Protein 5U2U (pdb70)

Solvent-accessible surface area: 23700 Å² total; per-residue (Å²): 124,49,0,97,67,0,75,83,13,29,91,29,0,71,95,6,0,60,14,2,52,3,32,71,11,55,5,13,0,0,0,0,4,7,12,52,100,30,187,96,72,34,66,12,4,0,38,20,0,0,79,118,19,205,59,84,17,89,67,0,69,78,3,0,24,92,42,0,30,162,33,110,78,63,146,111,62,45,124,103,34,44,82,15,177,40,1,33,98,4,50,102,20,0,23,108,28,8,126,140,66,187,16,58,43,10,0,5,3,0,0,0,23,0,0,5,87,20,86,54,0,81,81,7,1,145,76,2,139,9,74,26,111,28,0,64,91,33,2,92,106,36,25,55,157,67,59,1,94,55,92,39,18,0,55,14,117,141,121,79,103,26,0,84,78,0,28,86,16,25,91,35,0,73,106,22,0,59,90,44,67,3,40,71,12,52,4,12,1,0,0,3,3,7,15,80,129,140,85,15,5,0,38,19,0,0,84,99,0,12,19,58,17,72,53,0,74,117,1,0,68,122,21,6,97,144,63,98,92,82,142,109,83,38,117,130,24,58,89,9,206,41,0,34,111,3,46,111,11,0,21,115,24,16,99,68,9,13,9,52,45,10,0,3,6,0,0,0,14,0,0,8,93,22,80,56,0,77,92,1,0,143,70,4,125,6,39,29,100,3,0,57,66,12,4,48,58,30,16,43,78,62,35,0,84,56,58,44,20,0,56,38,118,158,105,78,24,0,107,76,0,50,82,16,22,88,33,0,85,115,28,0,62,89,62,61,1,44,77,10,53,6,10,0,0,0,6,4,6,20,76,93,42,183,118,44,73,66,17,6,0,42,9,1,0,84,135,20,219,60,86,18,92,71,0,54,106,14,0,59,124,9,7,86,150,41,103,120,79,157,111,64,27,115,134,29,71,80,10,197,38,0,30,84,4,48,98,16,0,24,96,30,6,109,71,6,12,10,52,42,8,0,3,3,0,0,0,22,0,0,14,100,19,87,55,0,79,86,6,1,146,62,4,141,6,81,36,96,32,0,47,83,40,3,24,108,36,15,37,98,62,70,0,81,56,76,40,23,0,21,14,42,99,126,156,250

B-factor: mean 48.19, std 15.32, range [22.34, 108.72]

Sequence (476 aa):
QFTERALTILTLAQKLASDHQHPQLQPIHILAAFIETPEDGSVPYLQNLIEKGRYDYDLFKKVVNRNLVRIPQQQPAPAEITPSYALGKVLQDAAKIQKQQKDSFIAQDHILFALFNDSSIQQIFKEAQVDIEAIKQQALELRGNTRIDSRGADTNTDQTQFTERALTILTLAQKLASDHQHPQLQPIHILAAFIETSVPYLQNLIEKGRYDYDLFKKVVNRNLVRIPQQQPAPAEITPSYALGKVLQDAAKIQKQQKDSFIAQDHILFALFNDSSIQQIFKEAQVDIEAIKQQALELRGNTRIDSRGADTNTQTQFTERALTILTLAQKLASDHQHPQLQPIHILAAFIETPEDGSVPYLQNLIEKGRYDYDLFKKVVNRNLVRIPQQQPAPAEITPSYALGKVLQDAAKIQKQQKDSFIAQDHILFALFNDSSIQQIFKEAQVDIEAIKQQALELRGNTRIDSRGADTNTPLEY

Radius of gyration: 26.65 Å; Cα contacts (8 Å, |Δi|>4): 685; chains: 3; bounding box: 75×45×71 Å

Organism: Saccharomyces cerevisiae (strain ATCC 204508 / S288c) (NCBI:txid559292)

Secondary structure (DSSP, 8-state):
-B-HHHHHHHHHHHHHHHHTT-SEE-HHHHHHHHTSPPTTSS--HHHHHHHHTT--HHHHHHHHHHHHTTSPP-SS--SS-EEPHHHHHHHHHHHHHHHHTT-SSB-HHHHHHHHTTSHHHHHHHHHTT--HHHHHHHHHHHHTT----STT-----/--TTB-HHHHHHHHHHHHHHHHTT-SEE-HHHHHHHHT-----HHHHHHHHTT--HHHHHHHHHHHHTTS---SSPPSS-EEPHHHHHHHHHHHHHHHHTT-SSB-HHHHHHHHTTSHHHHHHHHHTT--HHHHHHHHHHHHTT----STT-----/-TTB-HHHHHHHHHHHHHHHTTT-SEE-HHHHHHHHTSPPSS-SS-HHHHHHHHTT--HHHHHHHHHHHHHTSPPPSS--SS-EEPHHHHHHHHHHHHHHHHTT-SSB-HHHHHHHHTTSHHHHHHHHHTT--HHHHHHHHHHHHTT----STT---SS----

Structure (mmCIF, N/CA/C/O backbone):
data_5U2U
#
_entry.id   5U2U
#
_cell.length_a   148.587
_cell.length_b   66.255
_cell.length_c   74.577
_cell.angle_alpha   90.00
_cell.angle_beta   107.37
_cell.angle_gamma   90.00
#
_symmetry.space_group_name_H-M   'C 1 2 1'
#
loop_
_entity.id
_entity.type
_entity.pdbx_description
1 polymer 'Heat shock protein 104'
2 water water
#
loop_
_atom_site.group_PDB
_atom_site.id
_atom_site.type_symbol
_atom_site.label_atom_id
_atom_site.label_alt_id
_atom_site.label_comp_id
_atom_site.label_asym_id
_atom_site.label_entity_id
_atom_site.label_seq_id
_atom_site.pdbx_PDB_ins_code
_atom_site.Cartn_x
_atom_site.Cartn_y
_atom_site.Cartn_z
_atom_site.occupancy
_atom_site.B_iso_or_equiv
_atom_site.auth_seq_id
_atom_site.auth_comp_id
_atom_site.auth_asym_id
_atom_site.auth_atom_id
_atom_site.pdbx_PDB_model_num
ATOM 1 N N . GLN A 1 6 ? 55.569 47.989 51.432 1.00 56.91 6 GLN A N 1
ATOM 2 C CA . GLN A 1 6 ? 56.224 47.241 50.362 1.00 60.61 6 GLN A CA 1
ATOM 3 C C . GLN A 1 6 ? 55.255 46.836 49.231 1.00 53.94 6 GLN A C 1
ATOM 4 O O . GLN A 1 6 ? 55.698 46.564 48.116 1.00 53.89 6 GLN A O 1
ATOM 10 N N . PHE A 1 7 ? 53.948 46.839 49.483 1.00 52.17 7 PHE A N 1
ATOM 11 C CA . PHE A 1 7 ? 52.991 46.598 48.390 1.00 51.27 7 PHE A CA 1
ATOM 12 C C . PHE A 1 7 ? 52.486 47.905 47.788 1.00 55.97 7 PHE A C 1
ATOM 13 O O . PHE A 1 7 ? 52.376 48.923 48.480 1.00 54.75 7 PHE A O 1
ATOM 21 N N . THR A 1 8 ? 52.179 47.869 46.491 1.00 54.91 8 THR A N 1
ATOM 22 C CA . THR A 1 8 ? 51.525 48.993 45.829 1.00 51.42 8 THR A CA 1
ATOM 23 C C . THR A 1 8 ? 50.092 49.096 46.311 1.00 49.80 8 THR A C 1
ATOM 24 O O . THR A 1 8 ? 49.563 48.146 46.889 1.00 45.36 8 THR A O 1
ATOM 28 N N . GLU A 1 9 ? 49.460 50.239 46.066 1.00 50.05 9 GLU A N 1
ATOM 29 C CA . GLU A 1 9 ? 48.066 50.411 46.463 1.00 51.22 9 GLU A CA 1
ATOM 30 C C . GLU A 1 9 ? 47.166 49.371 45.812 1.00 46.48 9 GLU A C 1
ATOM 31 O O . GLU A 1 9 ? 46.349 48.737 46.478 1.00 47.95 9 GLU A O 1
ATOM 37 N N . ARG A 1 10 ? 47.315 49.194 44.508 1.00 48.92 10 ARG A N 1
ATOM 38 C CA . ARG A 1 10 ? 46.485 48.236 43.780 1.00 46.98 10 ARG A CA 1
ATOM 39 C C . ARG A 1 10 ? 46.745 46.789 44.219 1.00 46.73 10 ARG A C 1
ATOM 40 O O . ARG A 1 10 ? 45.807 45.994 44.324 1.00 46.81 10 ARG A O 1
ATOM 48 N N . ALA A 1 11 ? 48.008 46.449 44.485 1.00 42.05 11 ALA A N 1
ATOM 49 C CA . ALA A 1 11 ? 48.338 45.118 44.993 1.00 40.60 11 ALA A CA 1
ATOM 50 C C . ALA A 1 11 ? 47.627 44.875 46.299 1.00 42.10 11 ALA A C 1
ATOM 51 O O . ALA A 1 11 ? 47.128 43.778 46.579 1.00 38.46 11 ALA A O 1
ATOM 53 N N . LEU A 1 12 ? 47.569 45.926 47.099 1.00 41.86 12 LEU A N 1
ATOM 54 C CA . LEU A 1 12 ? 46.986 45.816 48.412 1.00 43.75 12 LEU A CA 1
ATOM 55 C C . LEU A 1 12 ? 45.489 45.607 48.277 1.00 41.43 12 LEU A C 1
ATOM 56 O O . LEU A 1 12 ? 44.907 44.743 48.939 1.00 42.68 12 LEU A O 1
ATOM 61 N N . THR A 1 13 ? 44.885 46.347 47.352 1.00 45.09 13 THR A N 1
ATOM 62 C CA . THR A 1 13 ? 43.449 46.258 47.106 1.00 41.44 13 THR A CA 1
ATOM 63 C C . THR A 1 13 ? 43.094 44.813 46.769 1.00 43.65 13 THR A C 1
ATOM 64 O O . THR A 1 13 ? 42.143 44.241 47.322 1.00 43.30 13 THR A O 1
ATOM 68 N N . ILE A 1 14 ? 43.917 44.202 45.918 1.00 39.04 14 ILE A N 1
ATOM 69 C CA . ILE A 1 14 ? 43.671 42.843 45.475 1.00 39.25 14 ILE A CA 1
ATOM 70 C C . ILE A 1 14 ? 43.752 41.850 46.636 1.00 40.07 14 ILE A C 1
ATOM 71 O O . ILE A 1 14 ? 42.871 41.004 46.787 1.00 40.85 14 ILE A O 1
ATOM 76 N N . LEU A 1 15 ? 44.766 41.987 47.492 1.00 40.09 15 LEU A N 1
ATOM 77 C CA . LEU A 1 15 ? 44.891 41.100 48.649 1.00 41.74 15 LEU A CA 1
ATOM 78 C C . LEU A 1 15 ? 43.729 41.298 49.617 1.00 42.46 15 LEU A C 1
ATOM 79 O O . LEU A 1 15 ? 43.230 40.328 50.209 1.00 40.90 15 LEU A O 1
ATOM 84 N N . THR A 1 16 ? 43.277 42.541 49.768 1.00 40.84 16 THR A N 1
ATOM 85 C CA . THR A 1 16 ? 42.150 42.793 50.668 1.00 46.65 16 THR A CA 1
ATOM 86 C C . THR A 1 16 ? 40.887 42.183 50.108 1.00 42.66 16 THR A C 1
ATOM 87 O O . THR A 1 16 ? 40.106 41.507 50.806 1.00 43.78 16 THR A O 1
ATOM 91 N N . LEU A 1 17 ? 40.725 42.400 48.814 1.00 46.01 17 LEU A N 1
ATOM 92 C CA . LEU A 1 17 ? 39.605 41.854 48.057 1.00 43.51 17 LEU A CA 1
ATOM 93 C C . LEU A 1 17 ? 39.603 40.333 48.115 1.00 38.93 17 LEU A C 1
ATOM 94 O O . LEU A 1 17 ? 38.549 39.704 48.237 1.00 42.64 17 LEU A O 1
ATOM 99 N N . ALA A 1 18 ? 40.802 39.753 48.057 1.00 40.20 18 ALA A N 1
ATOM 100 C CA . ALA A 1 18 ? 40.985 38.309 48.172 1.00 42.31 18 ALA A CA 1
ATOM 101 C C . ALA A 1 18 ? 40.462 37.807 49.513 1.00 43.77 18 ALA A C 1
ATOM 102 O O . ALA A 1 18 ? 39.758 36.800 49.573 1.00 42.66 18 ALA A O 1
ATOM 104 N N . GLN A 1 19 ? 40.802 38.522 50.587 1.00 47.50 19 GLN A N 1
ATOM 105 C CA . GLN A 1 19 ? 40.313 38.190 51.934 1.00 48.79 19 GLN A CA 1
ATOM 106 C C . GLN A 1 19 ? 38.803 38.324 52.045 1.00 43.32 19 GLN A C 1
ATOM 107 O O . GLN A 1 19 ? 38.131 37.450 52.584 1.00 42.80 19 GLN A O 1
ATOM 113 N N . LYS A 1 20 ? 38.254 39.395 51.491 1.00 43.31 20 LYS A N 1
ATOM 114 C CA . LYS A 1 20 ? 36.809 39.560 51.543 1.00 43.33 20 LYS A CA 1
ATOM 115 C C . LYS A 1 20 ? 36.114 38.407 50.837 1.00 48.88 20 LYS A C 1
ATOM 116 O O . LYS A 1 20 ? 35.135 37.856 51.354 1.00 49.09 20 LYS A O 1
ATOM 122 N N . LEU A 1 21 ? 36.648 38.021 49.676 1.00 48.95 21 LEU A N 1
ATOM 123 C CA . LEU A 1 21 ? 36.080 36.921 48.896 1.00 47.86 21 LEU A CA 1
ATOM 124 C C . LEU A 1 21 ? 36.049 35.618 49.675 1.00 43.30 21 LEU A C 1
ATOM 125 O O . LEU A 1 21 ? 35.069 34.879 49.610 1.00 46.59 21 LEU A O 1
ATOM 130 N N . ALA A 1 22 ? 37.126 35.317 50.394 1.00 43.99 22 ALA A N 1
ATOM 131 C CA . ALA A 1 22 ? 37.167 34.084 51.177 1.00 43.23 22 ALA A CA 1
ATOM 132 C C . ALA A 1 22 ? 36.105 34.142 52.267 1.00 46.08 22 ALA A C 1
ATOM 133 O O . ALA A 1 22 ? 35.366 33.178 52.501 1.00 47.69 22 ALA A O 1
ATOM 135 N N . SER A 1 23 ? 36.044 35.294 52.927 1.00 51.08 23 SER A N 1
ATOM 136 C CA . SER A 1 23 ? 35.114 35.530 54.019 1.00 49.45 23 SER A CA 1
ATOM 137 C C . SER A 1 23 ? 33.672 35.449 53.546 1.00 51.58 23 SER A C 1
ATOM 138 O O . SER A 1 23 ? 32.877 34.680 54.095 1.00 50.24 23 SER A O 1
ATOM 141 N N . ASP A 1 24 ? 33.352 36.199 52.492 1.00 47.10 24 ASP A N 1
ATOM 142 C CA . ASP A 1 24 ? 31.998 36.208 51.955 1.00 45.02 24 ASP A CA 1
ATOM 143 C C . ASP A 1 24 ? 31.499 34.810 51.547 1.00 46.83 24 ASP A C 1
ATOM 144 O O . ASP A 1 24 ? 30.310 34.620 51.318 1.00 48.80 24 ASP A O 1
ATOM 149 N N . HIS A 1 25 ? 32.392 33.833 51.440 1.00 43.34 25 HIS A N 1
ATOM 150 C CA . HIS A 1 25 ? 31.967 32.500 51.022 1.00 48.18 25 HIS A CA 1
ATOM 151 C C . HIS A 1 25 ? 32.197 31.445 52.080 1.00 50.03 25 HIS A C 1
ATOM 152 O O . HIS A 1 25 ? 32.040 30.253 51.800 1.00 46.45 25 HIS A O 1
ATOM 159 N N . GLN A 1 26 ? 32.604 31.901 53.271 1.00 51.45 26 GLN A N 1
ATOM 160 C CA . GLN A 1 26 ? 32.941 31.043 54.416 1.00 52.72 26 GLN A CA 1
ATOM 161 C C . GLN A 1 26 ? 33.999 30.015 54.078 1.00 52.06 26 GLN A C 1
ATOM 162 O O . GLN A 1 26 ? 33.863 28.832 54.379 1.00 55.44 26 GLN A O 1
ATOM 168 N N . HIS A 1 27 ? 35.037 30.466 53.396 1.00 54.45 27 HIS A N 1
ATOM 169 C CA . HIS A 1 27 ? 36.178 29.605 53.145 1.00 56.75 27 HIS A CA 1
ATOM 170 C C . HIS A 1 27 ? 37.131 29.689 54.318 1.00 54.86 27 HIS A C 1
ATOM 171 O O . HIS A 1 27 ? 37.441 30.782 54.792 1.00 51.35 27 HIS A O 1
ATOM 178 N N . PRO A 1 28 ? 37.625 28.532 54.767 1.00 57.47 28 PRO A N 1
ATOM 179 C CA . PRO A 1 28 ? 38.508 28.458 55.933 1.00 61.40 28 PRO A CA 1
ATOM 180 C C . PRO A 1 28 ? 39.863 29.115 55.708 1.00 66.73 28 PRO A C 1
ATOM 181 O O . PRO A 1 28 ? 40.336 29.897 56.549 1.00 64.56 28 PRO A O 1
ATOM 185 N N . GLN A 1 29 ? 40.473 28.816 54.569 1.00 64.82 29 GLN A N 1
ATOM 186 C CA . GLN A 1 29 ? 41.789 29.354 54.280 1.00 63.48 29 GLN A CA 1
ATOM 187 C C . GLN A 1 29 ? 41.841 30.232 53.050 1.00 57.45 29 GLN A C 1
ATOM 188 O O . GLN A 1 29 ? 41.142 29.995 52.073 1.00 56.88 29 GLN A O 1
ATOM 194 N N . LEU A 1 30 ? 42.713 31.228 53.100 1.00 58.14 30 LEU A N 1
ATOM 195 C CA . LEU A 1 30 ? 42.995 32.058 51.944 1.00 58.90 30 LEU A CA 1
ATOM 196 C C . LEU A 1 30 ? 43.968 31.319 50.993 1.00 54.70 30 LEU A C 1
ATOM 197 O O . LEU A 1 30 ? 44.992 30.777 51.417 1.00 55.81 30 LEU A O 1
ATOM 202 N N . GLN A 1 31 ? 43.632 31.276 49.710 1.00 45.46 31 GLN A N 1
ATOM 203 C CA . GLN A 1 31 ? 44.365 30.441 48.769 1.00 45.75 31 GLN A CA 1
ATOM 204 C C . GLN A 1 31 ? 44.609 31.208 47.473 1.00 39.23 31 GLN A C 1
ATOM 205 O O . GLN A 1 31 ? 44.026 32.268 47.287 1.00 39.38 31 GLN A O 1
ATOM 211 N N . PRO A 1 32 ? 45.496 30.705 46.591 1.00 41.25 32 PRO A N 1
ATOM 212 C CA . PRO A 1 32 ? 45.805 31.442 45.346 1.00 41.14 32 PRO A CA 1
ATOM 213 C C . PRO A 1 32 ? 44.571 31.787 44.492 1.00 35.99 32 PRO A C 1
ATOM 214 O O . PRO A 1 32 ? 44.519 32.859 43.876 1.00 36.71 32 PRO A O 1
ATOM 218 N N . ILE A 1 33 ? 43.586 30.899 44.480 1.00 30.33 33 ILE A N 1
ATOM 219 C CA . ILE A 1 33 ? 42.375 31.116 43.708 1.00 33.54 33 ILE A CA 1
ATOM 220 C C . ILE A 1 33 ? 41.705 32.420 44.153 1.00 38.54 33 ILE A C 1
ATOM 221 O O . ILE A 1 33 ? 41.192 33.178 43.318 1.00 36.44 33 ILE A O 1
ATOM 226 N N . HIS A 1 34 ? 41.775 32.724 45.449 1.00 38.24 34 HIS A N 1
ATOM 227 C CA . HIS A 1 34 ? 41.185 33.962 45.959 1.00 36.27 34 HIS A CA 1
ATOM 228 C C . HIS A 1 34 ? 41.861 35.192 45.359 1.00 34.31 34 HIS A C 1
ATOM 229 O O . HIS A 1 34 ? 41.197 36.176 45.018 1.00 30.73 34 HIS A O 1
ATOM 236 N N . ILE A 1 35 ? 43.178 35.141 45.197 1.00 34.02 35 ILE A N 1
ATOM 237 C CA . ILE A 1 35 ? 43.873 36.274 44.578 1.00 34.86 35 ILE A CA 1
ATOM 238 C C . ILE A 1 35 ? 43.478 36.352 43.104 1.00 36.48 35 ILE A C 1
ATOM 239 O O . ILE A 1 35 ? 43.182 37.435 42.588 1.00 35.16 35 ILE A O 1
ATOM 244 N N . LEU A 1 36 ? 43.498 35.207 42.418 1.00 34.70 36 LEU A N 1
ATOM 245 C CA . LEU A 1 36 ? 43.102 35.192 41.020 1.00 31.69 36 LEU A CA 1
ATOM 246 C C . LEU A 1 36 ? 41.710 35.732 40.892 1.00 34.95 36 LEU A C 1
ATOM 247 O O . LEU A 1 36 ? 41.439 36.592 40.046 1.00 33.91 36 LEU A O 1
ATOM 252 N N . ALA A 1 37 ? 40.836 35.265 41.774 1.00 31.92 37 ALA A N 1
ATOM 253 C CA . ALA A 1 37 ? 39.447 35.682 41.725 1.00 30.70 37 ALA A CA 1
ATOM 254 C C . ALA A 1 37 ? 39.282 37.193 41.969 1.00 34.44 37 ALA A C 1
ATOM 255 O O . ALA A 1 37 ? 38.384 37.811 41.404 1.00 38.14 37 ALA A O 1
ATOM 257 N N . ALA A 1 38 ? 40.136 37.780 42.806 1.00 31.37 38 ALA A N 1
ATOM 258 C CA . ALA A 1 38 ? 40.132 39.236 43.056 1.00 35.28 38 ALA A CA 1
ATOM 259 C C . ALA A 1 38 ? 40.554 40.057 41.824 1.00 37.35 38 ALA A C 1
ATOM 260 O O . ALA A 1 38 ? 40.122 41.201 41.627 1.00 33.27 38 ALA A O 1
ATOM 262 N N . PHE A 1 39 ? 41.429 39.480 41.009 1.00 35.87 39 PHE A N 1
ATOM 263 C CA . PHE A 1 39 ? 41.887 40.154 39.807 1.00 30.82 39 PHE A CA 1
ATOM 264 C C . PHE A 1 39 ? 40.727 40.423 38.857 1.00 35.55 39 PHE A C 1
ATOM 265 O O . PHE A 1 39 ? 40.779 41.347 38.049 1.00 38.51 39 PHE A O 1
ATOM 273 N N . ILE A 1 40 ? 39.683 39.604 38.917 1.00 37.19 40 ILE A N 1
ATOM 274 C CA . ILE A 1 40 ? 38.580 39.822 37.989 1.00 38.98 40 ILE A CA 1
ATOM 275 C C . ILE A 1 40 ? 37.403 40.525 38.613 1.00 41.32 40 ILE A C 1
ATOM 276 O O . ILE A 1 40 ? 36.308 40.472 38.056 1.00 44.66 40 ILE A O 1
ATOM 281 N N . GLU A 1 41 ? 37.578 41.121 39.791 1.00 41.91 41 GLU A N 1
ATOM 282 C CA . GLU A 1 41 ? 36.531 42.013 40.267 1.00 43.76 41 GLU A CA 1
ATOM 283 C C . GLU A 1 41 ? 36.574 43.300 39.471 1.00 49.44 41 GLU A C 1
ATOM 284 O O . GLU A 1 41 ? 37.629 43.708 38.967 1.00 49.53 41 GLU A O 1
ATOM 290 N N . THR A 1 42 ? 35.424 43.948 39.361 1.00 58.58 42 THR A N 1
ATOM 291 C CA . THR A 1 42 ? 35.381 45.283 38.778 1.00 67.35 42 THR A CA 1
ATOM 292 C C . THR A 1 42 ? 36.078 46.253 39.723 1.00 68.08 42 THR A C 1
ATOM 293 O O . THR A 1 42 ? 35.853 46.204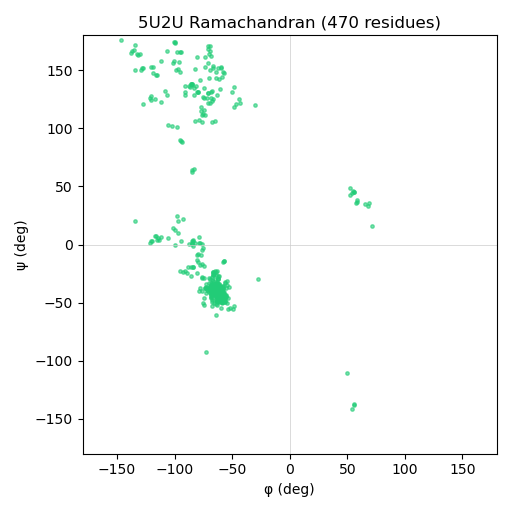 40.935 1.00 67.43 42 THR A O 1
ATOM 297 N N . PRO A 1 43 ? 36.995 47.074 39.197 1.00 67.80 43 PRO A N 1
ATOM 298 C CA . PRO A 1 43 ? 37.592 48.087 40.076 1.00 70.16 43 PRO A CA 1
ATOM 299 C C . PRO A 1 43 ? 36.546 49.159 40.437 1.00 75.26 43 PRO A C 1
ATOM 300 O O . PRO A 1 43 ? 35.667 49.418 39.605 1.00 73.46 43 PRO A O 1
ATOM 304 N N . GLU A 1 44 ? 36.641 49.778 41.617 1.00 81.83 44 GLU A N 1
ATOM 305 C CA . GLU A 1 44 ? 35.801 50.940 41.955 1.00 83.57 44 GLU A CA 1
ATOM 306 C C . GLU A 1 44 ? 36.243 52.119 41.094 1.00 79.27 44 GLU A C 1
ATOM 307 O O . GLU A 1 44 ? 35.461 53.009 40.723 1.00 75.12 44 GLU A O 1
ATOM 313 N N . ASP A 1 45 ? 37.527 52.070 40.769 1.00 80.67 45 ASP A N 1
ATOM 314 C CA . ASP A 1 45 ? 38.162 52.787 39.670 1.00 79.14 45 ASP A CA 1
ATOM 315 C C . ASP A 1 45 ? 37.235 53.106 38.492 1.00 80.69 45 ASP A C 1
ATOM 316 O O . ASP A 1 45 ? 37.433 54.102 37.800 1.00 79.42 45 ASP A O 1
ATOM 321 N N . GLY A 1 46 ? 36.228 52.259 38.274 1.00 78.98 46 GLY A N 1
ATOM 322 C CA . GLY A 1 46 ? 35.303 52.382 37.156 1.00 75.22 46 GLY A CA 1
ATOM 323 C C . GLY A 1 46 ? 36.056 52.007 35.892 1.00 78.67 46 GLY A C 1
ATOM 324 O O . GLY A 1 46 ? 35.615 52.241 34.761 1.00 80.17 46 GLY A O 1
ATOM 325 N N . SER A 1 47 ? 37.190 51.358 36.115 1.00 67.32 47 SER A N 1
ATOM 326 C CA . SER A 1 47 ? 38.169 51.089 35.087 1.00 63.91 47 SER A CA 1
ATOM 327 C C . SER A 1 47 ? 38.196 49.625 34.649 1.00 59.77 47 SER A C 1
ATOM 328 O O . SER A 1 47 ? 37.605 48.776 35.298 1.00 61.73 47 SER A O 1
ATOM 331 N N . VAL A 1 48 ? 38.856 49.344 33.529 1.00 50.66 48 VAL A N 1
ATOM 332 C CA . VAL A 1 48 ? 39.044 47.973 33.061 1.00 51.98 48 VAL A CA 1
ATOM 333 C C . VAL A 1 48 ? 40.086 47.253 33.907 1.00 50.50 48 VAL A C 1
ATOM 334 O O . VAL A 1 48 ? 41.206 47.745 34.041 1.00 54.88 48 VAL A O 1
ATOM 338 N N . PRO A 1 49 ? 39.734 46.084 34.468 1.00 45.78 49 PRO A N 1
ATOM 339 C CA . PRO A 1 49 ? 40.715 45.372 35.293 1.00 40.90 49 PRO A CA 1
ATOM 340 C C . PRO A 1 49 ? 41.987 45.021 34.522 1.00 38.42 49 PRO A C 1
ATOM 341 O O . PRO A 1 49 ? 41.953 44.698 33.334 1.00 36.65 49 PRO A O 1
ATOM 345 N N . TYR A 1 50 ? 43.103 45.093 35.234 1.00 39.49 50 TYR A N 1
ATOM 346 C CA . TYR A 1 50 ? 44.428 44.768 34.732 1.00 37.72 50 TYR A CA 1
ATOM 347 C C . TYR A 1 50 ? 44.451 43.428 33.999 1.00 36.01 50 TYR A C 1
ATOM 348 O O . TYR A 1 50 ? 44.904 43.347 32.846 1.00 38.01 50 TYR A O 1
ATOM 357 N N . LEU A 1 51 ? 43.964 42.378 34.657 1.00 31.31 51 LEU A N 1
ATOM 358 C CA . LEU A 1 51 ? 44.020 41.050 34.062 1.00 33.02 51 LEU A CA 1
ATOM 359 C C . LEU A 1 51 ? 43.089 40.972 32.826 1.00 38.82 51 LEU A C 1
ATOM 360 O O . LEU A 1 51 ? 43.432 40.312 31.829 1.00 33.94 51 LEU A O 1
ATOM 365 N N . GLN A 1 52 ? 41.948 41.666 32.859 1.00 32.35 52 GLN A N 1
ATOM 366 C CA . GLN A 1 52 ? 41.074 41.710 31.673 1.00 36.63 52 GLN A CA 1
ATOM 367 C C . GLN A 1 52 ? 41.803 42.275 30.440 1.00 37.52 52 GLN A C 1
ATOM 368 O O . GLN A 1 52 ? 41.645 41.762 29.321 1.00 37.98 52 GLN A O 1
ATOM 374 N N . ASN A 1 53 ? 42.570 43.342 30.633 1.00 34.13 53 ASN A N 1
ATOM 375 C CA . ASN A 1 53 ? 43.376 43.892 29.553 1.00 34.12 53 ASN A CA 1
ATOM 376 C C . ASN A 1 53 ? 44.324 42.865 28.980 1.00 34.54 53 ASN A C 1
ATOM 377 O O . ASN A 1 53 ? 44.474 42.753 27.768 1.00 35.27 53 ASN A O 1
ATOM 382 N N . LEU A 1 54 ? 44.973 42.118 29.862 1.00 34.08 54 LEU A N 1
ATOM 383 C CA . LEU A 1 54 ? 45.922 41.103 29.430 1.00 31.76 54 LEU A CA 1
ATOM 384 C C . LEU A 1 54 ? 45.218 40.027 28.623 1.00 29.13 54 LEU A C 1
ATOM 385 O O . LEU A 1 54 ? 45.677 39.654 27.542 1.00 31.50 54 LEU A O 1
ATOM 390 N N . ILE A 1 55 ? 44.108 39.523 29.153 1.00 28.51 55 ILE A N 1
ATOM 391 C CA . ILE A 1 55 ? 43.360 38.462 28.492 1.00 30.23 55 ILE A CA 1
ATOM 392 C C . ILE A 1 55 ? 42.854 38.913 27.106 1.00 34.24 55 ILE A C 1
ATOM 393 O O . ILE A 1 55 ? 42.938 38.176 26.129 1.00 32.21 55 ILE A O 1
ATOM 398 N N . GLU A 1 56 ? 42.354 40.137 27.007 1.00 32.18 56 GLU A N 1
ATOM 399 C CA . GLU A 1 56 ? 41.769 40.570 25.743 1.00 35.07 56 GLU A CA 1
ATOM 400 C C . GLU A 1 56 ? 42.827 40.951 24.700 1.00 35.02 56 GLU A C 1
ATOM 401 O O . GLU A 1 56 ? 42.679 40.691 23.491 1.00 32.58 56 GLU A O 1
ATOM 407 N N . LYS A 1 57 ? 43.897 41.577 25.158 1.00 32.49 57 LYS A N 1
ATOM 408 C CA . LYS A 1 57 ? 44.989 41.891 24.255 1.00 33.40 57 LYS A CA 1
ATOM 409 C C . LYS A 1 57 ? 45.650 40.589 23.817 1.00 32.83 57 LYS A C 1
ATOM 410 O O . LYS A 1 57 ? 46.183 40.494 22.738 1.00 30.45 57 LYS A O 1
ATOM 416 N N . GLY A 1 58 ? 45.574 39.560 24.663 1.00 39.01 58 GLY A N 1
ATOM 417 C CA . GLY A 1 58 ? 46.082 38.251 24.298 1.00 28.53 58 GLY A CA 1
ATOM 418 C C . GLY A 1 58 ? 45.068 37.567 23.411 1.00 29.96 58 GLY A C 1
ATOM 419 O O . GLY A 1 58 ? 45.318 36.489 22.867 1.00 29.36 58 GLY A O 1
ATOM 420 N N . ARG A 1 59 ? 43.901 38.201 23.309 1.00 33.52 59 ARG A N 1
ATOM 421 C CA . ARG A 1 59 ? 42.790 37.774 22.463 1.00 30.39 59 ARG A CA 1
ATOM 422 C C . ARG A 1 59 ? 42.147 36.466 22.850 1.00 33.03 59 ARG A C 1
ATOM 423 O O . ARG A 1 59 ? 41.678 35.720 21.985 1.00 39.86 59 ARG A O 1
ATOM 431 N N . TYR A 1 60 ? 42.087 36.207 24.148 1.00 33.46 60 TYR A N 1
ATOM 432 C CA . TYR A 1 60 ? 41.298 35.096 24.664 1.00 29.24 60 TYR A CA 1
ATOM 433 C C . TYR A 1 60 ? 39.943 35.616 25.065 1.00 30.18 60 TYR A C 1
ATOM 434 O O . TYR A 1 60 ? 39.736 36.827 25.170 1.00 31.07 60 TYR A O 1
ATOM 443 N N . ASP A 1 61 ? 39.021 34.693 25.280 1.00 34.75 61 ASP A N 1
ATOM 444 C CA . ASP A 1 61 ? 37.667 35.018 25.720 1.00 39.30 61 ASP A CA 1
ATOM 445 C C . ASP A 1 61 ? 37.606 35.309 27.221 1.00 30.76 61 ASP A C 1
ATOM 446 O O . ASP A 1 61 ? 37.708 34.396 28.023 1.00 32.24 61 ASP A O 1
ATOM 451 N N . TYR A 1 62 ? 37.426 36.582 27.583 1.00 35.28 62 TYR A N 1
ATOM 452 C CA . TYR A 1 62 ? 37.405 36.995 28.987 1.00 35.41 62 TYR A CA 1
ATOM 453 C C . TYR A 1 62 ? 36.185 36.473 29.748 1.00 36.06 62 TYR A C 1
ATOM 454 O O . TYR A 1 62 ? 36.315 36.065 30.906 1.00 35.59 62 TYR A O 1
ATOM 463 N N . ASP A 1 63 ? 35.018 36.468 29.099 1.00 38.57 63 ASP A N 1
ATOM 464 C CA . ASP A 1 63 ? 33.788 35.906 29.689 1.00 36.85 63 ASP A CA 1
ATOM 465 C C . ASP A 1 63 ? 33.916 34.450 30.114 1.00 31.94 63 ASP A C 1
ATOM 466 O O . ASP A 1 63 ? 33.505 34.081 31.211 1.00 36.28 63 ASP A O 1
ATOM 471 N N . LEU A 1 64 ? 34.454 33.619 29.235 1.00 34.36 64 LEU A N 1
ATOM 472 C CA . LEU A 1 64 ? 34.679 32.213 29.556 1.00 32.96 64 LEU A CA 1
ATOM 473 C C . LEU A 1 64 ? 35.709 32.110 30.680 1.00 36.73 64 LEU A C 1
ATOM 474 O O . LEU A 1 64 ? 35.613 31.240 31.564 1.00 36.18 64 LEU A O 1
ATOM 479 N N . PHE A 1 65 ? 36.686 33.012 30.653 1.00 29.72 65 PHE A N 1
ATOM 480 C CA . PHE A 1 65 ? 37.722 33.001 31.667 1.00 33.35 65 PHE A CA 1
ATOM 481 C C . PHE A 1 65 ? 37.131 33.248 33.059 1.00 34.61 65 PHE A C 1
ATOM 482 O O . PHE A 1 65 ? 37.450 32.536 34.011 1.00 32.87 65 PHE A O 1
ATOM 490 N N . LYS A 1 66 ? 36.284 34.269 33.166 1.00 33.59 66 LYS A N 1
ATOM 491 C CA . LYS A 1 66 ? 35.638 34.587 34.428 1.00 41.23 66 LYS A CA 1
ATOM 492 C C . LYS A 1 66 ? 34.780 33.439 34.950 1.00 37.15 66 LYS A C 1
ATOM 493 O O . LYS A 1 66 ? 34.863 33.090 36.124 1.00 38.36 66 LYS A O 1
ATOM 499 N N . LYS A 1 67 ? 33.989 32.833 34.077 1.00 34.14 67 LYS A N 1
ATOM 500 C CA . LYS A 1 67 ? 33.178 31.696 34.494 1.00 39.54 67 LYS A CA 1
ATOM 501 C C . LYS A 1 67 ? 34.032 30.621 35.127 1.00 41.77 67 LYS A C 1
ATOM 502 O O . LYS A 1 67 ? 33.698 30.119 36.206 1.00 41.89 67 LYS A O 1
ATOM 508 N N . VAL A 1 68 ? 35.109 30.246 34.443 1.00 39.08 68 VAL A N 1
ATOM 509 C CA . VAL A 1 68 ? 35.977 29.195 34.953 1.00 39.98 68 VAL A CA 1
ATOM 510 C C . VAL A 1 68 ? 36.545 29.565 36.321 1.00 34.84 68 VAL A C 1
ATOM 511 O O . VAL A 1 68 ? 36.558 28.742 37.236 1.00 35.24 68 VAL A O 1
ATOM 515 N N . VAL A 1 69 ? 37.007 30.804 36.467 1.00 38.55 69 VAL A N 1
ATOM 516 C CA . VAL A 1 69 ? 37.598 31.239 37.736 1.00 35.07 69 VAL A CA 1
ATOM 517 C C . VAL A 1 69 ? 36.533 31.242 38.838 1.00 38.06 69 VAL A C 1
ATOM 518 O O . VAL A 1 69 ? 36.731 30.661 39.913 1.00 37.90 69 VAL A O 1
ATOM 522 N N . ASN A 1 70 ? 35.394 31.871 38.555 1.00 37.90 70 ASN A N 1
ATOM 523 C CA . ASN A 1 70 ? 34.341 31.995 39.551 1.00 38.92 70 ASN A CA 1
ATOM 524 C C . ASN A 1 70 ? 33.804 30.633 39.944 1.00 39.44 70 ASN A C 1
ATOM 525 O O . ASN A 1 70 ? 33.425 30.407 41.092 1.00 42.97 70 ASN A O 1
ATOM 530 N N . ARG A 1 71 ? 33.767 29.720 38.992 1.00 37.98 71 ARG A N 1
ATOM 531 C CA . ARG A 1 71 ? 33.241 28.408 39.291 1.00 39.32 71 ARG A CA 1
ATOM 532 C C . ARG A 1 71 ? 34.211 27.662 40.209 1.00 46.11 71 ARG A C 1
ATOM 533 O O . ARG A 1 71 ? 33.773 26.844 41.020 1.00 49.51 71 ARG A O 1
ATOM 541 N N . ASN A 1 72 ? 35.511 27.969 40.128 1.00 45.31 72 ASN A N 1
ATOM 542 C CA . ASN A 1 72 ? 36.487 27.282 40.977 1.00 39.89 72 ASN A CA 1
ATOM 543 C C . ASN A 1 72 ? 36.506 27.862 42.361 1.00 43.22 72 ASN A C 1
ATOM 544 O O . ASN A 1 72 ? 36.819 27.168 43.336 1.00 46.57 72 ASN A O 1
ATOM 549 N N . LEU A 1 73 ? 36.093 29.117 42.456 1.00 41.41 73 LEU A N 1
ATOM 550 C CA . LEU A 1 73 ? 35.986 29.781 43.742 1.00 43.55 73 LEU A CA 1
ATOM 551 C C . LEU A 1 73 ? 34.771 29.342 44.561 1.00 45.74 73 LEU A C 1
ATOM 552 O O . LEU A 1 73 ? 34.897 28.997 45.728 1.00 48.03 73 LEU A O 1
ATOM 557 N N . VAL A 1 74 ? 33.591 29.354 43.958 1.00 44.53 74 VAL A N 1
ATOM 558 C CA . VAL A 1 74 ? 32.392 29.093 44.732 1.00 43.45 74 VAL A CA 1
ATOM 559 C C . VAL A 1 74 ? 32.126 27.599 44.896 1.00 47.83 74 VAL A C 1
ATOM 560 O O . VAL A 1 74 ? 31.094 27.205 45.433 1.00 51.94 74 VAL A O 1
ATOM 564 N N . ARG A 1 75 ? 33.030 26.765 44.391 1.00 47.37 75 ARG A N 1
ATOM 565 C CA . ARG A 1 75 ? 32.934 25.328 44.630 1.00 48.35 75 ARG A CA 1
ATOM 566 C C . ARG A 1 75 ? 33.972 24.869 45.647 1.00 49.59 75 ARG A C 1
ATOM 567 O O . ARG A 1 75 ? 34.063 23.685 45.947 1.00 47.55 75 ARG A O 1
ATOM 575 N N . ILE A 1 76 ? 34.702 25.819 46.223 1.00 46.53 76 ILE A N 1
ATOM 576 C CA . ILE A 1 76 ? 35.516 25.521 47.385 1.00 49.03 76 ILE A CA 1
ATOM 577 C C . ILE A 1 76 ? 34.549 25.305 48.523 1.00 57.37 76 ILE A C 1
ATOM 578 O O . ILE A 1 76 ? 33.626 26.108 48.711 1.00 53.66 76 ILE A O 1
ATOM 583 N N . PRO A 1 77 ? 34.719 24.193 49.262 1.00 64.12 77 PRO A N 1
ATOM 584 C CA . PRO A 1 77 ? 33.672 23.916 50.255 1.00 66.07 77 PRO A CA 1
ATOM 585 C C . PRO A 1 77 ? 33.782 24.817 51.478 1.00 66.67 77 PRO A C 1
ATOM 586 O O . PRO A 1 77 ? 34.835 24.925 52.115 1.00 65.24 77 PRO A O 1
ATOM 590 N N . GLN A 1 78 ? 32.653 25.459 51.767 1.00 64.07 78 GLN A N 1
ATOM 591 C CA . GLN A 1 78 ? 32.398 26.249 52.961 1.00 66.30 78 GLN A CA 1
ATOM 592 C C . GLN A 1 78 ? 32.761 25.518 54.247 1.00 73.92 78 GLN A C 1
ATOM 593 O O . GLN A 1 78 ? 32.404 24.347 54.409 1.00 71.91 78 GLN A O 1
ATOM 599 N N . GLN A 1 79 ? 33.499 26.166 55.147 1.00 72.01 79 GLN A N 1
ATOM 600 C CA . GLN A 1 79 ? 33.527 25.647 56.506 1.00 80.04 79 GLN A CA 1
ATOM 601 C C . GLN A 1 79 ? 32.728 26.478 57.529 1.00 87.96 79 GLN A C 1
ATOM 602 O O . GLN A 1 79 ? 32.887 27.700 57.635 1.00 85.04 79 GLN A O 1
ATOM 608 N N . GLN A 1 80 ? 31.859 25.783 58.262 1.00 89.93 80 GLN A N 1
ATOM 609 C CA . GLN A 1 80 ? 31.290 26.232 59.534 1.00 94.73 80 GLN A CA 1
ATOM 610 C C . GLN A 1 80 ? 31.583 25.057 60.470 1.00 100.01 80 GLN A C 1
ATOM 611 O O . GLN A 1 80 ? 31.125 23.946 60.209 1.00 96.19 80 GLN A O 1
ATOM 617 N N . PRO A 1 81 ? 32.324 25.277 61.568 1.00 101.73 81 PRO A N 1
ATOM 618 C CA . PRO A 1 81 ? 32.737 26.505 62.245 1.00 99.64 81 PRO A CA 1
ATOM 619 C C . PRO A 1 81 ? 33.716 27.396 61.492 1.00 98.17 81 PRO A C 1
ATOM 620 O O . PRO A 1 81 ? 34.906 27.078 61.374 1.00 97.80 81 PRO A O 1
ATOM 624 N N . ALA A 1 82 ? 33.181 28.504 60.976 1.00 95.43 82 ALA A N 1
ATOM 625 C CA . ALA A 1 82 ? 33.996 29.561 60.406 1.00 97.41 82 ALA A CA 1
ATOM 626 C C . ALA A 1 82 ? 35.092 29.870 61.398 1.00 101.89 82 ALA A C 1
ATOM 627 O O . ALA A 1 82 ? 34.810 30.244 62.538 1.00 102.06 82 ALA A O 1
ATOM 629 N N . PRO A 1 83 ? 36.347 29.672 60.983 1.00 102.93 83 PRO A N 1
ATOM 630 C CA . PRO A 1 83 ? 37.452 29.902 61.914 1.00 99.76 83 PRO A CA 1
ATOM 631 C C . PRO A 1 83 ? 37.510 31.382 62.243 1.00 100.22 83 PRO A C 1
ATOM 632 O O . PRO A 1 83 ? 37.049 32.194 61.434 1.00 98.91 83 PRO A O 1
ATOM 636 N N . ALA A 1 84 ? 38.033 31.722 63.414 1.00 97.33 84 ALA A N 1
ATOM 637 C CA . ALA A 1 84 ? 38.106 33.112 63.839 1.00 101.23 84 ALA A CA 1
ATOM 638 C C . ALA A 1 84 ? 38.881 33.890 62.775 1.00 101.76 84 ALA A C 1
ATOM 639 O O . ALA A 1 84 ? 38.534 35.019 62.414 1.00 97.76 84 ALA A O 1
ATOM 641 N N . GLU A 1 85 ? 39.936 33.265 62.271 1.00 102.40 85 GLU A N 1
ATOM 642 C CA . GLU A 1 85 ? 40.717 33.844 61.193 1.00 96.62 85 GLU A CA 1
ATOM 643 C C . GLU A 1 85 ? 40.557 33.028 59.902 1.00 93.23 85 GLU A C 1
ATOM 644 O O . GLU A 1 85 ? 40.163 31.851 59.912 1.00 90.27 85 GLU A O 1
ATOM 650 N N . ILE A 1 86 ? 40.829 33.688 58.787 1.00 84.85 86 ILE A N 1
ATOM 651 C CA . ILE A 1 86 ? 40.969 33.008 57.520 1.00 77.87 86 ILE A CA 1
ATOM 652 C C . ILE A 1 86 ? 42.465 32.918 57.277 1.00 77.38 86 ILE A C 1
ATOM 653 O O . ILE A 1 86 ? 43.108 33.913 56.938 1.00 79.75 86 ILE A O 1
ATOM 658 N N . THR A 1 87 ? 43.015 31.729 57.522 1.00 77.85 87 THR A N 1
ATOM 659 C CA . THR A 1 87 ? 44.451 31.461 57.410 1.00 75.42 87 THR A CA 1
ATOM 660 C C . THR A 1 87 ? 44.973 31.441 55.973 1.00 66.53 87 THR A C 1
ATOM 661 O O . THR A 1 87 ? 44.416 30.757 55.121 1.00 61.18 87 THR A O 1
ATOM 665 N N . PRO A 1 88 ? 46.061 32.169 55.698 1.00 65.87 88 PRO A N 1
ATOM 666 C CA . PRO A 1 88 ? 46.693 31.955 54.394 1.00 59.78 88 PRO A CA 1
ATOM 667 C C . PRO A 1 88 ? 47.294 30.559 54.309 1.00 59.81 88 PRO A C 1
ATOM 668 O O . PRO A 1 88 ? 48.118 30.231 55.157 1.00 66.49 88 PRO A O 1
ATOM 672 N N . SER A 1 89 ? 46.925 29.772 53.298 1.00 60.52 89 SER A N 1
ATOM 673 C CA . SER A 1 89 ? 47.430 28.401 53.160 1.00 58.58 89 SER A CA 1
ATOM 674 C C . SER A 1 89 ? 48.891 28.439 52.777 1.00 56.86 89 SER A C 1
ATOM 675 O O . SER A 1 89 ? 49.422 29.510 52.477 1.00 58.90 89 SER A O 1
ATOM 678 N N . TYR A 1 90 ? 49.546 27.282 52.790 1.00 58.84 90 TYR A N 1
ATOM 679 C CA . TYR A 1 90 ? 50.956 27.220 52.413 1.00 60.88 90 TYR A CA 1
ATOM 680 C C . TYR A 1 90 ? 51.200 27.679 50.969 1.00 60.76 90 TYR A C 1
ATOM 681 O O . TYR A 1 90 ? 52.177 28.396 50.715 1.00 62.02 90 TYR A O 1
ATOM 690 N N . ALA A 1 91 ? 50.343 27.252 50.034 1.00 52.37 91 ALA A N 1
ATOM 691 C CA . ALA A 1 91 ? 50.492 27.607 48.611 1.00 48.89 91 ALA A CA 1
ATOM 692 C C . ALA A 1 91 ? 50.486 29.123 48.407 1.00 50.47 91 ALA A C 1
ATOM 693 O O . ALA A 1 91 ? 51.280 29.671 47.632 1.00 47.31 91 ALA A O 1
ATOM 695 N N . LEU A 1 92 ? 49.597 29.800 49.124 1.00 50.81 92 LEU A N 1
ATOM 696 C CA . LEU A 1 92 ? 49.535 31.248 49.073 1.00 46.26 92 LEU A CA 1
ATOM 697 C C . LEU A 1 92 ? 50.769 31.913 49.651 1.00 50.04 92 LEU A C 1
ATOM 698 O O . LEU A 1 92 ? 51.221 32.944 49.137 1.00 50.03 92 LEU A O 1
ATOM 703 N N . GLY A 1 93 ? 51.317 31.334 50.718 1.00 51.72 93 GLY A N 1
ATOM 704 C CA . GLY A 1 93 ? 52.543 31.847 51.309 1.00 46.30 93 GLY A CA 1
ATOM 705 C C . GLY A 1 93 ? 53.682 31.851 50.307 1.00 43.77 93 GLY A C 1
ATOM 706 O O . GLY A 1 93 ? 54.461 32.802 50.223 1.00 41.61 93 GLY A O 1
ATOM 707 N N . LYS A 1 94 ? 53.787 30.774 49.539 1.00 44.13 94 LYS A N 1
ATOM 708 C CA . LYS A 1 94 ? 54.854 30.682 48.559 1.00 47.79 94 LYS A CA 1
ATOM 709 C C . LYS A 1 94 ? 54.622 31.688 47.432 1.00 47.93 94 LYS A C 1
ATOM 710 O O . LYS A 1 94 ? 55.564 32.336 46.950 1.00 41.46 94 LYS A O 1
ATOM 716 N N . VAL A 1 95 ? 53.356 31.836 47.044 1.00 42.45 95 VAL A N 1
ATOM 717 C CA . VAL A 1 95 ? 52.980 32.796 46.020 1.00 42.96 95 VAL A CA 1
ATOM 718 C C . VAL A 1 95 ? 53.405 34.197 46.413 1.00 41.64 95 VAL A C 1
ATOM 719 O O . VAL A 1 95 ? 54.009 34.906 45.617 1.00 43.13 95 VAL A O 1
ATOM 723 N N . LEU A 1 96 ? 53.105 34.602 47.637 1.00 44.82 96 LEU A N 1
ATOM 724 C CA . LEU A 1 96 ? 53.510 35.929 48.090 1.00 44.00 96 LEU A CA 1
ATOM 725 C C . LEU A 1 96 ? 55.022 36.037 48.190 1.00 42.58 96 LEU A C 1
ATOM 726 O O . LEU A 1 96 ? 55.619 37.047 47.838 1.00 46.97 96 LEU A O 1
ATOM 731 N N . GLN A 1 97 ? 55.644 34.975 48.659 1.00 45.17 97 GLN A N 1
ATOM 732 C CA . GLN A 1 97 ? 57.087 34.938 48.772 1.00 45.34 97 GLN A CA 1
ATOM 733 C C . GLN A 1 97 ? 57.738 35.071 47.382 1.00 45.33 97 GLN A C 1
ATOM 734 O O . GLN A 1 97 ? 58.743 35.786 47.209 1.00 45.13 97 GLN A O 1
ATOM 740 N N . ASP A 1 98 ? 57.168 34.385 46.392 1.00 42.40 98 ASP A N 1
ATOM 741 C CA . ASP A 1 98 ? 57.615 34.521 45.001 1.00 43.44 98 ASP A CA 1
ATOM 742 C C . ASP A 1 98 ? 57.461 35.925 44.409 1.00 38.77 98 ASP A C 1
ATOM 743 O O . ASP A 1 98 ? 58.327 36.391 43.665 1.00 38.57 98 ASP A O 1
ATOM 748 N N . ALA A 1 99 ? 56.360 36.587 44.742 1.00 38.65 99 ALA A N 1
ATOM 749 C CA . ALA A 1 99 ? 56.074 37.918 44.216 1.00 40.13 99 ALA A CA 1
ATOM 750 C C . ALA A 1 99 ? 57.173 38.889 44.594 1.00 40.10 99 ALA A C 1
ATOM 751 O O . ALA A 1 99 ? 57.566 39.728 43.782 1.00 42.18 99 ALA A O 1
ATOM 753 N N . ALA A 1 100 ? 57.673 38.782 45.819 1.00 38.74 100 ALA A N 1
ATOM 754 C CA . ALA A 1 100 ? 58.750 39.676 46.248 1.00 46.62 100 ALA A CA 1
ATOM 755 C C . ALA A 1 100 ? 60.057 39.386 45.491 1.00 42.88 100 ALA A C 1
ATOM 756 O O . ALA A 1 100 ? 60.820 40.306 45.177 1.00 43.35 100 ALA A O 1
ATOM 758 N N . LYS A 1 101 ? 60.310 38.117 45.178 1.00 43.52 101 LYS A N 1
ATOM 759 C CA . LYS A 1 101 ? 61.504 37.766 44.403 1.00 44.73 101 LYS A CA 1
ATOM 760 C C . LYS A 1 101 ? 61.405 38.303 42.975 1.00 42.42 101 LYS A C 1
ATOM 761 O O . LYS A 1 101 ? 62.382 38.822 42.416 1.00 42.18 101 LYS A O 1
ATOM 767 N N . ILE A 1 102 ? 60.212 38.177 42.403 1.00 41.45 102 ILE A N 1
ATOM 768 C CA . ILE A 1 102 ? 59.925 38.638 41.047 1.00 39.12 102 ILE A CA 1
ATOM 769 C C . ILE A 1 102 ? 59.988 40.155 41.006 1.00 41.45 102 ILE A C 1
ATOM 770 O O . ILE A 1 102 ? 60.469 40.740 40.029 1.00 44.97 102 ILE A O 1
ATOM 775 N N . GLN A 1 103 ? 59.529 40.796 42.078 1.00 41.06 103 GLN A N 1
ATOM 776 C CA . GLN A 1 103 ? 59.655 42.251 42.197 1.00 43.16 103 GLN A CA 1
ATOM 777 C C . GLN A 1 103 ? 61.119 42.70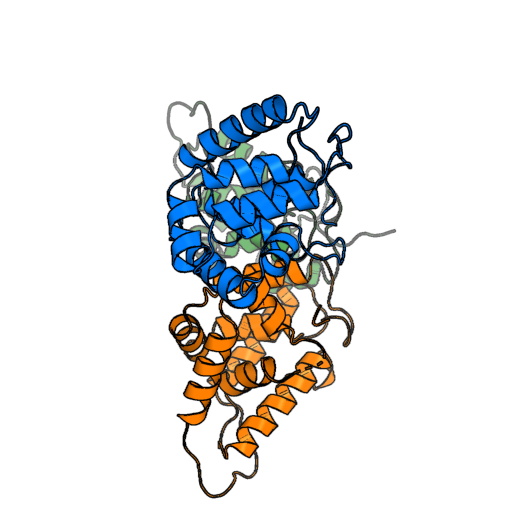4 42.054 1.00 44.97 103 GLN A C 1
ATOM 778 O O . GLN A 1 103 ? 61.432 43.689 41.363 1.00 44.52 103 GLN A O 1
ATOM 784 N N . LYS A 1 104 ? 62.009 41.978 42.722 1.00 42.05 104 LYS A N 1
ATOM 785 C CA . LYS A 1 104 ? 63.434 42.321 42.742 1.00 47.02 104 LYS A CA 1
ATOM 786 C C . LYS A 1 104 ? 64.121 42.023 41.411 1.00 43.45 104 LYS A C 1
ATOM 787 O O . LYS A 1 104 ? 64.991 42.769 40.977 1.00 51.02 104 LYS A O 1
ATOM 793 N N . GLN A 1 105 ? 63.742 40.930 40.772 1.00 42.27 105 GLN A N 1
ATOM 794 C CA . GLN A 1 105 ? 64.262 40.610 39.445 1.00 44.49 105 GLN A CA 1
ATOM 795 C C . GLN A 1 105 ? 63.869 41.636 38.392 1.00 45.41 105 GLN A C 1
ATOM 796 O O . GLN A 1 105 ? 64.607 41.874 37.430 1.00 46.01 105 GLN A O 1
ATOM 802 N N . GLN A 1 106 ? 62.694 42.229 38.564 1.00 46.21 106 GLN A N 1
ATOM 803 C CA . GLN A 1 106 ? 62.227 43.263 37.653 1.00 44.14 106 GLN A CA 1
ATOM 804 C C . GLN A 1 106 ? 62.792 44.624 38.058 1.00 45.27 106 GLN A C 1
ATOM 805 O O . GLN A 1 106 ? 62.518 45.638 37.423 1.00 47.29 106 GLN A O 1
ATOM 811 N N . LYS A 1 107 ? 63.603 44.618 39.110 1.00 45.84 107 LYS A N 1
ATOM 812 C CA . LYS A 1 107 ? 64.230 45.817 39.650 1.00 47.55 107 LYS A CA 1
ATOM 813 C C . LYS A 1 107 ? 63.188 46.855 40.051 1.00 49.60 107 LYS A C 1
ATOM 814 O O . LYS A 1 107 ? 63.452 48.056 39.978 1.00 42.69 107 LYS A O 1
ATOM 820 N N . ASP A 1 108 ? 62.041 46.402 40.556 1.00 47.57 108 ASP A N 1
ATOM 821 C CA . ASP A 1 108 ? 61.016 47.346 40.996 1.00 52.37 108 ASP A CA 1
ATOM 822 C C . ASP A 1 108 ? 61.111 47.593 42.525 1.00 53.18 108 ASP A C 1
ATOM 823 O O . ASP A 1 108 ? 61.648 46.770 43.271 1.00 44.53 108 ASP A O 1
ATOM 828 N N . SER A 1 109 ? 60.586 48.726 42.981 1.00 48.93 109 SER A N 1
ATOM 829 C CA . SER A 1 109 ? 60.747 49.125 44.373 1.00 55.21 109 SER A CA 1
ATOM 830 C C . SER A 1 109 ? 59.604 48.602 45.232 1.00 58.32 109 SER A C 1
ATOM 831 O O . SER A 1 109 ? 59.766 48.430 46.447 1.00 55.55 109 SER A O 1
ATOM 834 N N . PHE A 1 110 ? 58.465 48.322 44.596 1.00 55.20 110 PHE A N 1
ATOM 835 C CA . PHE A 1 110 ? 57.297 47.800 45.306 1.00 51.90 110 PHE A CA 1
ATOM 836 C C . PHE A 1 110 ? 56.745 46.535 44.650 1.00 45.84 110 PHE A C 1
ATOM 837 O O . PHE A 1 110 ? 56.877 46.346 43.437 1.00 46.76 110 PHE A O 1
ATOM 845 N N . ILE A 1 111 ? 56.124 45.680 45.457 1.00 40.19 111 ILE A N 1
ATOM 846 C CA . ILE A 1 111 ? 55.441 44.503 44.943 1.00 44.44 111 ILE A CA 1
ATOM 847 C C . ILE A 1 111 ? 54.138 44.920 44.304 1.00 47.90 111 ILE A C 1
ATOM 848 O O . ILE A 1 111 ? 53.213 45.385 44.981 1.00 47.81 111 ILE A O 1
ATOM 853 N N . ALA A 1 112 ? 54.074 44.767 42.988 1.00 44.00 112 ALA A N 1
ATOM 854 C CA . ALA A 1 112 ? 52.940 45.261 42.244 1.00 40.29 112 ALA A CA 1
ATOM 855 C C . ALA A 1 112 ? 51.978 44.126 41.950 1.00 43.95 112 ALA A C 1
ATOM 856 O O . ALA A 1 112 ? 52.268 42.962 42.250 1.00 41.64 112 ALA A O 1
ATOM 858 N N . GLN A 1 113 ? 50.822 44.465 41.385 1.00 41.64 113 GLN A N 1
ATOM 859 C CA . GLN A 1 113 ? 49.887 43.442 40.951 1.00 42.63 113 GLN A CA 1
ATOM 860 C C . GLN A 1 113 ? 50.528 42.603 39.829 1.00 37.61 113 GLN A C 1
ATOM 861 O O . GLN A 1 113 ? 50.158 41.456 39.653 1.00 40.63 113 GLN A O 1
ATOM 867 N N . ASP A 1 114 ? 51.476 43.165 39.079 1.00 36.93 114 ASP A N 1
ATOM 868 C CA . ASP A 1 114 ? 52.174 42.400 38.043 1.00 38.83 114 ASP A CA 1
ATOM 869 C C . ASP A 1 114 ? 52.917 41.227 38.671 1.00 41.85 114 ASP A C 1
ATOM 870 O O . ASP A 1 114 ? 52.888 40.087 38.162 1.00 38.24 114 ASP A O 1
ATOM 875 N N . HIS A 1 115 ? 53.622 41.537 39.759 1.00 38.91 115 HIS A N 1
ATOM 876 C CA . HIS A 1 115 ? 54.475 40.563 40.436 1.00 37.48 115 HIS A CA 1
ATOM 877 C C . HIS A 1 115 ? 53.655 39.443 41.028 1.00 35.16 115 HIS A C 1
ATOM 878 O O . HIS A 1 115 ? 54.010 38.270 40.918 1.00 37.77 115 HIS A O 1
ATOM 885 N N . ILE A 1 116 ? 52.535 39.807 41.632 1.00 34.44 116 ILE A N 1
ATOM 886 C CA . ILE A 1 116 ? 51.645 38.823 42.202 1.00 32.90 116 ILE A CA 1
ATOM 887 C C . ILE A 1 116 ? 51.100 37.909 41.102 1.00 38.35 116 ILE A C 1
ATOM 888 O O . ILE A 1 116 ? 51.114 36.674 41.237 1.00 34.85 116 ILE A O 1
ATOM 893 N N . LEU A 1 117 ? 50.694 38.518 39.985 1.00 37.94 117 LEU A N 1
ATOM 894 C CA . LEU A 1 117 ? 50.162 37.775 38.849 1.00 33.87 117 LEU A CA 1
ATOM 895 C C . LEU A 1 117 ? 51.206 36.801 38.298 1.00 36.63 117 LEU A C 1
ATOM 896 O O . LEU A 1 117 ? 50.884 35.638 38.034 1.00 36.56 117 LEU A O 1
ATOM 901 N N . PHE A 1 118 ? 52.441 37.281 38.126 1.00 35.66 118 PHE A N 1
ATOM 902 C CA . PHE A 1 118 ? 53.565 36.438 37.704 1.00 36.75 118 PHE A CA 1
ATOM 903 C C . PHE A 1 118 ? 53.782 35.286 38.686 1.00 37.56 118 PHE A C 1
ATOM 904 O O . PHE A 1 118 ? 54.098 34.163 38.287 1.00 40.41 118 PHE A O 1
ATOM 912 N N . ALA A 1 119 ? 53.612 35.572 39.975 1.00 38.53 119 ALA A N 1
ATOM 913 C CA . ALA A 1 119 ? 53.878 34.581 41.011 1.00 35.94 119 ALA A CA 1
ATOM 914 C C . ALA A 1 119 ? 52.778 33.541 41.013 1.00 38.41 119 ALA A C 1
ATOM 915 O O . ALA A 1 119 ? 53.046 32.357 41.211 1.00 37.78 119 ALA A O 1
ATOM 917 N N . LEU A 1 120 ? 51.542 33.986 40.773 1.00 39.90 120 LEU A N 1
ATOM 918 C CA . LEU A 1 120 ? 50.407 33.070 40.654 1.00 35.49 120 LEU A CA 1
ATOM 919 C C . LEU A 1 120 ? 50.627 32.011 39.587 1.00 37.11 120 LEU A C 1
ATOM 920 O O . LEU A 1 120 ? 50.153 30.891 39.708 1.00 40.96 120 LEU A O 1
ATOM 925 N N . PHE A 1 121 ? 51.348 32.369 38.540 1.00 36.38 121 PHE A N 1
ATOM 926 C CA . PHE A 1 121 ? 51.571 31.456 37.426 1.00 40.02 121 PHE A CA 1
ATOM 927 C C . PHE A 1 121 ? 52.422 30.247 37.798 1.00 42.40 121 PHE A C 1
ATOM 928 O O . PHE A 1 121 ? 52.319 29.206 37.154 1.00 40.71 121 PHE A O 1
ATOM 936 N N . ASN A 1 122 ? 53.231 30.379 38.852 1.00 40.80 122 ASN A N 1
ATOM 937 C CA . ASN A 1 122 ? 54.104 29.291 39.315 1.00 40.87 122 ASN A CA 1
ATOM 938 C C . ASN A 1 122 ? 53.354 28.220 40.112 1.00 43.89 122 ASN A C 1
ATOM 939 O O . ASN A 1 122 ? 53.831 27.101 40.240 1.00 44.04 122 ASN A O 1
ATOM 944 N N . ASP A 1 123 ? 52.151 28.562 40.582 1.00 43.28 123 ASP A N 1
ATOM 945 C CA . ASP A 1 123 ? 51.318 27.700 41.424 1.00 39.59 123 ASP A CA 1
ATOM 946 C C . ASP A 1 123 ? 50.470 26.748 40.600 1.00 41.86 123 ASP A C 1
ATOM 947 O O . ASP A 1 123 ? 49.875 27.148 39.604 1.00 44.38 123 ASP A O 1
ATOM 952 N N . SER A 1 124 ? 50.381 25.499 41.048 1.00 40.72 124 SER A N 1
ATOM 953 C CA . SER A 1 124 ? 49.756 24.431 40.272 1.00 39.11 124 SER A CA 1
ATOM 954 C C . SER A 1 124 ? 48.254 24.571 40.092 1.00 40.44 124 SER A C 1
ATOM 955 O O . SER A 1 124 ? 47.727 24.232 39.036 1.00 41.64 124 SER A O 1
ATOM 958 N N . SER A 1 125 ? 47.559 25.026 41.128 1.00 37.22 125 SER A N 1
ATOM 959 C CA . SER A 1 125 ? 46.117 25.172 41.025 1.00 40.18 125 SER A CA 1
ATOM 960 C C . SER A 1 125 ? 45.804 26.258 40.002 1.00 37.72 125 SER A C 1
ATOM 961 O O . SER A 1 125 ? 44.908 26.101 39.185 1.00 45.72 125 SER A O 1
ATOM 964 N N . ILE A 1 126 ? 46.578 27.332 40.019 1.00 34.80 126 ILE A N 1
ATOM 965 C CA . ILE A 1 126 ? 46.396 28.419 39.067 1.00 39.22 126 ILE A CA 1
ATOM 966 C C . ILE A 1 126 ? 46.616 27.917 37.647 1.00 39.17 126 ILE A C 1
ATOM 967 O O . ILE A 1 126 ? 45.843 28.234 36.740 1.00 37.49 126 ILE A O 1
ATOM 972 N N . GLN A 1 127 ? 47.665 27.128 37.463 1.00 35.98 127 GLN A N 1
ATOM 973 C CA . GLN A 1 127 ? 47.961 26.567 36.153 1.00 38.69 127 GLN A CA 1
ATOM 974 C C . GLN A 1 127 ? 46.834 25.651 35.699 1.00 36.64 127 GLN A C 1
ATOM 975 O O . GLN A 1 127 ? 46.447 25.655 34.528 1.00 38.09 127 GLN A O 1
ATOM 981 N N . GLN A 1 128 ? 46.300 24.859 36.618 1.00 38.16 128 GLN A N 1
ATOM 982 C CA . GLN A 1 128 ? 45.199 23.976 36.252 1.00 39.01 128 GLN A CA 1
ATOM 983 C C . GLN A 1 128 ? 43.997 24.822 35.804 1.00 42.26 128 GLN A C 1
ATOM 984 O O . GLN A 1 128 ? 43.324 24.482 34.827 1.00 38.58 128 GLN A O 1
ATOM 990 N N . ILE A 1 129 ? 43.739 25.931 36.509 1.00 34.22 129 ILE A N 1
ATOM 991 C CA . ILE A 1 129 ? 42.643 26.832 36.145 1.00 36.58 129 ILE A CA 1
ATOM 992 C C . ILE A 1 129 ? 42.794 27.488 34.748 1.00 36.80 129 ILE A C 1
ATOM 993 O O . ILE A 1 129 ? 41.845 27.525 33.939 1.00 30.19 129 ILE A O 1
ATOM 998 N N . PHE A 1 130 ? 43.983 28.009 34.466 1.00 33.41 130 PHE A N 1
ATOM 999 C CA . PHE A 1 130 ? 44.226 28.586 33.163 1.00 36.13 130 PHE A CA 1
ATOM 1000 C C . PHE A 1 130 ? 44.049 27.537 32.058 1.00 34.82 130 PHE A C 1
ATOM 1001 O O . PHE A 1 130 ? 43.523 27.834 30.983 1.00 37.25 130 PHE A O 1
ATOM 1009 N N . LYS A 1 131 ? 44.425 26.302 32.334 1.00 34.78 131 LYS A N 1
ATOM 1010 C CA . LYS A 1 131 ? 44.266 25.274 31.326 1.00 37.60 131 LYS A CA 1
ATOM 1011 C C . LYS A 1 131 ? 42.776 24.955 31.119 1.00 40.00 131 LYS A C 1
ATOM 1012 O O . LYS A 1 131 ? 42.342 24.782 29.982 1.00 46.35 131 LYS A O 1
ATOM 1018 N N . GLU A 1 132 ? 41.973 24.958 32.185 1.00 37.48 132 GLU A N 1
ATOM 1019 C CA . GLU A 1 132 ? 40.516 24.770 32.036 1.00 36.96 132 GLU A CA 1
ATOM 1020 C C . GLU A 1 132 ? 39.865 25.899 31.259 1.00 36.63 132 GLU A C 1
ATOM 1021 O O . GLU A 1 132 ? 38.880 25.690 30.571 1.00 41.69 132 GLU A O 1
ATOM 1027 N N . ALA A 1 133 ? 40.394 27.109 31.405 1.00 37.72 133 ALA A N 1
ATOM 1028 C CA . ALA A 1 133 ? 39.821 28.279 30.744 1.00 38.16 133 ALA A CA 1
ATOM 1029 C C . ALA A 1 133 ? 40.338 28.441 29.317 1.00 37.31 133 ALA A C 1
ATOM 1030 O O . ALA A 1 133 ? 39.996 29.411 28.644 1.00 35.38 133 ALA A O 1
ATOM 1032 N N . GLN A 1 134 ? 41.157 27.489 28.871 1.00 39.06 134 GLN A N 1
ATOM 1033 C CA . GLN A 1 134 ? 41.784 27.552 27.547 1.00 40.79 134 GLN A CA 1
ATOM 1034 C C . GLN A 1 134 ? 42.575 28.852 27.364 1.00 37.71 134 GLN A C 1
ATOM 1035 O O . GLN A 1 134 ? 42.473 29.532 26.350 1.00 42.22 134 GLN A O 1
ATOM 1041 N N . VAL A 1 135 ? 43.350 29.217 28.365 1.00 38.19 135 VAL A N 1
ATOM 1042 C CA . VAL A 1 135 ? 44.208 30.373 28.216 1.00 35.97 135 VAL A CA 1
ATOM 1043 C C . VAL A 1 135 ? 45.664 29.990 28.408 1.00 36.22 135 VAL A C 1
ATOM 1044 O O . VAL A 1 135 ? 46.009 29.301 29.359 1.00 32.79 135 VAL A O 1
ATOM 1048 N N . ASP A 1 136 ? 46.495 30.361 27.443 1.00 35.39 136 ASP A N 1
ATOM 1049 C CA . ASP A 1 136 ? 47.913 30.066 27.508 1.00 33.71 136 ASP A CA 1
ATOM 1050 C C . ASP A 1 136 ? 48.653 31.009 28.462 1.00 34.37 136 ASP A C 1
ATOM 1051 O O . ASP A 1 136 ? 48.743 32.227 28.226 1.00 35.24 136 ASP A O 1
ATOM 1056 N N . ILE A 1 137 ? 49.191 30.452 29.545 1.00 36.48 137 ILE A N 1
ATOM 1057 C CA . ILE A 1 137 ? 49.870 31.286 30.542 1.00 35.90 137 ILE A CA 1
ATOM 1058 C C . ILE A 1 137 ? 51.061 32.057 29.975 1.00 35.74 137 ILE A C 1
ATOM 1059 O O . ILE A 1 137 ? 51.245 33.230 30.302 1.00 38.82 137 ILE A O 1
ATOM 1064 N N . GLU A 1 138 ? 51.834 31.432 29.092 1.00 36.17 138 GLU A N 1
ATOM 1065 C CA . GLU A 1 138 ? 53.026 32.081 28.571 1.00 37.09 138 GLU A CA 1
ATOM 1066 C C . GLU A 1 138 ? 52.617 33.285 27.729 1.00 33.39 138 GLU A C 1
ATOM 1067 O O . GLU A 1 138 ? 53.323 34.285 27.677 1.00 35.97 138 GLU A O 1
ATOM 1073 N N . ALA A 1 139 ? 51.478 33.189 27.062 1.00 33.03 139 ALA A N 1
ATOM 1074 C CA . ALA A 1 139 ? 50.962 34.323 26.300 1.00 33.86 139 ALA A CA 1
ATOM 1075 C C . ALA A 1 139 ? 50.547 35.493 27.211 1.00 34.22 139 ALA A C 1
ATOM 1076 O O . ALA A 1 139 ? 50.753 36.668 26.872 1.00 34.88 139 ALA A O 1
ATOM 1078 N N . ILE A 1 140 ? 49.943 35.176 28.355 1.00 31.13 140 ILE A N 1
ATOM 1079 C CA . ILE A 1 140 ? 49.525 36.205 29.293 1.00 29.41 140 ILE A CA 1
ATOM 1080 C C . ILE A 1 140 ? 50.758 36.884 29.883 1.00 37.24 140 ILE A C 1
ATOM 1081 O O . ILE A 1 140 ? 50.802 38.128 30.021 1.00 32.64 140 ILE A O 1
ATOM 1086 N N . LYS A 1 141 ? 51.781 36.074 30.173 1.00 34.39 141 LYS A N 1
ATOM 1087 C CA . LYS A 1 141 ? 53.069 36.597 30.621 1.00 37.10 141 LYS A CA 1
ATOM 1088 C C . LYS A 1 141 ? 53.635 37.609 29.620 1.00 37.88 141 LYS A C 1
ATOM 1089 O O . LYS A 1 141 ? 54.109 38.690 30.016 1.00 40.30 141 LYS A O 1
ATOM 1095 N N . GLN A 1 142 ? 53.555 37.294 28.328 1.00 34.71 142 GLN A N 1
ATOM 1096 C CA . GLN A 1 142 ? 54.075 38.216 27.315 1.00 33.12 142 GLN A CA 1
ATOM 1097 C C . GLN A 1 142 ? 53.248 39.495 27.240 1.00 35.17 142 GLN A C 1
ATOM 1098 O O . GLN A 1 142 ? 53.804 40.594 27.142 1.00 39.99 142 GLN A O 1
ATOM 1104 N N . GLN A 1 143 ? 51.930 39.366 27.343 1.00 32.17 143 GLN A N 1
ATOM 1105 C CA . GLN A 1 143 ? 51.058 40.539 27.401 1.00 33.65 143 GLN A CA 1
ATOM 1106 C C . GLN A 1 143 ? 51.398 41.420 28.617 1.00 34.56 143 GLN A C 1
ATOM 1107 O O . GLN A 1 143 ? 51.420 42.646 28.513 1.00 36.36 143 GLN A O 1
ATOM 1113 N N . ALA A 1 144 ? 51.651 40.796 29.767 1.00 34.10 144 ALA A N 1
ATOM 1114 C CA . ALA A 1 144 ? 52.010 41.531 30.979 1.00 34.11 144 ALA A CA 1
ATOM 1115 C C . ALA A 1 144 ? 53.271 42.398 30.801 1.00 37.56 144 ALA A C 1
ATOM 1116 O O . ALA A 1 144 ? 53.326 43.541 31.252 1.00 37.61 144 ALA A O 1
ATOM 1118 N N . LEU A 1 145 ? 54.290 41.855 30.151 1.00 39.37 145 LEU A N 1
ATOM 1119 C CA . LEU A 1 145 ? 55.485 42.636 29.869 1.00 35.43 145 LEU A CA 1
ATOM 1120 C C . LEU A 1 145 ? 55.157 43.757 28.923 1.00 41.38 145 LEU A C 1
ATOM 1121 O O . LEU A 1 145 ? 55.658 44.875 29.077 1.00 45.80 145 LEU A O 1
ATOM 1126 N N . GLU A 1 146 ? 54.349 43.459 27.909 1.00 41.69 146 GLU A N 1
ATOM 1127 C CA . GLU A 1 146 ? 54.024 44.486 26.925 1.00 40.74 146 GLU A CA 1
ATOM 1128 C C . GLU A 1 146 ? 53.190 45.591 27.547 1.00 36.60 146 GLU A C 1
ATOM 1129 O O . GLU A 1 146 ? 53.340 46.764 27.204 1.00 35.54 146 GLU A O 1
ATOM 1135 N N . LEU A 1 147 ? 52.325 45.212 28.476 1.00 35.88 147 LEU A N 1
ATOM 1136 C CA . LEU A 1 147 ? 51.485 46.176 29.172 1.00 36.03 147 LEU A CA 1
ATOM 1137 C C . LEU A 1 147 ? 52.343 47.198 29.906 1.00 41.30 147 LEU A C 1
ATOM 1138 O O . LEU A 1 147 ? 52.020 48.391 29.959 1.00 41.73 147 LEU A O 1
ATOM 1143 N N . ARG A 1 148 ? 53.407 46.699 30.531 1.00 39.79 148 ARG A N 1
ATOM 1144 C CA . ARG A 1 148 ? 54.217 47.514 31.436 1.00 41.09 148 ARG A CA 1
ATOM 1145 C C . ARG A 1 148 ? 55.302 48.321 30.749 1.00 42.10 148 ARG A C 1
ATOM 1146 O O . ARG A 1 148 ? 55.649 49.412 31.202 1.00 44.99 148 ARG A O 1
ATOM 1154 N N . GLY A 1 149 ? 55.765 47.817 29.614 1.00 39.03 149 GLY A N 1
ATOM 1155 C CA . GLY A 1 149 ? 56.850 48.429 28.893 1.00 41.55 149 GLY A CA 1
ATOM 1156 C C . GLY A 1 149 ? 58.016 48.598 29.835 1.00 48.11 149 GLY A C 1
ATOM 1157 O O . GLY A 1 149 ? 58.235 47.788 30.744 1.00 45.09 149 GLY A O 1
ATOM 1158 N N . ASN A 1 150 ? 58.688 49.728 29.679 1.00 48.45 150 ASN A N 1
ATOM 1159 C CA . ASN A 1 150 ? 59.856 50.041 30.471 1.00 50.27 150 ASN A CA 1
ATOM 1160 C C . ASN A 1 150 ? 59.494 50.849 31.723 1.00 50.02 150 ASN A C 1
ATOM 1161 O O . ASN A 1 150 ? 60.329 51.560 32.277 1.00 46.55 150 ASN A O 1
ATOM 1166 N N . THR A 1 151 ? 58.235 50.751 32.147 1.00 46.16 151 THR A N 1
ATOM 1167 C CA . THR A 1 151 ? 57.780 51.461 33.324 1.00 44.91 151 THR A CA 1
ATOM 1168 C C . THR A 1 151 ? 58.351 50.871 34.591 1.00 49.78 151 THR A C 1
ATOM 1169 O O . THR A 1 151 ? 58.109 49.707 34.908 1.00 50.16 151 THR A O 1
ATOM 1173 N N . ARG A 1 152 ? 59.052 51.704 35.346 1.00 52.88 152 ARG A N 1
ATOM 1174 C CA . ARG A 1 152 ? 59.576 51.291 36.624 1.00 49.96 152 ARG A CA 1
ATOM 1175 C C . ARG A 1 152 ? 58.466 51.407 37.649 1.00 53.13 152 ARG A C 1
ATOM 1176 O O . ARG A 1 152 ? 57.734 52.396 37.686 1.00 59.54 152 ARG A O 1
ATOM 1178 N N . ILE A 1 153 ? 58.345 50.402 38.498 1.00 50.70 153 ILE A N 1
ATOM 1179 C CA . ILE A 1 153 ? 57.376 50.473 39.571 1.00 52.66 153 ILE A CA 1
ATOM 1180 C C . ILE A 1 153 ? 58.081 51.011 40.817 1.00 57.33 153 ILE A C 1
ATOM 1181 O O . ILE A 1 153 ? 58.592 50.254 41.641 1.00 54.62 153 ILE A O 1
ATOM 1186 N N . ASP A 1 154 ? 58.089 52.340 40.930 1.00 60.47 154 ASP A N 1
ATOM 1187 C CA . ASP A 1 154 ? 58.829 53.054 41.967 1.00 56.77 154 ASP A CA 1
ATOM 1188 C C . ASP A 1 154 ? 57.945 53.898 42.877 1.00 61.92 154 ASP A C 1
ATOM 1189 O O . ASP A 1 154 ? 58.450 54.610 43.742 1.00 69.59 154 ASP A O 1
ATOM 1194 N N . SER A 1 155 ? 56.636 53.849 42.671 1.00 59.91 155 SER A N 1
ATOM 1195 C CA . SER A 1 155 ? 55.698 54.435 43.625 1.00 54.44 155 SER A CA 1
ATOM 1196 C C . SER A 1 155 ? 54.598 53.431 43.908 1.00 58.99 155 SER A C 1
ATOM 1197 O O . SER A 1 155 ? 54.465 52.453 43.185 1.00 61.51 155 SER A O 1
ATOM 1200 N N . ARG A 1 156 ? 53.827 53.625 44.971 1.00 60.34 156 ARG A N 1
ATOM 1201 C CA . ARG A 1 156 ? 52.779 52.653 45.259 1.00 59.17 156 ARG A CA 1
ATOM 1202 C C . ARG A 1 156 ? 51.576 52.889 44.350 1.00 54.67 156 ARG A C 1
ATOM 1203 O O . ARG A 1 156 ? 50.585 52.157 44.399 1.00 55.70 156 ARG A O 1
ATOM 1211 N N . GLY A 1 157 ? 51.698 53.879 43.478 1.00 53.20 157 GLY A N 1
ATOM 1212 C CA . GLY A 1 157 ? 50.646 54.167 42.529 1.00 58.25 157 GLY A CA 1
ATOM 1213 C C . GLY A 1 157 ? 51.084 53.856 41.121 1.00 57.96 157 GLY A C 1
ATOM 1214 O O . GLY A 1 157 ? 50.388 54.150 40.168 1.00 54.64 157 GLY A O 1
ATOM 1215 N N . ALA A 1 158 ? 52.256 53.257 40.982 1.00 56.76 158 ALA A N 1
ATOM 1216 C CA . ALA A 1 158 ? 52.850 53.130 39.659 1.00 56.88 158 ALA A CA 1
ATOM 1217 C C . ALA A 1 158 ? 52.206 52.037 38.790 1.00 58.12 158 ALA A C 1
ATOM 1218 O O . ALA A 1 158 ? 52.227 52.155 37.549 1.00 53.73 158 ALA A O 1
ATOM 1220 N N . ASP A 1 159 ? 51.660 50.977 39.403 1.00 53.41 159 ASP A N 1
ATOM 1221 C CA . ASP A 1 159 ? 51.206 49.812 38.617 1.00 47.75 159 ASP A CA 1
ATOM 1222 C C . ASP A 1 159 ? 49.777 49.913 38.036 1.00 51.52 159 ASP A C 1
ATOM 1223 O O . ASP A 1 159 ? 48.892 49.114 38.369 1.00 47.97 159 ASP A O 1
ATOM 1228 N N . THR A 1 160 ? 49.560 50.893 37.162 1.00 45.56 160 THR A N 1
ATOM 1229 C CA . THR A 1 160 ? 48.234 51.152 36.589 1.00 50.65 160 THR A CA 1
ATOM 1230 C C . THR A 1 160 ? 47.622 49.957 35.864 1.00 52.17 160 THR A C 1
ATOM 1231 O O . THR A 1 160 ? 48.346 49.153 35.241 1.00 46.99 160 THR A O 1
ATOM 1235 N N . ASN A 1 161 ? 46.292 49.854 35.916 1.00 50.44 161 ASN A N 1
ATOM 1236 C CA . ASN A 1 161 ? 45.579 48.820 35.165 1.00 48.66 161 ASN A CA 1
ATOM 1237 C C . ASN A 1 161 ? 45.714 49.061 33.672 1.00 50.25 161 ASN A C 1
ATOM 1238 O O . ASN A 1 161 ? 45.625 48.123 32.879 1.00 52.21 161 ASN A O 1
ATOM 1243 N N . THR A 1 162 ? 45.926 50.322 33.295 1.00 53.04 162 THR A N 1
ATOM 1244 C CA . THR A 1 162 ? 46.058 50.695 31.887 1.00 57.01 162 THR A CA 1
ATOM 1245 C C . THR A 1 162 ? 47.307 51.531 31.589 1.00 59.95 162 THR A C 1
ATOM 1246 O O . THR A 1 162 ? 48.363 50.993 31.240 1.00 58.80 162 THR A O 1
ATOM 1250 N N . ASP B 1 3 ? -1.822 48.519 52.393 1.00 66.03 3 ASP B N 1
ATOM 1251 C CA . ASP B 1 3 ? -1.799 49.545 51.345 1.00 65.59 3 ASP B CA 1
ATOM 1252 C C . ASP B 1 3 ? -0.641 49.335 50.369 1.00 58.60 3 ASP B C 1
ATOM 1253 O O . ASP B 1 3 ? 0.283 48.556 50.610 1.00 58.35 3 ASP B O 1
ATOM 1258 N N . GLN B 1 4 ? -0.699 50.053 49.261 1.00 55.23 4 GLN B N 1
ATOM 1259 C CA . GLN B 1 4 ? 0.263 49.900 48.196 1.00 50.28 4 GLN B CA 1
ATOM 1260 C C . GLN B 1 4 ? 1.458 50.837 48.417 1.00 55.42 4 GLN B C 1
ATOM 1261 O O . GLN B 1 4 ? 2.585 50.562 47.998 1.00 54.24 4 GLN B O 1
ATOM 1267 N N . THR B 1 5 ? 1.225 51.912 49.153 1.00 54.01 5 THR B N 1
ATOM 1268 C CA . THR B 1 5 ? 2.298 52.829 49.522 1.00 51.88 5 THR B CA 1
ATOM 1269 C C . THR B 1 5 ? 3.201 52.287 50.635 1.00 49.89 5 THR B C 1
ATOM 1270 O O . THR B 1 5 ? 4.178 52.933 51.022 1.00 43.26 5 THR B O 1
ATOM 1274 N N . GLN B 1 6 ? 2.873 51.108 51.152 1.00 49.52 6 GLN B N 1
ATOM 1275 C CA . GLN B 1 6 ? 3.726 50.459 52.138 1.00 46.59 6 GLN B CA 1
ATOM 1276 C C . GLN B 1 6 ? 4.970 49.868 51.467 1.00 42.70 6 GLN B C 1
ATOM 1277 O O . GLN B 1 6 ? 5.974 49.598 52.120 1.00 37.25 6 GLN B O 1
ATOM 1283 N N . PHE B 1 7 ? 4.894 49.694 50.150 1.00 41.28 7 PHE B N 1
ATOM 1284 C CA . PHE B 1 7 ? 6.017 49.184 49.366 1.00 43.60 7 PHE B CA 1
ATOM 1285 C C . PHE B 1 7 ? 6.842 50.275 48.704 1.00 40.14 7 PHE B C 1
ATOM 1286 O O . PHE B 1 7 ? 6.321 51.343 48.379 1.00 42.89 7 PHE B O 1
ATOM 1294 N N . THR B 1 8 ? 8.131 50.012 48.504 1.00 37.99 8 THR B N 1
ATOM 1295 C CA . THR B 1 8 ? 8.927 50.902 47.663 1.00 40.12 8 THR B CA 1
ATOM 1296 C C . THR B 1 8 ? 8.439 50.759 46.225 1.00 42.44 8 THR B C 1
ATOM 1297 O O . THR B 1 8 ? 7.779 49.773 45.885 1.00 41.64 8 THR B O 1
ATOM 1301 N N . GLU B 1 9 ? 8.774 51.731 45.382 1.00 44.93 9 GLU B N 1
ATOM 1302 C CA . GLU B 1 9 ? 8.365 51.693 43.982 1.00 43.36 9 GLU B CA 1
ATOM 1303 C C . GLU B 1 9 ? 8.879 50.462 43.259 1.00 41.49 9 GLU B C 1
ATOM 1304 O O . GLU B 1 9 ? 8.109 49.755 42.611 1.00 41.76 9 GLU B O 1
ATOM 1310 N N . ARG B 1 10 ? 10.170 50.186 43.401 1.00 42.36 10 ARG B N 1
ATOM 1311 C CA . ARG B 1 10 ? 10.771 49.053 42.716 1.00 40.03 10 ARG B CA 1
ATOM 1312 C C . ARG B 1 10 ? 10.136 47.746 43.193 1.00 43.59 10 ARG B C 1
ATOM 1313 O O . ARG B 1 10 ? 9.826 46.871 42.375 1.00 45.21 10 ARG B O 1
ATOM 1321 N N . ALA B 1 11 ? 9.907 47.640 44.501 1.00 38.52 11 ALA B N 1
ATOM 1322 C CA . ALA B 1 11 ? 9.227 46.486 45.079 1.00 38.57 11 ALA B CA 1
ATOM 1323 C C . ALA B 1 11 ? 7.833 46.401 44.475 1.00 39.96 11 ALA B C 1
ATOM 1324 O O . ALA B 1 11 ? 7.321 45.323 44.203 1.00 39.10 11 ALA B O 1
ATOM 1326 N N . LEU B 1 12 ? 7.217 47.550 44.262 1.00 40.63 12 LEU B N 1
ATOM 1327 C CA . LEU B 1 12 ? 5.875 47.566 43.700 1.00 43.80 12 LEU B CA 1
ATOM 1328 C C . LEU B 1 12 ? 5.882 47.095 42.257 1.00 43.31 12 LEU B C 1
ATOM 1329 O O . LEU B 1 12 ? 5.003 46.338 41.836 1.00 44.70 12 LEU B O 1
ATOM 1334 N N . THR B 1 13 ? 6.873 47.571 41.508 1.00 37.58 13 THR B N 1
ATOM 1335 C CA . THR B 1 13 ? 7.037 47.219 40.103 1.00 43.01 13 THR B CA 1
ATOM 1336 C C . THR B 1 13 ? 7.231 45.714 39.978 1.00 45.44 13 THR B C 1
ATOM 1337 O O . THR B 1 13 ? 6.668 45.065 39.095 1.00 48.71 13 THR B O 1
ATOM 1341 N N . ILE B 1 14 ? 8.035 45.166 40.880 1.00 43.80 14 ILE B N 1
ATOM 1342 C CA . ILE B 1 14 ? 8.308 43.737 40.891 1.00 45.46 14 ILE B CA 1
ATOM 1343 C C . ILE B 1 14 ? 7.072 42.901 41.181 1.00 44.28 14 ILE B C 1
ATOM 1344 O O . ILE B 1 14 ? 6.859 41.901 40.515 1.00 47.87 14 ILE B O 1
ATOM 1349 N N . LEU B 1 15 ? 6.243 43.315 42.137 1.00 43.87 15 LEU B N 1
ATOM 1350 C CA . LEU B 1 15 ? 5.026 42.569 42.424 1.00 45.24 15 LEU B CA 1
ATOM 1351 C C . LEU B 1 15 ? 4.077 42.626 41.234 1.00 49.29 15 LEU B C 1
ATOM 1352 O O . LEU B 1 15 ? 3.392 41.655 40.924 1.00 48.61 15 LEU B O 1
ATOM 1357 N N . THR B 1 16 ? 4.043 43.768 40.564 1.00 51.11 16 THR B N 1
ATOM 1358 C CA . THR B 1 16 ? 3.197 43.921 39.391 1.00 50.61 16 THR B CA 1
ATOM 1359 C C . THR B 1 16 ? 3.705 43.075 38.244 1.00 53.58 16 THR B C 1
ATOM 1360 O O . THR B 1 16 ? 2.938 42.363 37.588 1.00 54.66 16 THR B O 1
ATOM 1364 N N . LEU B 1 17 ? 5.014 43.132 38.042 1.00 50.45 17 LEU B N 1
ATOM 1365 C CA . LEU B 1 17 ? 5.661 42.345 37.011 1.00 55.19 17 LEU B CA 1
ATOM 1366 C C . LEU B 1 17 ? 5.424 40.865 37.264 1.00 56.67 17 LEU B C 1
ATOM 1367 O O . LEU B 1 17 ? 5.188 40.096 36.335 1.00 61.16 17 LEU B O 1
ATOM 1372 N N . ALA B 1 18 ? 5.452 40.484 38.536 1.00 50.86 18 ALA B N 1
ATOM 1373 C CA . ALA B 1 18 ? 5.221 39.106 38.926 1.00 53.48 18 ALA B CA 1
ATOM 1374 C C . ALA B 1 18 ? 3.850 38.642 38.464 1.00 54.24 18 ALA B C 1
ATOM 1375 O O . ALA B 1 18 ? 3.704 37.541 37.948 1.00 51.60 18 ALA B O 1
ATOM 1377 N N . GLN B 1 19 ? 2.850 39.488 38.691 1.00 58.73 19 GLN B N 1
ATOM 1378 C CA . GLN B 1 19 ? 1.469 39.192 38.323 1.00 60.14 19 GLN B CA 1
ATOM 1379 C C . GLN B 1 19 ? 1.295 39.130 36.805 1.00 58.07 19 GLN B C 1
ATOM 1380 O O . GLN B 1 19 ? 0.532 38.316 36.287 1.00 56.73 19 GLN B O 1
ATOM 1386 N N . LYS B 1 20 ? 1.981 40.016 36.096 1.00 59.60 20 LYS B N 1
ATOM 1387 C CA . LYS B 1 20 ? 1.944 39.991 34.644 1.00 54.84 20 LYS B CA 1
ATOM 1388 C C . LYS B 1 20 ? 2.542 38.694 34.115 1.00 63.12 20 LYS B C 1
ATOM 1389 O O . LYS B 1 20 ? 1.985 38.074 33.211 1.00 66.42 20 LYS B O 1
ATOM 1395 N N . LEU B 1 21 ? 3.681 38.292 34.675 1.00 58.19 21 LEU B N 1
ATOM 1396 C CA . LEU B 1 21 ? 4.337 37.064 34.254 1.00 58.10 21 LEU B CA 1
ATOM 1397 C C . LEU B 1 21 ? 3.431 35.884 34.499 1.00 55.57 21 LEU B C 1
ATOM 1398 O O . LEU B 1 21 ? 3.352 34.972 33.673 1.00 59.69 21 LEU B O 1
ATOM 1403 N N . ALA B 1 22 ? 2.753 35.897 35.636 1.00 46.67 22 ALA B N 1
ATOM 1404 C CA . ALA B 1 22 ? 1.849 34.805 35.968 1.00 59.56 22 ALA B CA 1
ATOM 1405 C C . ALA B 1 22 ? 0.723 34.745 34.925 1.00 62.12 22 ALA B C 1
ATOM 1406 O O . ALA B 1 22 ? 0.363 33.682 34.436 1.00 63.13 22 ALA B O 1
ATOM 1408 N N . SER B 1 23 ? 0.186 35.911 34.596 1.00 58.37 23 SER B N 1
ATOM 1409 C CA . SER B 1 23 ? -0.899 36.039 33.642 1.00 67.27 23 SER B CA 1
ATOM 1410 C C . SER B 1 23 ? -0.449 35.541 32.268 1.00 66.30 23 SER B C 1
ATOM 1411 O O . SER B 1 23 ? -1.135 34.728 31.641 1.00 63.85 23 SER B O 1
ATOM 1414 N N . ASP B 1 24 ? 0.714 36.028 31.828 1.00 64.46 24 ASP B N 1
ATOM 1415 C CA . ASP B 1 24 ? 1.318 35.648 30.553 1.00 62.06 24 ASP B CA 1
ATOM 1416 C C . ASP B 1 24 ? 1.568 34.148 30.433 1.00 66.53 24 ASP B C 1
ATOM 1417 O O . ASP B 1 24 ? 1.827 33.641 29.344 1.00 67.52 24 ASP B O 1
ATOM 1422 N N . HIS B 1 25 ? 1.512 33.450 31.558 1.00 66.49 25 HIS B N 1
ATOM 1423 C CA . HIS B 1 25 ? 1.695 32.006 31.592 1.00 69.71 25 HIS B CA 1
ATOM 1424 C C . HIS B 1 25 ? 0.384 31.354 32.009 1.00 77.50 25 HIS B C 1
ATOM 1425 O O . HIS B 1 25 ? 0.316 30.128 32.187 1.00 79.44 25 HIS B O 1
ATOM 1432 N N . GLN B 1 26 ? -0.656 32.173 32.167 1.00 73.32 26 GLN B N 1
ATOM 1433 C CA . GLN B 1 26 ? -1.965 31.650 32.543 1.00 72.84 26 GLN B CA 1
ATOM 1434 C C . GLN B 1 26 ? -1.975 30.787 33.818 1.00 71.37 26 GLN B C 1
ATOM 1435 O O . GLN B 1 26 ? -2.573 29.708 33.883 1.00 71.57 26 GLN B O 1
ATOM 1441 N N . HIS B 1 27 ? -1.272 31.283 34.829 1.00 69.62 27 HIS B N 1
ATOM 1442 C CA . HIS B 1 27 ? -1.325 30.710 36.169 1.00 73.96 27 HIS B CA 1
ATOM 1443 C C . HIS B 1 27 ? -2.487 31.262 36.972 1.00 75.62 27 HIS B C 1
ATOM 1444 O O . HIS B 1 27 ? -2.794 32.452 36.904 1.00 75.79 27 HIS B O 1
ATOM 1451 N N . PRO B 1 28 ? -3.163 30.381 37.711 1.00 78.07 28 PRO B N 1
ATOM 1452 C CA . PRO B 1 28 ? -4.274 30.780 38.573 1.00 79.55 28 PRO B CA 1
ATOM 1453 C C . PRO B 1 28 ? -3.773 31.615 39.748 1.00 78.66 28 PRO B C 1
ATOM 1454 O O . PRO B 1 28 ? -4.385 32.625 40.094 1.00 79.29 28 PRO B O 1
ATOM 1458 N N . GLN B 1 29 ? -2.660 31.195 40.346 1.00 77.41 29 GLN B N 1
ATOM 1459 C CA . GLN B 1 29 ? -2.151 31.861 41.539 1.00 76.71 29 GLN B CA 1
ATOM 1460 C C . GLN B 1 29 ? -0.812 32.549 41.383 1.00 71.05 29 GLN B C 1
ATOM 1461 O O . GLN B 1 29 ? 0.069 32.095 40.655 1.00 70.93 29 GLN B O 1
ATOM 1467 N N . LEU B 1 30 ? -0.677 33.661 42.094 1.00 71.40 30 LEU B N 1
ATOM 1468 C CA . LEU B 1 30 ? 0.599 34.337 42.223 1.00 66.61 30 LEU B CA 1
ATOM 1469 C C . LEU B 1 30 ? 1.410 33.609 43.278 1.00 59.63 30 LEU B C 1
ATOM 1470 O O . LEU B 1 30 ? 0.902 33.305 44.353 1.00 62.71 30 LEU B O 1
ATOM 1475 N N . GLN B 1 31 ? 2.657 33.293 42.958 1.00 54.94 31 GLN B N 1
ATOM 1476 C CA . GLN B 1 31 ? 3.473 32.445 43.818 1.00 53.90 31 GLN B CA 1
ATOM 1477 C C . GLN B 1 31 ? 4.898 32.964 43.947 1.00 46.71 31 GLN B C 1
ATOM 1478 O O . GLN B 1 31 ? 5.322 33.782 43.133 1.00 49.00 31 GLN B O 1
ATOM 1484 N N . PRO B 1 32 ? 5.656 32.467 44.947 1.00 49.84 32 PRO B N 1
ATOM 1485 C CA . PRO B 1 32 ? 7.024 32.960 45.160 1.00 43.30 32 PRO B CA 1
ATOM 1486 C C . PRO B 1 32 ? 7.891 32.912 43.909 1.00 48.76 32 PRO B C 1
ATOM 1487 O O . PRO B 1 32 ? 8.707 33.819 43.705 1.00 52.95 32 PRO B O 1
ATOM 1491 N N . ILE B 1 33 ? 7.724 31.885 43.082 1.00 49.53 33 ILE B N 1
ATOM 1492 C CA . ILE B 1 33 ? 8.485 31.784 41.837 1.00 43.54 33 ILE B CA 1
ATOM 1493 C C . ILE B 1 33 ? 8.202 32.958 40.880 1.00 44.86 33 ILE B C 1
ATOM 1494 O O . ILE B 1 33 ? 9.079 33.384 40.132 1.00 44.37 33 ILE B O 1
ATOM 1499 N N . HIS B 1 34 ? 6.973 33.466 40.868 1.00 44.27 34 HIS B N 1
ATOM 1500 C CA . HIS B 1 34 ? 6.668 34.583 39.985 1.00 43.67 34 HIS B CA 1
ATOM 1501 C C . HIS B 1 34 ? 7.480 35.819 40.359 1.00 44.77 34 HIS B C 1
ATOM 1502 O O . HIS B 1 34 ? 7.941 36.567 39.486 1.00 42.86 34 HIS B O 1
ATOM 1509 N N . ILE B 1 35 ? 7.665 36.023 41.661 1.00 41.59 35 ILE B N 1
ATOM 1510 C CA . ILE B 1 35 ? 8.468 37.142 42.138 1.00 46.55 35 ILE B CA 1
ATOM 1511 C C . ILE B 1 35 ? 9.943 36.964 41.777 1.00 45.56 35 ILE B C 1
ATOM 1512 O O . ILE B 1 35 ? 10.597 37.890 41.274 1.00 40.64 35 ILE B O 1
ATOM 1517 N N . LEU B 1 36 ? 10.469 35.775 42.041 1.00 36.93 36 LEU B N 1
ATOM 1518 C CA . LEU B 1 36 ? 11.848 35.510 41.684 1.00 36.95 36 LEU B CA 1
ATOM 1519 C C . LEU B 1 36 ? 12.003 35.784 40.192 1.00 42.21 36 LEU B C 1
ATOM 1520 O O . LEU B 1 36 ? 12.937 36.467 39.778 1.00 47.96 36 LEU B O 1
ATOM 1525 N N . ALA B 1 37 ? 11.039 35.314 39.400 1.00 42.87 37 ALA B N 1
ATOM 1526 C CA . ALA B 1 37 ? 11.049 35.504 37.942 1.00 44.64 37 ALA B CA 1
ATOM 1527 C C . ALA B 1 37 ? 10.952 36.973 37.555 1.00 42.84 37 ALA B C 1
ATOM 1528 O O . ALA B 1 37 ? 11.550 37.392 36.571 1.00 48.81 37 ALA B O 1
ATOM 1530 N N . ALA B 1 38 ? 10.203 37.758 38.328 1.00 42.77 38 ALA B N 1
ATOM 1531 C CA . ALA B 1 38 ? 10.141 39.203 38.099 1.00 43.97 38 ALA B CA 1
ATOM 1532 C C . ALA B 1 38 ? 11.486 39.910 38.348 1.00 44.04 38 ALA B C 1
ATOM 1533 O O . ALA B 1 38 ? 11.838 40.839 37.614 1.00 39.39 38 ALA B O 1
ATOM 1535 N N . PHE B 1 39 ? 12.243 39.437 39.349 1.00 41.08 39 PHE B N 1
ATOM 1536 C CA . PHE B 1 39 ? 13.541 40.018 39.718 1.00 38.75 39 PHE B CA 1
ATOM 1537 C C . PHE B 1 39 ? 14.562 39.929 38.588 1.00 42.91 39 PHE B C 1
ATOM 1538 O O . PHE B 1 39 ? 15.506 40.726 38.528 1.00 41.07 39 PHE B O 1
ATOM 1546 N N . ILE B 1 40 ? 14.409 38.927 37.721 1.00 47.16 40 ILE B N 1
ATOM 1547 C CA . ILE B 1 40 ? 15.386 38.705 36.646 1.00 53.32 40 ILE B CA 1
ATOM 1548 C C . ILE B 1 40 ? 14.966 39.244 35.287 1.00 50.28 40 ILE B C 1
ATOM 1549 O O . ILE B 1 40 ? 15.601 38.937 34.289 1.00 53.75 40 ILE B O 1
ATOM 1554 N N . GLU B 1 41 ? 13.926 40.062 35.243 1.00 54.69 41 GLU B N 1
ATOM 1555 C CA . GLU B 1 41 ? 13.513 40.640 33.977 1.00 55.76 41 GLU B CA 1
ATOM 1556 C C . GLU B 1 41 ? 14.528 41.706 33.564 1.00 63.63 41 GLU B C 1
ATOM 1557 O O . GLU B 1 41 ? 15.523 41.381 32.920 1.00 74.26 41 GLU B O 1
ATOM 1563 N N . THR B 1 42 ? 14.301 42.971 33.919 1.00 68.99 42 THR B N 1
ATOM 1564 C CA . THR B 1 42 ? 15.288 44.034 33.647 1.00 70.84 42 THR B CA 1
ATOM 1565 C C . THR B 1 42 ? 15.325 45.124 34.711 1.00 68.10 42 THR B C 1
ATOM 1566 O O . THR B 1 42 ? 15.253 46.313 34.377 1.00 67.24 42 THR B O 1
ATOM 1570 N N . SER B 1 47 ? 19.487 50.335 35.007 1.00 63.11 47 SER B N 1
ATOM 1571 C CA . SER B 1 47 ? 18.822 49.337 34.183 1.00 62.98 47 SER B CA 1
ATOM 1572 C C . SER B 1 47 ? 19.225 47.893 34.526 1.00 67.05 47 SER B C 1
ATOM 1573 O O . SER B 1 47 ? 18.462 46.964 34.226 1.00 72.73 47 SER B O 1
ATOM 1576 N N . VAL B 1 48 ? 20.398 47.699 35.144 1.00 58.04 48 VAL B N 1
ATOM 1577 C CA . VAL B 1 48 ? 20.849 46.350 35.563 1.00 59.07 48 VAL B CA 1
ATOM 1578 C C . VAL B 1 48 ? 20.046 45.826 36.760 1.00 49.94 48 VAL B C 1
ATOM 1579 O O . VAL B 1 48 ? 19.944 46.507 37.784 1.00 49.71 48 VAL B O 1
ATOM 1583 N N . PRO B 1 49 ? 19.464 44.623 36.639 1.00 46.18 49 PRO B N 1
ATOM 1584 C CA . PRO B 1 49 ? 18.629 44.129 37.748 1.00 46.75 49 PRO B CA 1
ATOM 1585 C C . PRO B 1 49 ? 19.384 43.957 39.078 1.00 44.96 49 PRO B C 1
ATOM 1586 O O . PRO B 1 49 ? 20.548 43.534 39.130 1.00 39.58 49 PRO B O 1
ATOM 1590 N N . TYR B 1 50 ? 18.674 44.289 40.150 1.00 44.33 50 TYR B N 1
ATOM 1591 C CA . TYR B 1 50 ? 19.160 44.187 41.510 1.00 38.42 50 TYR B CA 1
ATOM 1592 C C . TYR B 1 50 ? 19.766 42.821 41.784 1.00 39.74 50 TYR B C 1
ATOM 1593 O O . TYR B 1 50 ? 20.936 42.695 42.180 1.00 35.61 50 TYR B O 1
ATOM 1602 N N . LEU B 1 51 ? 18.962 41.798 41.529 1.00 38.32 51 LEU B N 1
ATOM 1603 C CA . LEU B 1 51 ? 19.343 40.429 41.808 1.00 36.06 51 LEU B CA 1
ATOM 1604 C C . LEU B 1 51 ? 20.467 40.003 40.879 1.00 39.82 51 LEU B C 1
ATOM 1605 O O . LEU B 1 51 ? 21.300 39.196 41.251 1.00 36.97 51 LEU B O 1
ATOM 1610 N N . GLN B 1 52 ? 20.479 40.508 39.649 1.00 40.95 52 GLN B N 1
ATOM 1611 C CA . GLN B 1 52 ? 21.582 40.142 38.780 1.00 43.74 52 GLN B CA 1
ATOM 1612 C C . GLN B 1 52 ? 22.899 40.578 39.403 1.00 40.23 52 GLN B C 1
ATOM 1613 O O . GLN B 1 52 ? 23.866 39.814 39.465 1.00 40.02 52 GLN B O 1
ATOM 1619 N N . ASN B 1 53 ? 22.923 41.813 39.878 1.00 36.15 53 ASN B N 1
ATOM 1620 C CA . ASN B 1 53 ? 24.119 42.344 40.494 1.00 36.92 53 ASN B CA 1
ATOM 1621 C C . ASN B 1 53 ? 24.544 41.484 41.691 1.00 40.96 53 ASN B C 1
ATOM 1622 O O . ASN B 1 53 ? 25.725 41.215 41.873 1.00 40.48 53 ASN B O 1
ATOM 1627 N N . LEU B 1 54 ? 23.578 41.043 42.494 1.00 35.81 54 LEU B N 1
ATOM 1628 C CA . LEU B 1 54 ? 23.891 40.197 43.636 1.00 34.16 54 LEU B CA 1
ATOM 1629 C C . LEU B 1 54 ? 24.490 38.865 43.232 1.00 36.50 54 LEU B C 1
ATOM 1630 O O . LEU B 1 54 ? 25.514 38.462 43.791 1.00 33.67 54 LEU B O 1
ATOM 1635 N N . ILE B 1 55 ? 23.853 38.185 42.275 1.00 37.67 55 ILE B N 1
ATOM 1636 C CA . ILE B 1 55 ? 24.328 36.896 41.770 1.00 34.98 55 ILE B CA 1
ATOM 1637 C C . ILE B 1 55 ? 25.760 36.990 41.212 1.00 38.56 55 ILE B C 1
ATOM 1638 O O . ILE B 1 55 ? 26.586 36.107 41.417 1.00 41.96 55 ILE B O 1
ATOM 1643 N N . GLU B 1 56 ? 26.061 38.060 40.501 1.00 37.04 56 GLU B N 1
ATOM 1644 C CA . GLU B 1 56 ? 27.376 38.181 39.887 1.00 39.81 56 GLU B CA 1
ATOM 1645 C C . GLU B 1 56 ? 28.464 38.612 40.880 1.00 41.74 56 GLU B C 1
ATOM 1646 O O . GLU B 1 56 ? 29.594 38.096 40.850 1.00 36.19 56 GLU B O 1
ATOM 1652 N N . LYS B 1 57 ? 28.128 39.546 41.771 1.00 38.09 57 LYS B N 1
ATOM 1653 C CA . LYS B 1 57 ? 29.082 39.936 42.795 1.00 35.78 57 LYS B CA 1
ATOM 1654 C C . LYS B 1 57 ? 29.356 38.781 43.741 1.00 38.14 57 LYS B C 1
ATOM 1655 O O . LYS B 1 57 ? 30.408 38.732 44.351 1.00 41.63 57 LYS B O 1
ATOM 1661 N N . GLY B 1 58 ? 28.403 37.863 43.854 1.00 37.37 58 GLY B N 1
ATOM 1662 C CA . GLY B 1 58 ? 28.590 36.636 44.596 1.00 33.26 58 GLY B CA 1
ATOM 1663 C C . GLY B 1 58 ? 29.343 35.608 43.774 1.00 41.43 58 GLY B C 1
ATOM 1664 O O . GLY B 1 58 ? 29.715 34.542 44.289 1.00 36.94 58 GLY B O 1
ATOM 1665 N N . ARG B 1 59 ? 29.529 35.914 42.486 1.00 41.69 59 ARG B N 1
ATOM 1666 C CA . ARG B 1 59 ? 30.313 35.086 41.544 1.00 39.21 59 ARG B CA 1
ATOM 1667 C C . ARG B 1 59 ? 29.711 33.736 41.197 1.00 37.33 59 ARG B C 1
ATOM 1668 O O . ARG B 1 59 ? 30.423 32.773 40.907 1.00 43.84 59 ARG B O 1
ATOM 1676 N N . TYR B 1 60 ? 28.385 33.695 41.157 1.00 38.86 60 TYR B N 1
ATOM 1677 C CA . TYR B 1 60 ? 27.663 32.550 40.622 1.00 38.51 60 TYR B CA 1
ATOM 1678 C C . TYR B 1 60 ? 27.322 32.837 39.170 1.00 42.30 60 TYR B C 1
ATOM 1679 O O . TYR B 1 60 ? 27.459 33.967 38.712 1.00 43.84 60 TYR B O 1
ATOM 1688 N N . ASP B 1 61 ? 26.925 31.808 38.436 1.00 43.32 61 ASP B N 1
ATOM 1689 C CA . ASP B 1 61 ? 26.616 31.960 37.028 1.00 43.68 61 ASP B CA 1
ATOM 1690 C C . ASP B 1 61 ? 25.194 32.481 36.842 1.00 43.91 61 ASP B C 1
ATOM 1691 O O . ASP B 1 61 ? 24.244 31.736 37.023 1.00 48.02 61 ASP B O 1
ATOM 1696 N N . TYR B 1 62 ? 25.035 33.741 36.463 1.00 43.87 62 TYR B N 1
ATOM 1697 C CA . TYR B 1 62 ? 23.693 34.313 36.306 1.00 44.63 62 TYR B CA 1
ATOM 1698 C C . TYR B 1 62 ? 22.891 33.677 35.151 1.00 51.22 62 TYR B C 1
ATOM 1699 O O . TYR B 1 62 ? 21.664 33.508 35.239 1.00 48.11 62 TYR B O 1
ATOM 1708 N N . ASP B 1 63 ? 23.587 33.369 34.057 1.00 54.99 63 ASP B N 1
ATOM 1709 C CA . ASP B 1 63 ? 22.991 32.689 32.896 1.00 53.49 63 ASP B CA 1
ATOM 1710 C C . ASP B 1 63 ? 22.349 31.369 33.290 1.00 49.18 63 ASP B C 1
ATOM 1711 O O . ASP B 1 63 ? 21.205 31.096 32.948 1.00 56.65 63 ASP B O 1
ATOM 1716 N N . LEU B 1 64 ? 23.085 30.556 34.029 1.00 44.11 64 LEU B N 1
ATOM 1717 C CA . LEU B 1 64 ? 22.523 29.314 34.527 1.00 50.86 64 LEU B CA 1
ATOM 1718 C C . LEU B 1 64 ? 21.352 29.615 35.442 1.00 50.18 64 LEU B C 1
ATOM 1719 O O . LEU B 1 64 ? 20.356 28.890 35.439 1.00 53.96 64 LEU B O 1
ATOM 1724 N N . PHE B 1 65 ? 21.458 30.695 36.215 1.00 43.63 65 PHE B N 1
ATOM 1725 C CA . PHE B 1 65 ? 20.406 31.014 37.166 1.00 42.08 65 PHE B CA 1
ATOM 1726 C C . PHE B 1 65 ? 19.077 31.266 36.451 1.00 45.10 65 PHE B C 1
ATOM 1727 O O . PHE B 1 65 ? 18.047 30.748 36.865 1.00 44.34 65 PHE B O 1
ATOM 1735 N N . LYS B 1 66 ? 19.111 32.075 35.392 1.00 44.83 66 LYS B N 1
ATOM 1736 C CA . LYS B 1 66 ? 17.928 32.358 34.586 1.00 49.18 66 LYS B CA 1
ATOM 1737 C C . LYS B 1 66 ? 17.330 31.090 34.001 1.00 52.18 66 LYS B C 1
ATOM 1738 O O . LYS B 1 66 ? 16.107 30.947 33.985 1.00 55.92 66 LYS B O 1
ATOM 1744 N N . LYS B 1 67 ? 18.174 30.177 33.521 1.00 50.44 67 LYS B N 1
ATOM 1745 C CA . LYS B 1 67 ? 17.680 28.880 33.040 1.00 55.58 67 LYS B CA 1
ATOM 1746 C C . LYS B 1 67 ? 16.820 28.166 34.078 1.00 58.26 67 LYS B C 1
ATOM 1747 O O . LYS B 1 67 ? 15.653 27.876 33.835 1.00 61.17 67 LYS B O 1
ATOM 1753 N N . VAL B 1 68 ? 17.394 27.966 35.260 1.00 50.35 68 VAL B N 1
ATOM 1754 C CA . VAL B 1 68 ? 16.732 27.266 36.346 1.00 49.68 68 VAL B CA 1
ATOM 1755 C C . VAL B 1 68 ? 15.438 27.966 36.715 1.00 52.71 68 VAL B C 1
ATOM 1756 O O . VAL B 1 68 ? 14.429 27.337 37.003 1.00 59.40 68 VAL B O 1
ATOM 1760 N N . VAL B 1 69 ? 15.473 29.283 36.754 1.00 50.72 69 VAL B N 1
ATOM 1761 C CA . VAL B 1 69 ? 14.259 30.012 37.079 1.00 56.76 69 VAL B CA 1
ATOM 1762 C C . VAL B 1 69 ? 13.229 29.850 35.962 1.00 57.05 69 VAL B C 1
ATOM 1763 O O . VAL B 1 69 ? 12.115 29.396 36.214 1.00 56.14 69 VAL B O 1
ATOM 1767 N N . ASN B 1 70 ? 13.626 30.151 34.725 1.00 56.40 70 ASN B N 1
ATOM 1768 C CA . ASN B 1 70 ? 12.718 30.043 33.581 1.00 56.52 70 ASN B CA 1
ATOM 1769 C C . ASN B 1 70 ? 12.242 28.621 33.353 1.00 60.80 70 ASN B C 1
ATOM 1770 O O . ASN B 1 70 ? 11.082 28.404 33.006 1.00 63.18 70 ASN B O 1
ATOM 1775 N N . ARG B 1 71 ? 13.123 27.651 33.580 1.00 58.68 71 ARG B N 1
ATOM 1776 C CA . ARG B 1 71 ? 12.765 26.257 33.346 1.00 65.56 71 ARG B CA 1
ATOM 1777 C C . ARG B 1 71 ? 11.768 25.788 34.384 1.00 62.28 71 ARG B C 1
ATOM 1778 O O . ARG B 1 71 ? 10.867 25.036 34.100 1.00 74.11 71 ARG B O 1
ATOM 1786 N N . ASN B 1 72 ? 11.896 26.318 35.583 1.00 60.94 72 ASN B N 1
ATOM 1787 C CA . ASN B 1 72 ? 11.061 25.916 36.694 1.00 63.79 72 ASN B CA 1
ATOM 1788 C C . ASN B 1 72 ? 9.738 26.693 36.659 1.00 69.27 72 ASN B C 1
ATOM 1789 O O . ASN B 1 72 ? 8.697 26.253 37.167 1.00 67.50 72 ASN B O 1
ATOM 1794 N N . LEU B 1 73 ? 9.767 27.802 35.940 1.00 68.21 73 LEU B N 1
ATOM 1795 C CA . LEU B 1 73 ? 8.588 28.625 35.752 1.00 71.81 73 LEU B CA 1
ATOM 1796 C C . LEU B 1 73 ? 7.647 27.921 34.768 1.00 79.40 73 LEU B C 1
ATOM 1797 O O . LEU B 1 73 ? 6.445 27.801 35.023 1.00 78.81 73 LEU B O 1
ATOM 1802 N N . VAL B 1 74 ? 8.210 27.428 33.665 1.00 80.25 74 VAL B N 1
ATOM 1803 C CA . VAL B 1 74 ? 7.431 26.802 32.600 1.00 77.12 74 VAL B CA 1
ATOM 1804 C C . VAL B 1 74 ? 7.032 25.359 32.933 1.00 73.39 74 VAL B C 1
ATOM 1805 O O . VAL B 1 74 ? 6.490 24.661 32.087 1.00 73.35 74 VAL B O 1
ATOM 1809 N N . ARG B 1 75 ? 7.311 24.914 34.155 1.00 76.62 75 ARG B N 1
ATOM 1810 C CA . ARG B 1 75 ? 6.831 23.610 34.587 1.00 76.82 75 ARG B CA 1
ATOM 1811 C C . ARG B 1 75 ? 5.578 23.730 35.451 1.00 79.07 75 ARG B C 1
ATOM 1812 O O . ARG B 1 75 ? 5.000 22.721 35.869 1.00 76.40 75 ARG B O 1
ATOM 1820 N N . ILE B 1 76 ? 5.110 24.951 35.698 1.00 82.95 76 ILE B N 1
ATOM 1821 C CA . ILE B 1 76 ? 3.752 25.064 36.227 1.00 84.42 76 ILE B CA 1
ATOM 1822 C C . ILE B 1 76 ? 2.860 25.196 34.989 1.00 79.42 76 ILE B C 1
ATOM 1823 O O . ILE B 1 76 ? 3.156 25.979 34.082 1.00 74.99 76 ILE B O 1
ATOM 1828 N N . PRO B 1 77 ? 1.816 24.365 34.913 1.00 76.08 77 PRO B N 1
ATOM 1829 C CA . PRO B 1 77 ? 0.956 24.258 33.736 1.00 76.40 77 PRO B CA 1
ATOM 1830 C C . PRO B 1 77 ? -0.130 25.307 33.631 1.00 84.78 77 PRO B C 1
ATOM 1831 O O . PRO B 1 77 ? -0.643 25.848 34.620 1.00 81.04 77 PRO B O 1
ATOM 1835 N N . GLN B 1 78 ? -0.454 25.562 32.375 1.00 86.05 78 GLN B N 1
ATOM 1836 C CA . GLN B 1 78 ? -1.599 26.328 31.932 1.00 83.55 78 GLN B CA 1
ATOM 1837 C C . GLN B 1 78 ? -2.877 25.959 32.698 1.00 86.92 78 GLN B C 1
ATOM 1838 O O . GLN B 1 78 ? -3.277 24.783 32.706 1.00 90.03 78 GLN B O 1
ATOM 1844 N N . GLN B 1 79 ? -3.553 26.925 33.311 1.00 86.30 79 GLN B N 1
ATOM 1845 C CA . GLN B 1 79 ? -4.935 26.625 33.630 1.00 87.76 79 GLN B CA 1
ATOM 1846 C C . GLN B 1 79 ? -5.816 27.438 32.697 1.00 95.73 79 GLN B C 1
ATOM 1847 O O . GLN B 1 79 ? -5.641 28.656 32.540 1.00 92.16 79 GLN B O 1
ATOM 1853 N N . GLN B 1 80 ? -6.790 26.741 32.114 1.00 101.37 80 GLN B N 1
ATOM 1854 C CA . GLN B 1 80 ? -7.713 27.290 31.125 1.00 96.87 80 GLN B CA 1
ATOM 1855 C C . GLN B 1 80 ? -9.141 27.172 31.630 1.00 98.27 80 GLN B C 1
ATOM 1856 O O . GLN B 1 80 ? -9.582 26.077 31.944 1.00 96.60 80 GLN B O 1
ATOM 1862 N N . PRO B 1 81 ? -9.892 28.284 31.697 1.00 102.27 81 PRO B N 1
ATOM 1863 C CA . PRO B 1 81 ? -9.715 29.689 31.321 1.00 95.96 81 PRO B CA 1
ATOM 1864 C C . PRO B 1 81 ? -8.930 30.580 32.292 1.00 93.90 81 PRO B C 1
ATOM 1865 O O . PRO B 1 81 ? -8.759 30.227 33.459 1.00 94.81 81 PRO B O 1
ATOM 1869 N N . ALA B 1 82 ? -8.452 31.716 31.785 1.00 87.33 82 ALA B N 1
ATOM 1870 C CA . ALA B 1 82 ? -7.859 32.770 32.601 1.00 88.43 82 ALA B CA 1
ATOM 1871 C C . ALA B 1 82 ? -8.708 33.106 33.828 1.00 94.99 82 ALA B C 1
ATOM 1872 O O . ALA B 1 82 ? -9.879 33.458 33.696 1.00 92.15 82 ALA B O 1
ATOM 1874 N N . PRO B 1 83 ? -8.123 32.964 35.031 1.00 97.03 83 PRO B N 1
ATOM 1875 C CA . PRO B 1 83 ? -8.843 33.221 36.284 1.00 95.67 83 PRO B CA 1
ATOM 1876 C C . PRO B 1 83 ? -9.183 34.700 36.387 1.00 92.90 83 PRO B C 1
ATOM 1877 O O . PRO B 1 83 ? -8.462 35.517 35.807 1.00 88.74 83 PRO B O 1
ATOM 1881 N N . ALA B 1 84 ? -10.261 35.034 37.092 1.00 95.01 84 ALA B N 1
ATOM 1882 C CA . ALA B 1 84 ? -10.702 36.422 37.187 1.00 95.33 84 ALA B CA 1
ATOM 1883 C C . ALA B 1 84 ? -9.625 37.278 37.808 1.00 91.90 84 ALA B C 1
ATOM 1884 O O . ALA B 1 84 ? -9.193 38.288 37.250 1.00 91.95 84 ALA B O 1
ATOM 1886 N N . GLU B 1 85 ? -9.203 36.853 38.983 1.00 88.62 85 GLU B N 1
ATOM 1887 C CA . GLU B 1 85 ? -8.096 37.467 39.673 1.00 91.91 85 GLU B CA 1
ATOM 1888 C C . GLU B 1 85 ? -7.030 36.390 39.878 1.00 91.43 85 GLU B C 1
ATOM 1889 O O . GLU B 1 85 ? -7.345 35.196 39.950 1.00 90.87 85 GLU B O 1
ATOM 1895 N N . ILE B 1 86 ? -5.770 36.799 39.971 1.00 88.80 86 ILE B N 1
ATOM 1896 C CA . ILE B 1 86 ? -4.710 35.838 40.230 1.00 85.24 86 ILE B CA 1
ATOM 1897 C C . ILE B 1 86 ? -4.425 35.890 41.725 1.00 83.40 86 ILE B C 1
ATOM 1898 O O . ILE B 1 86 ? -3.728 36.777 42.227 1.00 77.42 86 ILE B O 1
ATOM 1903 N N . THR B 1 87 ? -4.971 34.901 42.420 1.00 81.27 87 THR B N 1
ATOM 1904 C CA . THR B 1 87 ? -4.895 34.833 43.866 1.00 85.67 87 THR B CA 1
ATOM 1905 C C . THR B 1 87 ? -3.478 34.600 44.363 1.00 83.65 87 THR B C 1
ATOM 1906 O O . THR B 1 87 ? -2.769 33.729 43.863 1.00 82.79 87 THR B O 1
ATOM 1910 N N . PRO B 1 88 ? -3.062 35.395 45.355 1.00 79.46 88 PRO B N 1
ATOM 1911 C CA . PRO B 1 88 ? -1.803 35.118 46.039 1.00 75.06 88 PRO B CA 1
ATOM 1912 C C . PRO B 1 88 ? -1.916 33.776 46.742 1.00 75.80 88 PRO B C 1
ATOM 1913 O O . PRO B 1 88 ? -2.902 33.533 47.438 1.00 79.12 88 PRO B O 1
ATOM 1917 N N . SER B 1 89 ? -0.949 32.897 46.518 1.00 71.17 89 SER B N 1
ATOM 1918 C CA . SER B 1 89 ? -0.957 31.605 47.168 1.00 67.32 89 SER B CA 1
ATOM 1919 C C . SER B 1 89 ? -0.641 31.790 48.637 1.00 69.64 89 SER B C 1
ATOM 1920 O O . SER B 1 89 ? -0.218 32.866 49.058 1.00 71.60 89 SER B O 1
ATOM 1923 N N . TYR B 1 90 ? -0.851 30.739 49.416 1.00 70.49 90 TYR B N 1
ATOM 1924 C CA . TYR B 1 90 ? -0.557 30.777 50.839 1.00 66.87 90 TYR B CA 1
ATOM 1925 C C . TYR B 1 90 ? 0.931 31.031 51.045 1.00 69.54 90 TYR B C 1
ATOM 1926 O O . TYR B 1 90 ? 1.335 31.812 51.914 1.00 69.92 90 TYR B O 1
ATOM 1935 N N . ALA B 1 91 ? 1.734 30.351 50.232 1.00 67.60 91 ALA B N 1
ATOM 1936 C CA . ALA B 1 91 ? 3.182 30.447 50.298 1.00 64.34 91 ALA B CA 1
ATOM 1937 C C . ALA B 1 91 ? 3.616 31.888 50.082 1.00 61.20 91 ALA B C 1
ATOM 1938 O O . ALA B 1 91 ? 4.495 32.406 50.778 1.00 55.77 91 ALA B O 1
ATOM 1940 N N . LEU B 1 92 ? 2.966 32.531 49.123 1.00 58.11 92 LEU B N 1
ATOM 1941 C CA . LEU B 1 92 ? 3.242 33.917 48.803 1.00 57.65 92 LEU B CA 1
ATOM 1942 C C . LEU B 1 92 ? 2.844 34.835 49.948 1.00 56.97 92 LEU B C 1
ATOM 1943 O O . LEU B 1 92 ? 3.520 35.824 50.230 1.00 56.88 92 LEU B O 1
ATOM 1948 N N . GLY B 1 93 ? 1.753 34.495 50.620 1.00 55.37 93 GLY B N 1
ATOM 1949 C CA . GLY B 1 93 ? 1.312 35.262 51.766 1.00 54.06 93 GLY B CA 1
ATOM 1950 C C . GLY B 1 93 ? 2.338 35.355 52.878 1.00 51.38 93 GLY B C 1
ATOM 1951 O O . GLY B 1 93 ? 2.557 36.435 53.435 1.00 48.78 93 GLY B O 1
ATOM 1952 N N . LYS B 1 94 ? 2.979 34.231 53.185 1.00 46.93 94 LYS B N 1
ATOM 1953 C CA . LYS B 1 94 ? 3.965 34.175 54.257 1.00 52.15 94 LYS B CA 1
ATOM 1954 C C . LYS B 1 94 ? 5.180 35.013 53.876 1.00 47.36 94 LYS B C 1
ATOM 1955 O O . LYS B 1 94 ? 5.745 35.712 54.716 1.00 43.59 94 LYS B O 1
ATOM 1961 N N . VAL B 1 95 ? 5.537 34.965 52.593 1.00 42.35 95 VAL B N 1
ATOM 1962 C CA . VAL B 1 95 ? 6.643 35.731 52.049 1.00 39.83 95 VAL B CA 1
ATOM 1963 C C . VAL B 1 95 ? 6.443 37.245 52.255 1.00 45.43 95 VAL B C 1
ATOM 1964 O O . VAL B 1 95 ? 7.329 37.947 52.749 1.00 37.81 95 VAL B O 1
ATOM 1968 N N . LEU B 1 96 ? 5.270 37.754 51.901 1.00 47.76 96 LEU B N 1
ATOM 1969 C CA . LEU B 1 96 ? 5.006 39.181 52.067 1.00 45.18 96 LEU B CA 1
ATOM 1970 C C . LEU B 1 96 ? 4.943 39.553 53.556 1.00 44.90 96 LEU B C 1
ATOM 1971 O O . LEU B 1 96 ? 5.487 40.565 53.993 1.00 40.54 96 LEU B O 1
ATOM 1976 N N . GLN B 1 97 ? 4.321 38.702 54.350 1.00 46.27 97 GLN B N 1
ATOM 1977 C CA . GLN B 1 97 ? 4.281 38.957 55.779 1.00 47.69 97 GLN B CA 1
ATOM 1978 C C . GLN B 1 97 ? 5.707 38.961 56.317 1.00 46.65 97 GLN B C 1
ATOM 1979 O O . GLN B 1 97 ? 6.082 39.851 57.098 1.00 46.75 97 GLN B O 1
ATOM 1985 N N . ASP B 1 98 ? 6.513 37.997 55.861 1.00 42.84 98 ASP B N 1
ATOM 1986 C CA . ASP B 1 98 ? 7.924 37.928 56.248 1.00 39.79 98 ASP B CA 1
ATOM 1987 C C . ASP B 1 98 ? 8.689 39.185 55.847 1.00 43.51 98 ASP B C 1
ATOM 1988 O O . ASP B 1 98 ? 9.461 39.731 56.649 1.00 42.04 98 ASP B O 1
ATOM 1993 N N . ALA B 1 99 ? 8.413 39.676 54.635 1.00 39.03 99 ALA B N 1
ATOM 1994 C CA . ALA B 1 99 ? 9.089 40.846 54.098 1.00 35.77 99 ALA B CA 1
ATOM 1995 C C . ALA B 1 99 ? 8.871 42.047 54.998 1.00 35.71 99 ALA B C 1
ATOM 1996 O O . ALA B 1 99 ? 9.795 42.813 55.245 1.00 32.15 99 ALA B O 1
ATOM 1998 N N . ALA B 1 100 ? 7.644 42.185 55.492 1.00 40.32 100 ALA B N 1
ATOM 1999 C CA . ALA B 1 100 ? 7.275 43.278 56.377 1.00 41.20 100 ALA B CA 1
ATOM 2000 C C . ALA B 1 100 ? 7.945 43.158 57.753 1.00 43.27 100 ALA B C 1
ATOM 2001 O O . ALA B 1 100 ? 8.332 44.181 58.341 1.00 40.66 100 ALA B O 1
ATOM 2003 N N . LYS B 1 101 ? 8.089 41.932 58.266 1.00 40.46 101 LYS B N 1
ATOM 2004 C CA . LYS B 1 101 ? 8.812 41.738 59.538 1.00 39.20 101 LYS B CA 1
ATOM 2005 C C . LYS B 1 101 ? 10.300 42.051 59.355 1.00 39.70 101 LYS B C 1
ATOM 2006 O O . LYS B 1 101 ? 10.927 42.674 60.209 1.00 43.64 101 LYS B O 1
ATOM 2012 N N . ILE B 1 102 ? 10.855 41.641 58.221 1.00 38.43 102 ILE B N 1
ATOM 2013 C CA . ILE B 1 102 ? 12.262 41.889 57.932 1.00 42.14 102 ILE B CA 1
ATOM 2014 C C . ILE B 1 102 ? 12.532 43.394 57.792 1.00 36.62 102 ILE B C 1
ATOM 2015 O O . ILE B 1 102 ? 13.520 43.918 58.300 1.00 34.09 102 ILE B O 1
ATOM 2020 N N . GLN B 1 103 ? 11.608 44.084 57.140 1.00 35.97 103 GLN B N 1
ATOM 2021 C CA . GLN B 1 103 ? 11.677 45.528 56.967 1.00 36.86 103 GLN B CA 1
ATOM 2022 C C . GLN B 1 103 ? 11.782 46.227 58.327 1.00 39.94 103 GLN B C 1
ATOM 2023 O O . GLN B 1 103 ? 12.634 47.108 58.527 1.00 33.19 103 GLN B O 1
ATOM 2029 N N . LYS B 1 104 ? 10.953 45.788 59.275 1.00 40.37 104 LYS B N 1
ATOM 2030 C CA . LYS B 1 104 ? 10.936 46.404 60.594 1.00 40.62 104 LYS B CA 1
ATOM 2031 C C . LYS B 1 104 ? 12.154 46.045 61.403 1.00 42.05 104 LYS B C 1
ATOM 2032 O O . LYS B 1 104 ? 12.754 46.932 62.045 1.00 43.15 104 LYS B O 1
ATOM 2038 N N . GLN B 1 105 ? 12.577 44.774 61.350 1.00 35.71 105 GLN B N 1
ATOM 2039 C CA . GLN B 1 105 ? 13.726 44.445 62.196 1.00 39.29 105 GLN B CA 1
ATOM 2040 C C . GLN B 1 105 ? 14.935 45.203 61.647 1.00 40.43 105 GLN B C 1
ATOM 2041 O O . GLN B 1 105 ? 15.888 45.490 62.373 1.00 43.47 105 GLN B O 1
ATOM 2047 N N . GLN B 1 106 ? 14.913 45.505 60.356 1.00 39.35 106 GLN B N 1
ATOM 2048 C CA . GLN B 1 106 ? 16.000 46.261 59.758 1.00 39.75 106 GLN B CA 1
ATOM 2049 C C . GLN B 1 106 ? 15.867 47.775 59.967 1.00 40.82 106 GLN B C 1
ATOM 2050 O O . GLN B 1 106 ? 16.702 48.542 59.490 1.00 39.78 106 GLN B O 1
ATOM 2056 N N . LYS B 1 107 ? 14.818 48.200 60.664 1.00 41.45 107 LYS B N 1
ATOM 2057 C CA . LYS B 1 107 ? 14.545 49.624 60.899 1.00 39.68 107 LYS B CA 1
ATOM 2058 C C . LYS B 1 107 ? 14.384 50.427 59.591 1.00 41.81 107 LYS B C 1
ATOM 2059 O O . LYS B 1 107 ? 14.837 51.570 59.469 1.00 45.66 107 LYS B O 1
ATOM 2065 N N . ASP B 1 108 ? 13.747 49.810 58.604 1.00 42.04 108 ASP B N 1
ATOM 2066 C CA . ASP B 1 108 ? 13.417 50.507 57.368 1.00 39.04 108 ASP B CA 1
ATOM 2067 C C . ASP B 1 108 ? 11.959 50.903 57.379 1.00 34.74 108 ASP B C 1
ATOM 2068 O O . ASP B 1 108 ? 11.170 50.316 58.095 1.00 30.46 108 ASP B O 1
ATOM 2073 N N . SER B 1 109 ? 11.617 51.931 56.610 1.00 39.66 109 SER B N 1
ATOM 2074 C CA . SER B 1 109 ? 10.271 52.506 56.642 1.00 39.46 109 SER B CA 1
ATOM 2075 C C . SER B 1 109 ? 9.345 51.954 55.559 1.00 41.04 109 SER B C 1
ATOM 2076 O O . SER B 1 109 ? 8.131 52.038 55.672 1.00 48.23 109 SER B O 1
ATOM 2079 N N . PHE B 1 110 ? 9.912 51.422 54.487 1.00 39.87 110 PHE B N 1
ATOM 2080 C CA . PHE B 1 110 ? 9.098 50.828 53.441 1.00 41.54 110 PHE B CA 1
ATOM 2081 C C . PHE B 1 110 ? 9.590 49.440 53.110 1.00 40.11 110 PHE B C 1
ATOM 2082 O O . PHE B 1 110 ? 10.788 49.172 53.202 1.00 41.29 110 PHE B O 1
ATOM 2090 N N . ILE B 1 111 ? 8.672 48.578 52.680 1.00 38.53 111 ILE B N 1
ATOM 2091 C CA . ILE B 1 111 ? 9.021 47.240 52.215 1.00 37.79 111 ILE B CA 1
ATOM 2092 C C . ILE B 1 111 ? 9.694 47.308 50.840 1.00 38.96 111 ILE B C 1
ATOM 2093 O O . ILE B 1 111 ? 9.066 47.646 49.839 1.00 34.35 111 ILE B O 1
ATOM 2098 N N . ALA B 1 112 ? 10.982 46.994 50.811 1.00 40.18 112 ALA B N 1
ATOM 2099 C CA . ALA B 1 112 ? 11.802 47.146 49.619 1.00 34.27 112 ALA B CA 1
ATOM 2100 C C . ALA B 1 112 ? 12.020 45.825 48.886 1.00 38.84 112 ALA B C 1
ATOM 2101 O O . ALA B 1 112 ? 11.616 44.747 49.363 1.00 37.28 112 ALA B O 1
ATOM 2103 N N . GLN B 1 113 ? 12.661 45.897 47.727 1.00 33.08 113 GLN B N 1
ATOM 2104 C CA . GLN B 1 113 ? 12.962 44.679 47.012 1.00 36.79 113 GLN B CA 1
ATOM 2105 C C . GLN B 1 113 ? 13.936 43.826 47.823 1.00 35.53 113 GLN B C 1
ATOM 2106 O O . GLN B 1 113 ? 13.878 42.591 47.762 1.00 33.78 113 GLN B O 1
ATOM 2112 N N . ASP B 1 114 ? 14.776 44.478 48.628 1.00 32.69 114 ASP B N 1
ATOM 2113 C CA . ASP B 1 114 ? 15.710 43.755 49.498 1.00 35.91 114 ASP B CA 1
ATOM 2114 C C . ASP B 1 114 ? 14.947 42.858 50.459 1.00 39.01 114 ASP B C 1
ATOM 2115 O O . ASP B 1 114 ? 15.295 41.703 50.671 1.00 38.39 114 ASP B O 1
ATOM 2120 N N . HIS B 1 115 ? 13.925 43.434 51.075 1.00 36.06 115 HIS B N 1
ATOM 2121 C CA . HIS B 1 115 ? 13.152 42.747 52.088 1.00 36.51 115 HIS B CA 1
ATOM 2122 C C . HIS B 1 115 ? 12.405 41.562 51.492 1.00 35.32 115 HIS B C 1
ATOM 2123 O O . HIS B 1 115 ? 12.387 40.461 52.066 1.00 35.10 115 HIS B O 1
ATOM 2130 N N . ILE B 1 116 ? 11.824 41.780 50.318 1.00 33.72 116 ILE B N 1
ATOM 2131 C CA . ILE B 1 116 ? 11.135 40.715 49.610 1.00 34.26 116 ILE B CA 1
ATOM 2132 C C . ILE B 1 116 ? 12.098 39.603 49.229 1.00 34.76 116 ILE B C 1
ATOM 2133 O O . ILE B 1 116 ? 11.769 38.412 49.363 1.00 35.36 116 ILE B O 1
ATOM 2138 N N . LEU B 1 117 ? 13.288 39.981 48.769 1.00 31.97 117 LEU B N 1
ATOM 2139 C CA . LEU B 1 117 ? 14.295 38.983 48.432 1.00 35.72 117 LEU B CA 1
ATOM 2140 C C . LEU B 1 117 ? 14.644 38.139 49.663 1.00 37.06 117 LEU B C 1
ATOM 2141 O O . LEU B 1 117 ? 14.645 36.910 49.591 1.00 33.92 117 LEU B O 1
ATOM 2146 N N . PHE B 1 118 ? 14.888 38.799 50.793 1.00 31.80 118 PHE B N 1
ATOM 2147 C CA . PHE B 1 118 ? 15.187 38.104 52.038 1.00 37.38 118 PHE B CA 1
ATOM 2148 C C . PHE B 1 118 ? 14.056 37.160 52.415 1.00 40.00 118 PHE B C 1
ATOM 2149 O O . PHE B 1 118 ? 14.287 36.064 52.926 1.00 34.57 118 PHE B O 1
ATOM 2157 N N . ALA B 1 119 ? 12.821 37.584 52.161 1.00 41.13 119 ALA B N 1
ATOM 2158 C CA . ALA B 1 119 ? 11.680 36.760 52.549 1.00 38.09 119 ALA B CA 1
ATOM 2159 C C . ALA B 1 119 ? 11.554 35.545 51.630 1.00 38.23 119 ALA B C 1
ATOM 2160 O O . ALA B 1 119 ? 11.224 34.451 52.089 1.00 36.94 119 ALA B O 1
ATOM 2162 N N . LEU B 1 120 ? 11.848 35.732 50.345 1.00 36.83 120 LEU B N 1
ATOM 2163 C CA . LEU B 1 120 ? 11.839 34.615 49.393 1.00 36.56 120 LEU B CA 1
ATOM 2164 C C . LEU B 1 120 ? 12.768 33.496 49.840 1.00 36.37 120 LEU B C 1
ATOM 2165 O O . LEU B 1 120 ? 12.496 32.318 49.612 1.00 37.62 120 LEU B O 1
ATOM 2170 N N . PHE B 1 121 ? 13.860 33.879 50.490 1.00 33.41 121 PHE B N 1
ATOM 2171 C CA . PHE B 1 121 ? 14.872 32.934 50.941 1.00 34.93 121 PHE B CA 1
ATOM 2172 C C . PHE B 1 121 ? 14.353 31.971 52.008 1.00 40.57 121 PHE B C 1
ATOM 2173 O O . PHE B 1 121 ? 14.893 30.883 52.179 1.00 41.13 121 PHE B O 1
ATOM 2181 N N . ASN B 1 122 ? 13.303 32.364 52.718 1.00 39.78 122 ASN B N 1
ATOM 2182 C CA . ASN B 1 122 ? 12.729 31.487 53.729 1.00 42.32 122 ASN B CA 1
ATOM 2183 C C . ASN B 1 122 ? 11.839 30.437 53.109 1.00 45.28 122 ASN B C 1
ATOM 2184 O O . ASN B 1 122 ? 11.489 29.444 53.764 1.00 51.22 122 ASN B O 1
ATOM 2189 N N . ASP B 1 123 ? 11.475 30.660 51.847 1.00 43.93 123 ASP B N 1
ATOM 2190 C CA . ASP B 1 123 ? 10.531 29.792 51.143 1.00 44.52 123 ASP B CA 1
ATOM 2191 C C . ASP B 1 123 ? 11.209 28.596 50.447 1.00 46.92 123 ASP B C 1
ATOM 2192 O O . ASP B 1 123 ? 12.247 28.744 49.796 1.00 46.11 123 ASP B O 1
ATOM 2197 N N . SER B 1 124 ? 10.610 27.417 50.568 1.00 47.76 124 SER B N 1
ATOM 2198 C CA . SER B 1 124 ? 11.253 26.191 50.084 1.00 46.53 124 SER B CA 1
ATOM 2199 C C . SER B 1 124 ? 11.362 26.052 48.589 1.00 46.27 124 SER B C 1
ATOM 2200 O O . SER B 1 124 ? 12.309 25.437 48.102 1.00 48.52 124 SER B O 1
ATOM 2203 N N . SER B 1 125 ? 10.349 26.498 47.860 1.00 47.26 125 SER B N 1
ATOM 2204 C CA . SER B 1 125 ? 10.431 26.371 46.424 1.00 43.97 125 SER B CA 1
ATOM 2205 C C . SER B 1 125 ? 11.602 27.216 45.952 1.00 45.31 125 SER B C 1
ATOM 2206 O O . SER B 1 125 ? 12.393 26.790 45.106 1.00 48.02 125 SER B O 1
ATOM 2209 N N . ILE B 1 126 ? 11.740 28.393 46.552 1.00 44.07 126 ILE B N 1
ATOM 2210 C CA . ILE B 1 126 ? 12.831 29.297 46.225 1.00 44.57 126 ILE B CA 1
ATOM 2211 C C . ILE B 1 126 ? 14.167 28.642 46.576 1.00 43.67 126 ILE B C 1
ATOM 2212 O O . ILE B 1 126 ? 15.118 28.689 45.785 1.00 42.41 126 ILE B O 1
ATOM 2217 N N . GLN B 1 127 ? 14.229 28.005 47.741 1.00 35.93 127 GLN B N 1
ATOM 2218 C CA . GLN B 1 127 ? 15.451 27.317 48.152 1.00 43.14 127 GLN B CA 1
ATOM 2219 C C . GLN B 1 127 ? 15.810 26.206 47.170 1.00 47.59 127 GLN B C 1
ATOM 2220 O O . GLN B 1 127 ? 16.973 26.037 46.798 1.00 50.34 127 GLN B O 1
ATOM 2226 N N . GLN B 1 128 ? 14.793 25.471 46.732 1.00 50.86 128 GLN B N 1
ATOM 2227 C CA . GLN B 1 128 ? 14.966 24.404 45.763 1.00 47.30 128 GLN B CA 1
ATOM 2228 C C . GLN B 1 128 ? 15.521 24.939 44.459 1.00 50.29 128 GLN B C 1
ATOM 2229 O O . GLN B 1 128 ? 16.419 24.337 43.855 1.00 53.34 128 GLN B O 1
ATOM 2235 N N . ILE B 1 129 ? 14.987 26.078 44.031 1.00 47.55 129 ILE B N 1
ATOM 2236 C CA . ILE B 1 129 ? 15.452 26.727 42.816 1.00 44.20 129 ILE B CA 1
ATOM 2237 C C . ILE B 1 129 ? 16.901 27.147 42.956 1.00 42.46 129 ILE B C 1
ATOM 2238 O O . ILE B 1 129 ? 17.715 26.889 42.078 1.00 44.68 129 ILE B O 1
ATOM 2243 N N . PHE B 1 130 ? 17.234 27.790 44.069 1.00 44.57 130 PHE B N 1
ATOM 2244 C CA . PHE B 1 130 ? 18.612 28.217 44.260 1.00 43.43 130 PHE B CA 1
ATOM 2245 C C . PHE B 1 130 ? 19.597 27.066 44.332 1.00 46.72 130 PHE B C 1
ATOM 2246 O O . PHE B 1 130 ? 20.677 27.136 43.751 1.00 49.25 130 PHE B O 1
ATOM 2254 N N . LYS B 1 131 ? 19.218 25.983 44.990 1.00 47.69 131 LYS B N 1
ATOM 2255 C CA . LYS B 1 131 ? 20.144 24.873 45.107 1.00 49.11 131 LYS B CA 1
ATOM 2256 C C . LYS B 1 131 ? 20.267 24.178 43.749 1.00 54.39 131 LYS B C 1
ATOM 2257 O O . LYS B 1 131 ? 21.353 23.736 43.369 1.00 52.71 131 LYS B O 1
ATOM 2263 N N . GLU B 1 132 ? 19.175 24.150 42.987 1.00 50.89 132 GLU B N 1
ATOM 2264 C CA . GLU B 1 132 ? 19.225 23.600 41.642 1.00 45.67 132 GLU B CA 1
ATOM 2265 C C . GLU B 1 132 ? 20.172 24.405 40.787 1.00 46.41 132 GLU B C 1
ATOM 2266 O O . GLU B 1 132 ? 20.854 23.858 39.935 1.00 54.14 132 GLU B O 1
ATOM 2272 N N . ALA B 1 133 ? 20.223 25.710 41.008 1.00 50.30 133 ALA B N 1
ATOM 2273 C CA . ALA B 1 133 ? 21.139 26.547 40.242 1.00 47.24 133 ALA B CA 1
ATOM 2274 C C . ALA B 1 133 ? 22.505 26.588 40.923 1.00 45.46 133 ALA B C 1
ATOM 2275 O O . ALA B 1 133 ? 23.412 27.264 40.461 1.00 45.58 133 ALA B O 1
ATOM 2277 N N . GLN B 1 134 ? 22.628 25.874 42.040 1.00 50.25 134 GLN B N 1
ATOM 2278 C CA . GLN B 1 134 ? 23.864 25.841 42.825 1.00 52.58 134 GLN B CA 1
ATOM 2279 C C . GLN B 1 134 ? 24.342 27.246 43.153 1.00 54.97 134 GLN B C 1
ATOM 2280 O O . GLN B 1 134 ? 25.510 27.594 42.949 1.00 52.57 134 GLN B O 1
ATOM 2286 N N . VAL B 1 135 ? 23.413 28.057 43.644 1.00 51.38 135 VAL B N 1
ATOM 2287 C CA . VAL B 1 135 ? 23.761 29.360 44.160 1.00 45.50 135 VAL B CA 1
ATOM 2288 C C . VAL B 1 135 ? 23.531 29.312 45.649 1.00 45.97 135 VAL B C 1
ATOM 2289 O O . VAL B 1 135 ? 22.433 29.006 46.120 1.00 46.42 135 VAL B O 1
ATOM 2293 N N . ASP B 1 136 ? 24.590 29.603 46.392 1.00 42.45 136 ASP B N 1
ATOM 2294 C CA . ASP B 1 136 ? 24.529 29.534 47.838 1.00 43.69 136 ASP B CA 1
ATOM 2295 C C . ASP B 1 136 ? 23.742 30.753 48.317 1.00 42.34 136 ASP B C 1
ATOM 2296 O O . ASP B 1 136 ? 24.141 31.898 48.085 1.00 43.79 136 ASP B O 1
ATOM 2301 N N . ILE B 1 137 ? 22.595 30.502 48.931 1.00 40.10 137 ILE B N 1
ATOM 2302 C CA . ILE B 1 137 ? 21.708 31.570 49.353 1.00 39.10 137 ILE B CA 1
ATOM 2303 C C . ILE B 1 137 ? 22.400 32.468 50.360 1.00 39.71 137 ILE B C 1
ATOM 2304 O O . ILE B 1 137 ? 22.196 33.686 50.375 1.00 42.33 137 ILE B O 1
ATOM 2309 N N . GLU B 1 138 ? 23.220 31.862 51.205 1.00 43.80 138 GLU B N 1
ATOM 2310 C CA . GLU B 1 138 ? 23.895 32.602 52.263 1.00 47.04 138 GLU B CA 1
ATOM 2311 C C . GLU B 1 138 ? 24.895 33.613 51.691 1.00 39.42 138 GLU B C 1
ATOM 2312 O O . GLU B 1 138 ? 25.069 34.690 52.233 1.00 38.38 138 GLU B O 1
ATOM 2318 N N . ALA B 1 139 ? 25.553 33.261 50.597 1.00 35.52 139 ALA B N 1
ATOM 2319 C CA . ALA B 1 139 ? 26.467 34.184 49.943 1.00 35.10 139 ALA B CA 1
ATOM 2320 C C . ALA B 1 139 ? 25.695 35.372 49.337 1.00 38.05 139 ALA B C 1
ATOM 2321 O O . ALA B 1 139 ? 26.170 36.521 49.342 1.00 38.32 139 ALA B O 1
ATOM 2323 N N . ILE B 1 140 ? 24.505 35.097 48.814 1.00 33.70 140 ILE B N 1
ATOM 2324 C CA . ILE B 1 140 ? 23.684 36.149 48.237 1.00 37.77 140 ILE B CA 1
ATOM 2325 C C . ILE B 1 140 ? 23.156 37.119 49.311 1.00 39.94 140 ILE B C 1
ATOM 2326 O O . ILE B 1 140 ? 23.124 38.339 49.075 1.00 36.81 140 ILE B O 1
ATOM 2331 N N . LYS B 1 141 ? 22.765 36.585 50.476 1.00 37.21 141 LYS B N 1
ATOM 2332 C CA . LYS B 1 141 ? 22.369 37.412 51.629 1.00 39.21 141 LYS B CA 1
ATOM 2333 C C . LYS B 1 141 ? 23.479 38.392 52.006 1.00 34.33 141 LYS B C 1
ATOM 2334 O O . LYS B 1 141 ? 23.224 39.568 52.225 1.00 37.16 141 LYS B O 1
ATOM 2340 N N . GLN B 1 142 ? 24.717 37.915 52.049 1.00 33.30 142 GLN B N 1
ATOM 2341 C CA . GLN B 1 142 ? 25.846 38.778 52.395 1.00 35.35 142 GLN B CA 1
ATOM 2342 C C . GLN B 1 142 ? 26.115 39.832 51.307 1.00 42.31 142 GLN B C 1
ATOM 2343 O O . GLN B 1 142 ? 26.448 40.975 51.629 1.00 42.01 142 GLN B O 1
ATOM 2349 N N . GLN B 1 143 ? 25.968 39.456 50.032 1.00 37.10 143 GLN B N 1
ATOM 2350 C CA . GLN B 1 143 ? 26.044 40.429 48.939 1.00 37.01 143 GLN B CA 1
ATOM 2351 C C . GLN B 1 143 ? 24.954 41.489 49.070 1.00 37.09 143 GLN B C 1
ATOM 2352 O O . GLN B 1 143 ? 25.195 42.672 48.821 1.00 37.92 143 GLN B O 1
ATOM 2358 N N . ALA B 1 144 ? 23.740 41.066 49.410 1.00 36.16 144 ALA B N 1
ATOM 2359 C CA . ALA B 1 144 ? 22.670 42.031 49.628 1.00 36.39 144 ALA B CA 1
ATOM 2360 C C . ALA B 1 144 ? 23.051 42.993 50.781 1.00 39.05 144 ALA B C 1
ATOM 2361 O O . ALA B 1 144 ? 22.880 44.209 50.684 1.00 32.05 144 ALA B O 1
ATOM 2363 N N . LEU B 1 145 ? 23.618 42.461 51.856 1.00 40.17 145 LEU B N 1
ATOM 2364 C CA . LEU B 1 145 ? 24.031 43.345 52.939 1.00 39.60 145 LEU B CA 1
ATOM 2365 C C . LEU B 1 145 ? 25.119 44.301 52.445 1.00 40.02 145 LEU B C 1
ATOM 2366 O O . LEU B 1 145 ? 25.046 45.515 52.709 1.00 36.39 145 LEU B O 1
ATOM 2371 N N . GLU B 1 146 ? 26.089 43.771 51.691 1.00 40.57 146 GLU B N 1
ATOM 2372 C CA . GLU B 1 146 ? 27.190 44.597 51.172 1.00 41.51 146 GLU B CA 1
ATOM 2373 C C . GLU B 1 146 ? 26.706 45.632 50.150 1.00 40.65 146 GLU B C 1
ATOM 2374 O O . GLU B 1 146 ? 27.194 46.765 50.128 1.00 41.88 146 GLU B O 1
ATOM 2380 N N . LEU B 1 147 ? 25.713 45.262 49.348 1.00 36.45 147 LEU B N 1
ATOM 2381 C CA . LEU B 1 147 ? 25.153 46.170 48.361 1.00 36.23 147 LEU B CA 1
ATOM 2382 C C . LEU B 1 147 ? 24.610 47.441 49.002 1.00 40.38 147 LEU B C 1
ATOM 2383 O O . LEU B 1 147 ? 24.883 48.547 48.544 1.00 39.20 147 LEU B O 1
ATOM 2388 N N . ARG B 1 148 ? 23.842 47.296 50.073 1.00 41.45 148 ARG B N 1
ATOM 2389 C CA . ARG B 1 148 ? 23.187 48.467 50.625 1.00 40.29 148 ARG B CA 1
ATOM 2390 C C . ARG B 1 148 ? 23.982 49.242 51.656 1.00 38.36 148 ARG B C 1
ATOM 2391 O O . ARG B 1 148 ? 23.683 50.408 51.902 1.00 36.74 148 ARG B O 1
ATOM 2399 N N . GLY B 1 149 ? 24.993 48.622 52.249 1.00 41.39 149 GLY B N 1
ATOM 2400 C CA . GLY B 1 149 ? 25.738 49.296 53.297 1.00 40.91 149 GLY B CA 1
ATOM 2401 C C . GLY B 1 149 ? 24.785 49.736 54.393 1.00 41.23 149 GLY B C 1
ATOM 2402 O O . GLY B 1 149 ? 23.855 49.002 54.754 1.00 36.93 149 GLY B O 1
ATOM 2403 N N . ASN B 1 150 ? 24.987 50.943 54.903 1.00 42.91 150 ASN B N 1
ATOM 2404 C CA . ASN B 1 150 ? 24.142 51.435 55.977 1.00 47.31 150 ASN B CA 1
ATOM 2405 C C . ASN B 1 150 ? 23.029 52.306 55.435 1.00 44.27 150 ASN B C 1
ATOM 2406 O O . ASN B 1 150 ? 22.452 53.109 56.164 1.00 46.62 150 ASN B O 1
ATOM 2411 N N . THR B 1 151 ? 22.720 52.164 54.160 1.00 40.67 151 THR B N 1
ATOM 2412 C CA . THR B 1 151 ? 21.666 52.991 53.608 1.00 43.99 151 THR B CA 1
ATOM 2413 C C . THR B 1 151 ? 20.311 52.598 54.150 1.00 40.37 151 THR B C 1
ATOM 2414 O O . THR B 1 151 ? 19.888 51.465 54.015 1.00 47.50 151 THR B O 1
ATOM 2418 N N . ARG B 1 152 ? 19.630 53.540 54.774 1.00 44.26 152 ARG B N 1
ATOM 2419 C CA . ARG B 1 152 ? 18.288 53.265 55.233 1.00 45.02 152 ARG B CA 1
ATOM 2420 C C . ARG B 1 152 ? 17.222 53.461 54.177 1.00 50.02 152 ARG B C 1
ATOM 2421 O O . ARG B 1 152 ? 17.235 54.425 53.404 1.00 52.46 152 ARG B O 1
ATOM 2429 N N . ILE B 1 153 ? 16.284 52.529 54.159 1.00 44.19 153 ILE B N 1
ATOM 2430 C CA . ILE B 1 153 ? 15.185 52.623 53.242 1.00 43.27 153 ILE B CA 1
ATOM 2431 C C . ILE B 1 153 ? 14.037 53.291 53.961 1.00 42.59 153 ILE B C 1
ATOM 2432 O O . ILE B 1 153 ? 13.213 52.640 54.614 1.00 42.60 153 ILE B O 1
ATOM 2437 N N . ASP B 1 154 ? 14.022 54.614 53.878 1.00 43.11 154 ASP B N 1
ATOM 2438 C CA . ASP B 1 154 ? 13.002 55.398 54.552 1.00 47.99 154 ASP B CA 1
ATOM 2439 C C . ASP B 1 154 ? 12.207 56.238 53.525 1.00 49.20 154 ASP B C 1
ATOM 2440 O O . ASP B 1 154 ? 11.327 57.027 53.897 1.00 45.72 154 ASP B O 1
ATOM 2445 N N . SER B 1 155 ? 12.521 56.082 52.237 1.00 45.65 155 SER B N 1
ATOM 2446 C CA . SER B 1 155 ? 11.675 56.660 51.184 1.00 43.35 155 SER B CA 1
ATOM 2447 C C . SER B 1 155 ? 11.378 55.578 50.151 1.00 44.09 155 SER B C 1
ATOM 2448 O O . SER B 1 155 ? 12.059 54.557 50.090 1.00 43.65 155 SER B O 1
ATOM 2451 N N . ARG B 1 156 ? 10.374 55.809 49.320 1.00 42.28 156 ARG B N 1
ATOM 2452 C CA . ARG B 1 156 ? 9.956 54.793 48.376 1.00 34.91 156 ARG B CA 1
ATOM 2453 C C . ARG B 1 156 ? 10.859 54.664 47.147 1.00 37.16 156 ARG B C 1
ATOM 2454 O O . ARG B 1 156 ? 10.612 53.822 46.287 1.00 42.40 156 ARG B O 1
ATOM 2462 N N . GLY B 1 157 ? 11.927 55.459 47.098 1.00 38.70 157 GLY B N 1
ATOM 2463 C CA . GLY B 1 157 ? 12.909 55.378 46.033 1.00 29.28 157 GLY B CA 1
ATOM 2464 C C . GLY B 1 157 ? 14.291 54.929 46.498 1.00 40.03 157 GLY B C 1
ATOM 2465 O O . GLY B 1 157 ? 15.229 54.900 45.707 1.00 41.87 157 GLY B O 1
ATOM 2466 N N . ALA B 1 15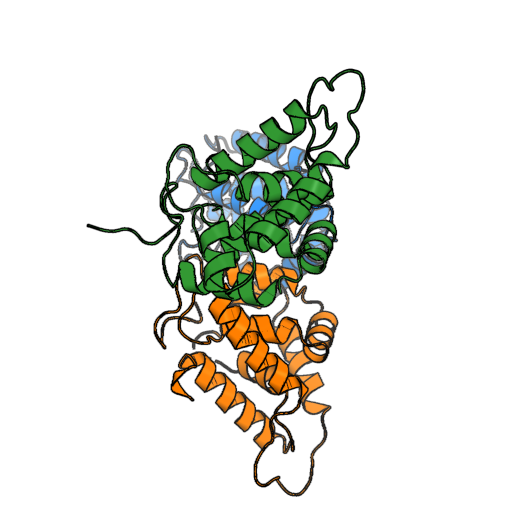8 ? 14.431 54.557 47.771 1.00 38.28 158 ALA B N 1
ATOM 2467 C CA . ALA B 1 158 ? 15.765 54.347 48.352 1.00 37.78 158 ALA B CA 1
ATOM 2468 C C . ALA B 1 158 ? 16.456 53.034 47.956 1.00 41.99 158 ALA B C 1
ATOM 2469 O O . ALA B 1 158 ? 17.688 52.951 47.975 1.00 42.40 158 ALA B O 1
ATOM 2471 N N . ASP B 1 159 ? 15.677 52.001 47.641 1.00 38.85 159 ASP B N 1
ATOM 2472 C CA . ASP B 1 159 ? 16.243 50.662 47.447 1.00 39.97 159 ASP B CA 1
ATOM 2473 C C . ASP B 1 159 ? 16.770 50.463 46.026 1.00 40.52 159 ASP B C 1
ATOM 2474 O O . ASP B 1 159 ? 16.289 49.613 45.271 1.00 41.98 159 ASP B O 1
ATOM 2479 N N . THR B 1 160 ? 17.789 51.246 45.693 1.00 38.45 160 THR B N 1
ATOM 2480 C CA . THR B 1 160 ? 18.387 51.259 44.367 1.00 42.67 160 THR B CA 1
ATOM 2481 C C . THR B 1 160 ? 18.907 49.876 43.968 1.00 41.82 160 THR B C 1
ATOM 2482 O O . THR B 1 160 ? 19.330 49.095 44.820 1.00 37.79 160 THR B O 1
ATOM 2486 N N . ASN B 1 161 ? 18.876 49.571 42.674 1.00 46.27 161 ASN B N 1
ATOM 2487 C CA . ASN B 1 161 ? 19.443 48.314 42.181 1.00 42.09 161 ASN B CA 1
ATOM 2488 C C . ASN B 1 161 ? 20.940 48.300 42.360 1.00 38.62 161 ASN B C 1
ATOM 2489 O O . ASN B 1 161 ? 21.549 47.251 42.429 1.00 42.51 161 ASN B O 1
ATOM 2494 N N . THR B 1 162 ? 21.528 49.483 42.442 1.00 44.85 162 THR B N 1
ATOM 2495 C CA . THR B 1 162 ? 22.964 49.612 42.581 1.00 42.44 162 THR B CA 1
ATOM 2496 C C . THR B 1 162 ? 23.345 50.439 43.800 1.00 41.92 162 THR B C 1
ATOM 2497 O O . THR B 1 162 ? 24.336 50.129 44.467 1.00 50.19 162 THR B O 1
ATOM 2501 N N . GLN C 1 4 ? 36.431 45.185 70.638 1.00 70.30 4 GLN C N 1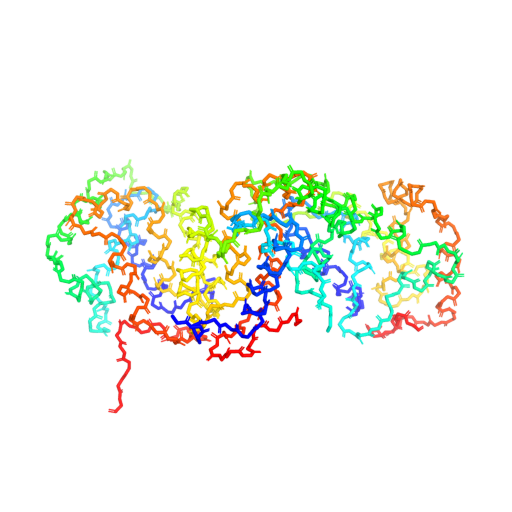
ATOM 2502 C CA . GLN C 1 4 ? 35.753 45.667 71.841 1.00 70.93 4 GLN C CA 1
ATOM 2503 C C . GLN C 1 4 ? 35.360 47.147 71.716 1.00 65.01 4 GLN C C 1
ATOM 2504 O O . GLN C 1 4 ? 34.490 47.630 72.441 1.00 57.13 4 GLN C O 1
ATOM 2510 N N . THR C 1 5 ? 36.021 47.863 70.808 1.00 72.55 5 THR C N 1
ATOM 2511 C CA . THR C 1 5 ? 35.584 49.199 70.399 1.00 68.84 5 THR C CA 1
ATOM 2512 C C . THR C 1 5 ? 34.392 49.049 69.453 1.00 69.62 5 THR C C 1
ATOM 2513 O O . THR C 1 5 ? 33.774 50.029 69.011 1.00 69.41 5 THR C O 1
ATOM 2517 N N . GLN C 1 6 ? 34.103 47.792 69.142 1.00 64.85 6 GLN C N 1
ATOM 2518 C CA . GLN C 1 6 ? 32.997 47.397 68.300 1.00 60.05 6 GLN C CA 1
ATOM 2519 C C . GLN C 1 6 ? 31.662 47.483 69.058 1.00 54.88 6 GLN C C 1
ATOM 2520 O O . GLN C 1 6 ? 30.602 47.488 68.436 1.00 55.00 6 GLN C O 1
ATOM 2526 N N . PHE C 1 7 ? 31.720 47.547 70.391 1.00 46.37 7 PHE C N 1
ATOM 2527 C CA . PHE C 1 7 ? 30.524 47.672 71.235 1.00 42.74 7 PHE C CA 1
ATOM 2528 C C . PHE C 1 7 ? 30.247 49.099 71.692 1.00 43.05 7 PHE C C 1
ATOM 2529 O O . PHE C 1 7 ? 31.173 49.872 71.900 1.00 48.22 7 PHE C O 1
ATOM 2537 N N . THR C 1 8 ? 28.975 49.428 71.909 1.00 41.77 8 THR C N 1
ATOM 2538 C CA . THR C 1 8 ? 28.610 50.678 72.569 1.00 37.82 8 THR C CA 1
ATOM 2539 C C . THR C 1 8 ? 29.016 50.633 74.041 1.00 47.19 8 THR C C 1
ATOM 2540 O O . THR C 1 8 ? 29.343 49.567 74.581 1.00 43.02 8 THR C O 1
ATOM 2544 N N . GLU C 1 9 ? 29.001 51.793 74.693 1.00 48.22 9 GLU C N 1
ATOM 2545 C CA . GLU C 1 9 ? 29.363 51.856 76.099 1.00 47.61 9 GLU C CA 1
ATOM 2546 C C . GLU C 1 9 ? 28.450 50.966 76.931 1.00 43.47 9 GLU C C 1
ATOM 2547 O O . GLU C 1 9 ? 28.921 50.139 77.721 1.00 42.68 9 GLU C O 1
ATOM 2553 N N . ARG C 1 10 ? 27.145 51.132 76.734 1.00 38.34 10 ARG C N 1
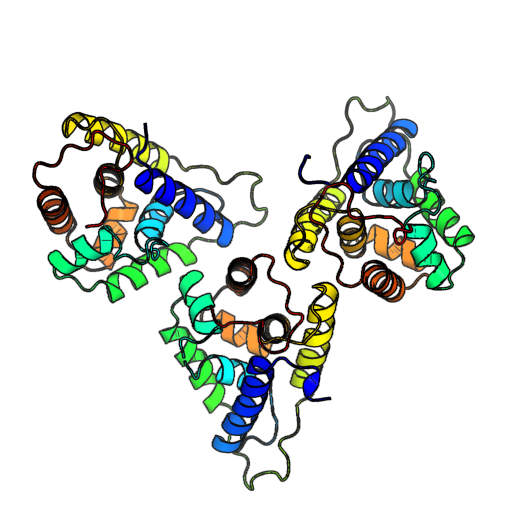ATOM 2554 C CA . ARG C 1 10 ? 26.163 50.411 77.522 1.00 37.00 10 ARG C CA 1
ATOM 2555 C C . ARG C 1 10 ? 26.248 48.918 77.277 1.00 40.75 10 ARG C C 1
ATOM 2556 O O . ARG C 1 10 ? 26.072 48.124 78.206 1.00 40.57 10 ARG C O 1
ATOM 2564 N N . ALA C 1 11 ? 26.512 48.547 76.028 1.00 38.88 11 ALA C N 1
ATOM 2565 C CA . ALA C 1 11 ? 26.729 47.155 75.666 1.00 37.71 11 ALA C CA 1
ATOM 2566 C C . ALA C 1 11 ? 27.920 46.584 76.433 1.00 38.81 11 ALA C C 1
ATOM 2567 O O . ALA C 1 11 ? 27.910 45.434 76.862 1.00 39.35 11 ALA C O 1
ATOM 2569 N N . LEU C 1 12 ? 28.961 47.395 76.575 1.00 41.48 12 LEU C N 1
ATOM 2570 C CA . LEU C 1 12 ? 30.178 46.979 77.266 1.00 42.54 12 LEU C CA 1
ATOM 2571 C C . LEU C 1 12 ? 29.933 46.855 78.773 1.00 35.54 12 LEU C C 1
ATOM 2572 O O . LEU C 1 12 ? 30.433 45.946 79.422 1.00 34.71 12 LEU C O 1
ATOM 2577 N N . THR C 1 13 ? 29.177 47.792 79.323 1.00 36.94 13 THR C N 1
ATOM 2578 C CA . THR C 1 13 ? 28.842 47.751 80.737 1.00 36.25 13 THR C CA 1
ATOM 2579 C C . THR C 1 13 ? 28.129 46.463 81.074 1.00 37.57 13 THR C C 1
ATOM 2580 O O . THR C 1 13 ? 28.421 45.807 82.070 1.00 39.79 13 THR C O 1
ATOM 2584 N N . ILE C 1 14 ? 27.195 46.094 80.216 1.00 37.68 14 ILE C N 1
ATOM 2585 C CA . ILE C 1 14 ? 26.414 44.910 80.446 1.00 32.47 14 ILE C CA 1
ATOM 2586 C C . ILE C 1 14 ? 27.297 43.678 80.410 1.00 31.00 14 ILE C C 1
ATOM 2587 O O . ILE C 1 14 ? 27.124 42.789 81.219 1.00 30.63 14 ILE C O 1
ATOM 2592 N N . LEU C 1 15 ? 28.232 43.626 79.470 1.00 32.60 15 LEU C N 1
ATOM 2593 C CA . LEU C 1 15 ? 29.138 42.483 79.367 1.00 35.60 15 LEU C CA 1
ATOM 2594 C C . LEU C 1 15 ? 30.073 42.419 80.568 1.00 35.70 15 LEU C C 1
ATOM 2595 O O . LEU C 1 15 ? 30.362 41.344 81.091 1.00 34.78 15 LEU C O 1
ATOM 2600 N N . THR C 1 16 ? 30.514 43.582 81.023 1.00 33.90 16 THR C N 1
ATOM 2601 C CA . THR C 1 16 ? 31.427 43.650 82.150 1.00 35.75 16 THR C CA 1
ATOM 2602 C C . THR C 1 16 ? 30.723 43.187 83.409 1.00 34.33 16 THR C C 1
ATOM 2603 O O . THR C 1 16 ? 31.273 42.445 84.215 1.00 31.35 16 THR C O 1
ATOM 2607 N N . LEU C 1 17 ? 29.494 43.654 83.574 1.00 32.54 17 LEU C N 1
ATOM 2608 C CA . LEU C 1 17 ? 28.670 43.251 84.695 1.00 29.45 17 LEU C CA 1
ATOM 2609 C C . LEU C 1 17 ? 28.374 41.764 84.661 1.00 33.56 17 LEU C C 1
ATOM 2610 O O . LEU C 1 17 ? 28.297 41.106 85.699 1.00 32.33 17 LEU C O 1
ATOM 2615 N N . ALA C 1 18 ? 28.183 41.240 83.457 1.00 32.19 18 ALA C N 1
ATOM 2616 C CA . ALA C 1 18 ? 27.922 39.819 83.294 1.00 33.38 18 ALA C CA 1
ATOM 2617 C C . ALA C 1 18 ? 29.099 39.024 83.840 1.00 35.49 18 ALA C C 1
ATOM 2618 O O . ALA C 1 18 ? 28.917 38.091 84.627 1.00 36.53 18 ALA C O 1
ATOM 2620 N N . GLN C 1 19 ? 30.306 39.431 83.468 1.00 35.65 19 GLN C N 1
ATOM 2621 C CA . GLN C 1 19 ? 31.503 38.756 83.949 1.00 37.22 19 GLN C CA 1
ATOM 2622 C C . GLN C 1 19 ? 31.638 38.892 85.450 1.00 35.40 19 GLN C C 1
ATOM 2623 O O . GLN C 1 19 ? 32.045 37.944 86.121 1.00 38.47 19 GLN C O 1
ATOM 2629 N N . LYS C 1 20 ? 31.305 40.066 85.976 1.00 34.29 20 LYS C N 1
ATOM 2630 C CA . LYS C 1 20 ? 31.352 40.290 87.414 1.00 31.54 20 LYS C CA 1
ATOM 2631 C C . LYS C 1 20 ? 30.365 39.370 88.133 1.00 34.11 20 LYS C C 1
ATOM 2632 O O . LYS C 1 20 ? 30.667 38.825 89.187 1.00 34.39 20 LYS C O 1
ATOM 2638 N N . LEU C 1 21 ? 29.167 39.244 87.576 1.00 33.33 21 LEU C N 1
ATOM 2639 C CA . LEU C 1 21 ? 28.155 38.352 88.114 1.00 32.79 21 LEU C CA 1
ATOM 2640 C C . LEU C 1 21 ? 28.650 36.905 88.104 1.00 34.86 21 LEU C C 1
ATOM 2641 O O . LEU C 1 21 ? 28.406 36.147 89.034 1.00 35.95 21 LEU C O 1
ATOM 2646 N N . ALA C 1 22 ? 29.316 36.504 87.035 1.00 30.01 22 ALA C N 1
ATOM 2647 C CA . ALA C 1 22 ? 29.790 35.140 86.982 1.00 36.21 22 ALA C CA 1
ATOM 2648 C C . ALA C 1 22 ? 30.833 34.916 88.087 1.00 38.51 22 ALA C C 1
ATOM 2649 O O . ALA C 1 22 ? 30.762 33.960 88.882 1.00 31.18 22 ALA C O 1
ATOM 2651 N N . SER C 1 23 ? 31.758 35.859 88.158 1.00 36.84 23 SER C N 1
ATOM 2652 C CA . SER C 1 23 ? 32.879 35.787 89.065 1.00 33.13 23 SER C CA 1
ATOM 2653 C C . SER C 1 23 ? 32.380 35.735 90.510 1.00 35.41 23 SER C C 1
ATOM 2654 O O . SER C 1 23 ? 32.806 34.880 91.284 1.00 34.73 23 SER C O 1
ATOM 2657 N N . ASP C 1 24 ? 31.458 36.627 90.864 1.00 33.66 24 ASP C N 1
ATOM 2658 C CA . ASP C 1 24 ? 30.885 36.637 92.206 1.00 35.13 24 ASP C CA 1
ATOM 2659 C C . ASP C 1 24 ? 30.227 35.330 92.631 1.00 38.33 24 ASP C C 1
ATOM 2660 O O . ASP C 1 24 ? 29.938 35.139 93.811 1.00 37.17 24 ASP C O 1
ATOM 2665 N N . HIS C 1 25 ? 29.978 34.436 91.685 1.00 35.65 25 HIS C N 1
ATOM 2666 C CA . HIS C 1 25 ? 29.361 33.177 92.029 1.00 31.80 25 HIS C CA 1
ATOM 2667 C C . HIS C 1 25 ? 30.277 31.997 91.753 1.00 40.50 25 HIS C C 1
ATOM 2668 O O . HIS C 1 25 ? 29.855 30.837 91.843 1.00 41.58 25 HIS C O 1
ATOM 2675 N N . GLN C 1 26 ? 31.522 32.302 91.401 1.00 35.17 26 GLN C N 1
ATOM 2676 C CA . GLN C 1 26 ? 32.496 31.282 91.039 1.00 39.67 26 GLN C CA 1
ATOM 2677 C C . GLN C 1 26 ? 31.935 30.355 89.962 1.00 37.89 26 GLN C C 1
ATOM 2678 O O . GLN C 1 26 ? 32.115 29.137 90.011 1.00 40.45 26 GLN C O 1
ATOM 2684 N N . HIS C 1 27 ? 31.263 30.938 88.980 1.00 36.76 27 HIS C N 1
ATOM 2685 C CA . HIS C 1 27 ? 30.826 30.162 87.824 1.00 39.55 27 HIS C CA 1
ATOM 2686 C C . HIS C 1 27 ? 31.983 30.056 86.837 1.00 38.64 27 HIS C C 1
ATOM 2687 O O . HIS C 1 27 ? 32.654 31.043 86.556 1.00 39.56 27 HIS C O 1
ATOM 2694 N N . PRO C 1 28 ? 32.214 28.848 86.310 1.00 45.50 28 PRO C N 1
ATOM 2695 C CA . PRO C 1 28 ? 33.324 28.566 85.386 1.00 46.11 28 PRO C CA 1
ATOM 2696 C C . PRO C 1 28 ? 33.184 29.242 84.023 1.00 44.18 28 PRO C C 1
ATOM 2697 O O . PRO C 1 28 ? 34.156 29.803 83.523 1.00 52.79 28 PRO C O 1
ATOM 2701 N N . GLN C 1 29 ? 31.992 29.226 83.442 1.00 45.81 29 GLN C N 1
ATOM 2702 C CA . GLN C 1 29 ? 31.825 29.764 82.093 1.00 44.92 29 GLN C CA 1
ATOM 2703 C C . GLN C 1 29 ? 30.916 30.965 82.072 1.00 37.24 29 GLN C C 1
ATOM 2704 O O . GLN C 1 29 ? 29.951 31.028 82.799 1.00 43.98 29 GLN C O 1
ATOM 2710 N N . LEU C 1 30 ? 31.192 31.910 81.200 1.00 42.03 30 LEU C N 1
ATOM 2711 C CA . LEU C 1 30 ? 30.253 32.990 80.988 1.00 37.67 30 LEU C CA 1
ATOM 2712 C C . LEU C 1 30 ? 29.126 32.506 80.070 1.00 40.05 30 LEU C C 1
ATOM 2713 O O . LEU C 1 30 ? 29.385 31.917 79.020 1.00 40.08 30 LEU C O 1
ATOM 2718 N N . GLN C 1 31 ? 27.876 32.748 80.456 1.00 37.50 31 GLN C N 1
ATOM 2719 C CA . GLN C 1 31 ? 26.731 32.168 79.740 1.00 35.10 31 GLN C CA 1
ATOM 2720 C C . GLN C 1 31 ? 25.599 33.181 79.484 1.00 35.96 31 GLN C C 1
ATOM 2721 O O . GLN C 1 31 ? 25.638 34.295 80.023 1.00 32.00 31 GLN C O 1
ATOM 2727 N N . PRO C 1 32 ? 24.621 32.827 78.614 1.00 37.53 32 PRO C N 1
ATOM 2728 C CA . PRO C 1 32 ? 23.567 33.807 78.292 1.00 29.65 32 PRO C CA 1
ATOM 2729 C C . PRO C 1 32 ? 22.822 34.359 79.502 1.00 33.14 32 PRO C C 1
ATOM 2730 O O . PRO C 1 32 ? 22.499 35.568 79.498 1.00 29.35 32 PRO C O 1
ATOM 2734 N N . ILE C 1 33 ? 22.568 33.506 80.504 1.00 30.42 33 ILE C N 1
ATOM 2735 C CA . ILE C 1 33 ? 21.859 33.923 81.700 1.00 24.83 33 ILE C CA 1
ATOM 2736 C C . ILE C 1 33 ? 22.645 35.053 82.360 1.00 29.62 33 ILE C C 1
ATOM 2737 O O . ILE C 1 33 ? 22.053 36.017 82.849 1.00 28.21 33 ILE C O 1
ATOM 2742 N N . HIS C 1 34 ? 23.972 34.985 82.315 1.00 29.70 34 HIS C N 1
ATOM 2743 C CA . HIS C 1 34 ? 24.758 36.059 82.921 1.00 30.55 34 HIS C CA 1
ATOM 2744 C C . HIS C 1 34 ? 24.489 37.397 82.255 1.00 27.84 34 HIS C C 1
ATOM 2745 O O . HIS C 1 34 ? 24.408 38.416 82.948 1.00 28.20 34 HIS C O 1
ATOM 2752 N N . ILE C 1 35 ? 24.317 37.393 80.934 1.00 26.94 35 ILE C N 1
ATOM 2753 C CA . ILE C 1 35 ? 24.011 38.623 80.190 1.00 27.04 35 ILE C CA 1
ATOM 2754 C C . ILE C 1 35 ? 22.621 39.127 80.554 1.00 26.79 35 ILE C C 1
ATOM 2755 O O . ILE C 1 35 ? 22.445 40.283 80.917 1.00 31.02 35 ILE C O 1
ATOM 2760 N N . LEU C 1 36 ? 21.641 38.243 80.516 1.00 28.88 36 LEU C N 1
ATOM 2761 C CA . LEU C 1 36 ? 20.281 38.608 80.875 1.00 26.25 36 LEU C CA 1
ATOM 2762 C C . LEU C 1 36 ? 20.217 39.193 82.277 1.00 28.46 36 LEU C C 1
ATOM 2763 O O . LEU C 1 36 ? 19.531 40.192 82.527 1.00 27.51 36 LEU C O 1
ATOM 2768 N N . ALA C 1 37 ? 20.929 38.544 83.193 1.00 29.23 37 ALA C N 1
ATOM 2769 C CA . ALA C 1 37 ? 20.961 38.966 84.586 1.00 27.53 37 ALA C CA 1
ATOM 2770 C C . ALA C 1 37 ? 21.609 40.349 84.721 1.00 25.21 37 ALA C C 1
ATOM 2771 O O . ALA C 1 37 ? 21.187 41.167 85.533 1.00 27.84 37 ALA C O 1
ATOM 2773 N N . ALA C 1 38 ? 22.608 40.625 83.896 1.00 23.58 38 ALA C N 1
ATOM 2774 C CA . ALA C 1 38 ? 23.186 41.960 83.866 1.00 29.25 38 ALA C CA 1
ATOM 2775 C C . ALA C 1 38 ? 22.165 43.014 83.378 1.00 29.51 38 ALA C C 1
ATOM 2776 O O . ALA C 1 38 ? 22.183 44.158 83.847 1.00 25.95 38 ALA C O 1
ATOM 2778 N N . PHE C 1 39 ? 21.274 42.622 82.458 1.00 25.95 39 PHE C N 1
ATOM 2779 C CA . PHE C 1 39 ? 20.260 43.543 81.934 1.00 27.40 39 PHE C CA 1
ATOM 2780 C C . PHE C 1 39 ? 19.291 44.045 82.998 1.00 28.20 39 PHE C C 1
ATOM 2781 O O . PHE C 1 39 ? 18.777 45.152 82.875 1.00 26.25 39 PHE C O 1
ATOM 2789 N N . ILE C 1 40 ? 19.036 43.247 84.039 1.00 25.92 40 ILE C N 1
ATOM 2790 C CA . ILE C 1 40 ? 18.081 43.672 85.063 1.00 27.86 40 ILE C CA 1
ATOM 2791 C C . ILE C 1 40 ? 18.819 44.296 86.254 1.00 33.45 40 ILE C C 1
ATOM 2792 O O . ILE C 1 40 ? 18.230 44.576 87.275 1.00 36.39 40 ILE C O 1
ATOM 2797 N N . GLU C 1 41 ? 20.109 44.547 86.107 1.00 35.06 41 GLU C N 1
ATOM 2798 C CA . GLU C 1 41 ? 20.789 45.386 87.076 1.00 40.36 41 GLU C CA 1
ATOM 2799 C C . GLU C 1 41 ? 20.307 46.804 86.873 1.00 43.86 41 GLU C C 1
ATOM 2800 O O . GLU C 1 41 ? 19.907 47.187 85.774 1.00 50.60 41 GLU C O 1
ATOM 2806 N N . THR C 1 42 ? 20.404 47.611 87.909 1.00 59.17 42 THR C N 1
ATOM 2807 C CA . THR C 1 42 ? 20.064 49.012 87.760 1.00 62.39 42 THR C CA 1
ATOM 2808 C C . THR C 1 42 ? 21.372 49.693 87.391 1.00 58.61 42 THR C C 1
ATOM 2809 O O . THR C 1 42 ? 22.395 49.480 88.046 1.00 68.80 42 THR C O 1
ATOM 2813 N N . PRO C 1 43 ? 21.344 50.519 86.341 1.00 58.44 43 PRO C N 1
ATOM 2814 C CA . PRO C 1 43 ? 22.574 51.165 85.869 1.00 62.49 43 PRO C CA 1
ATOM 2815 C C . PRO C 1 43 ? 23.204 52.029 86.949 1.00 64.60 43 PRO C C 1
ATOM 2816 O O . PRO C 1 43 ? 22.456 52.508 87.798 1.00 65.93 43 PRO C O 1
ATOM 2820 N N . GLU C 1 44 ? 24.527 52.215 86.930 1.00 63.84 44 GLU C N 1
ATOM 2821 C CA . GLU C 1 44 ? 25.131 53.207 87.811 1.00 73.50 44 GLU C CA 1
ATOM 2822 C C . GLU C 1 44 ? 24.555 54.491 87.278 1.00 74.74 44 GLU C C 1
ATOM 2823 O O . GLU C 1 44 ? 24.933 54.976 86.211 1.00 79.36 44 GLU C O 1
ATOM 2829 N N . ASP C 1 45 ? 23.626 55.026 88.047 1.00 70.16 45 ASP C N 1
ATOM 2830 C CA . ASP C 1 45 ? 22.428 55.598 87.468 1.00 69.82 45 ASP C CA 1
ATOM 2831 C C . ASP C 1 45 ? 22.476 56.209 86.070 1.00 75.51 45 ASP C C 1
ATOM 2832 O O . ASP C 1 45 ? 23.213 57.149 85.775 1.00 73.40 45 ASP C O 1
ATOM 2837 N N . GLY C 1 46 ? 21.640 55.588 85.240 1.00 79.85 46 GLY C N 1
ATOM 2838 C CA . GLY C 1 46 ? 21.380 55.879 83.841 1.00 74.52 46 GLY C CA 1
ATOM 2839 C C . GLY C 1 46 ? 19.855 55.817 83.856 1.00 70.62 46 GLY C C 1
ATOM 2840 O O . GLY C 1 46 ? 19.195 55.602 82.841 1.00 64.31 46 GLY C O 1
ATOM 2841 N N . SER C 1 47 ? 19.336 55.962 85.080 1.00 70.52 47 SER C N 1
ATOM 2842 C CA . SER C 1 47 ? 17.929 55.817 85.486 1.00 70.68 47 SER C CA 1
ATOM 2843 C C . SER C 1 47 ? 17.173 54.587 85.060 1.00 59.80 47 SER C C 1
ATOM 2844 O O . SER C 1 47 ? 17.464 53.482 85.527 1.00 64.08 47 SER C O 1
ATOM 2847 N N . VAL C 1 48 ? 16.219 54.763 84.160 1.00 52.01 48 VAL C N 1
ATOM 2848 C CA . VAL C 1 48 ? 15.382 53.637 83.791 1.00 51.11 48 VAL C CA 1
ATOM 2849 C C . VAL C 1 48 ? 16.210 52.617 83.055 1.00 45.69 48 VAL C C 1
ATOM 2850 O O . VAL C 1 48 ? 16.908 52.966 82.108 1.00 43.04 48 VAL C O 1
ATOM 2854 N N . PRO C 1 49 ? 16.226 51.378 83.562 1.00 45.40 49 PRO C N 1
ATOM 2855 C CA . PRO C 1 49 ? 16.951 50.329 82.843 1.00 45.71 49 PRO C CA 1
ATOM 2856 C C . PRO C 1 49 ? 16.287 50.100 81.492 1.00 42.21 49 PRO C C 1
ATOM 2857 O O . PRO C 1 49 ? 15.068 50.227 81.369 1.00 48.15 49 PRO C O 1
ATOM 2861 N N . TYR C 1 50 ? 17.097 49.837 80.484 1.00 35.02 50 TYR C N 1
ATOM 2862 C CA . TYR C 1 50 ? 16.622 49.525 79.161 1.00 32.74 50 TYR C CA 1
ATOM 2863 C C . TYR C 1 50 ? 15.579 48.388 79.142 1.00 37.99 50 TYR C C 1
ATOM 2864 O O . TYR C 1 50 ? 14.459 48.575 78.635 1.00 36.41 50 TYR C O 1
ATOM 2873 N N . LEU C 1 51 ? 15.923 47.226 79.712 1.00 36.81 51 LEU C N 1
ATOM 2874 C CA . LEU C 1 51 ? 15.032 46.062 79.627 1.00 32.96 51 LEU C CA 1
ATOM 2875 C C . LEU C 1 51 ? 13.752 46.207 80.452 1.00 34.14 51 LEU C C 1
ATOM 2876 O O . LEU C 1 51 ? 12.682 45.787 80.016 1.00 32.65 51 LEU C O 1
ATOM 2881 N N . GLN C 1 52 ? 13.849 46.833 81.620 1.00 41.42 52 GLN C N 1
ATOM 2882 C CA . GLN C 1 52 ? 12.669 47.042 82.459 1.00 40.07 52 GLN C CA 1
ATOM 2883 C C . GLN C 1 52 ? 11.608 47.855 81.721 1.00 39.08 52 GLN C C 1
ATOM 2884 O O . GLN C 1 52 ? 10.425 47.496 81.711 1.00 38.85 52 GLN C O 1
ATOM 2890 N N . ASN C 1 53 ? 12.048 48.918 81.060 1.00 43.53 53 ASN C N 1
ATOM 2891 C CA . ASN C 1 53 ? 11.153 49.736 80.242 1.00 40.97 53 ASN C CA 1
ATOM 2892 C C . ASN C 1 53 ? 10.379 48.895 79.224 1.00 40.60 53 ASN C C 1
ATOM 2893 O O . ASN C 1 53 ? 9.151 49.010 79.121 1.00 42.37 53 ASN C O 1
ATOM 2898 N N . LEU C 1 54 ? 11.085 48.002 78.534 1.00 35.05 54 LEU C N 1
ATOM 2899 C CA . LEU C 1 54 ? 10.458 47.141 77.539 1.00 38.12 54 LEU C CA 1
ATOM 2900 C C . LEU C 1 54 ? 9.455 46.208 78.198 1.00 37.03 54 LEU C C 1
ATOM 2901 O O . LEU C 1 54 ? 8.297 46.137 77.778 1.00 33.79 54 LEU C O 1
ATOM 2906 N N . ILE C 1 55 ? 9.895 45.508 79.247 1.00 38.41 55 ILE C N 1
ATOM 2907 C CA . ILE C 1 55 ? 9.011 44.575 79.946 1.00 37.08 55 ILE C CA 1
ATOM 2908 C C . ILE C 1 55 ? 7.770 45.305 80.477 1.00 38.06 55 ILE C C 1
ATOM 2909 O O . ILE C 1 55 ? 6.653 44.807 80.349 1.00 41.84 55 ILE C O 1
ATOM 2914 N N . GLU C 1 56 ? 7.941 46.504 81.021 1.00 36.03 56 GLU C N 1
ATOM 2915 C CA . GLU C 1 56 ? 6.802 47.187 81.639 1.00 40.23 56 GLU C CA 1
ATOM 2916 C C . GLU C 1 56 ? 5.825 47.795 80.617 1.00 42.50 56 GLU C C 1
ATOM 2917 O O . GLU C 1 56 ? 4.617 47.711 80.804 1.00 40.97 56 GLU C O 1
ATOM 2923 N N . LYS C 1 57 ? 6.343 48.381 79.537 1.00 39.35 57 LYS C N 1
ATOM 2924 C CA . LYS C 1 57 ? 5.493 48.865 78.448 1.00 42.05 57 LYS C CA 1
ATOM 2925 C C . LYS C 1 57 ? 4.803 47.712 77.738 1.00 46.53 57 LYS C C 1
ATOM 2926 O O . LYS C 1 57 ? 3.740 47.885 77.141 1.00 51.17 57 LYS C O 1
ATOM 2932 N N . GLY C 1 58 ? 5.395 46.526 77.814 1.00 42.98 58 GLY C N 1
ATOM 2933 C CA . GLY C 1 58 ? 4.759 45.355 77.256 1.00 39.35 58 GLY C CA 1
ATOM 2934 C C . GLY C 1 58 ? 3.671 44.903 78.195 1.00 42.72 58 GLY C C 1
ATOM 2935 O O . GLY C 1 58 ? 2.857 44.056 77.820 1.00 46.27 58 GLY C O 1
ATOM 2936 N N . ARG C 1 59 ? 3.641 45.521 79.383 1.00 45.27 59 ARG C N 1
ATOM 2937 C CA . ARG C 1 59 ? 2.659 45.268 80.457 1.00 45.94 59 ARG C CA 1
ATOM 2938 C C . ARG C 1 59 ? 2.788 43.905 81.134 1.00 45.59 59 ARG C C 1
ATOM 2939 O O . ARG C 1 59 ? 1.786 43.309 81.518 1.00 48.99 59 ARG C O 1
ATOM 2947 N N . TYR C 1 60 ? 4.010 43.410 81.290 1.00 48.40 60 TYR C N 1
ATOM 2948 C CA . TYR C 1 60 ? 4.246 42.209 82.098 1.00 44.46 60 TYR C CA 1
ATOM 2949 C C . TYR C 1 60 ? 4.705 42.536 83.511 1.00 43.21 60 TYR C C 1
ATOM 2950 O O . TYR C 1 60 ? 5.149 43.651 83.779 1.00 45.67 60 TYR C O 1
ATOM 2959 N N . ASP C 1 61 ? 4.651 41.541 84.392 1.00 43.20 61 ASP C N 1
ATOM 2960 C CA . ASP C 1 61 ? 5.100 41.715 85.768 1.00 47.18 61 ASP C CA 1
ATOM 2961 C C . ASP C 1 61 ? 6.624 41.696 85.792 1.00 40.05 61 ASP C C 1
ATOM 2962 O O . ASP C 1 61 ? 7.223 40.632 85.676 1.00 40.27 61 ASP C O 1
ATOM 2967 N N . TYR C 1 62 ? 7.250 42.854 85.963 1.00 37.25 62 TYR C N 1
ATOM 2968 C CA . TYR C 1 62 ? 8.715 42.921 85.952 1.00 37.92 62 TYR C CA 1
ATOM 2969 C C . TYR C 1 62 ? 9.348 42.212 87.151 1.00 42.21 62 TYR C C 1
ATOM 2970 O O . TYR C 1 62 ? 10.404 41.569 87.020 1.00 41.63 62 TYR C O 1
ATOM 2979 N N . ASP C 1 63 ? 8.701 42.340 88.308 1.00 42.70 63 ASP C N 1
ATOM 2980 C CA . ASP C 1 63 ? 9.099 41.644 89.534 1.00 42.08 63 ASP C CA 1
ATOM 2981 C C . ASP C 1 63 ? 9.179 40.130 89.388 1.00 38.71 63 ASP C C 1
ATOM 2982 O O . ASP C 1 63 ? 10.156 39.515 89.812 1.00 39.93 63 ASP C O 1
ATOM 2987 N N . LEU C 1 64 ? 8.137 39.526 88.823 1.00 39.02 64 LEU C N 1
ATOM 2988 C CA . LEU C 1 64 ? 8.157 38.096 88.573 1.00 36.96 64 LEU C CA 1
ATOM 2989 C C . LEU C 1 64 ? 9.272 37.785 87.590 1.00 40.74 64 LEU C C 1
ATOM 2990 O O . LEU C 1 64 ? 9.968 36.758 87.718 1.00 37.21 64 LEU C O 1
ATOM 2995 N N . PHE C 1 65 ? 9.456 38.685 86.624 1.00 34.86 65 PHE C N 1
ATOM 2996 C CA . PHE C 1 65 ? 10.475 38.474 85.612 1.00 30.41 65 PHE C CA 1
ATOM 2997 C C . PHE C 1 65 ? 11.851 38.404 86.249 1.00 30.23 65 PHE C C 1
ATOM 2998 O O . PHE C 1 65 ? 12.599 37.487 85.970 1.00 29.92 65 PHE C O 1
ATOM 3006 N N . LYS C 1 66 ? 12.185 39.358 87.113 1.00 31.95 66 LYS C N 1
ATOM 3007 C CA . LYS C 1 66 ? 13.485 39.336 87.784 1.00 33.73 66 LYS C CA 1
ATOM 3008 C C . LYS C 1 66 ? 13.720 38.074 88.639 1.00 34.63 66 LYS C C 1
ATOM 3009 O O . LYS C 1 66 ? 14.828 37.528 88.689 1.00 33.27 66 LYS C O 1
ATOM 3015 N N . LYS C 1 67 ? 12.694 37.659 89.370 1.00 33.98 67 LYS C N 1
ATOM 3016 C CA . LYS C 1 67 ? 12.782 36.456 90.193 1.00 37.29 67 LYS C CA 1
ATOM 3017 C C . LYS C 1 67 ? 13.155 35.245 89.344 1.00 36.12 67 LYS C C 1
ATOM 3018 O O . LYS C 1 67 ? 14.037 34.451 89.726 1.00 34.67 67 LYS C O 1
ATOM 3024 N N . VAL C 1 68 ? 12.444 35.057 88.229 1.00 34.82 68 VAL C N 1
ATOM 3025 C CA . VAL C 1 68 ? 12.748 33.949 87.335 1.00 32.16 68 VAL C CA 1
ATOM 3026 C C . VAL C 1 68 ? 14.181 34.027 86.821 1.00 33.45 68 VAL C C 1
ATOM 3027 O O . VAL C 1 68 ? 14.927 33.012 86.806 1.00 32.87 68 VAL C O 1
ATOM 3031 N N . VAL C 1 69 ? 14.575 35.232 86.418 1.00 26.77 69 VAL C N 1
ATOM 3032 C CA . VAL C 1 69 ? 15.910 35.437 85.852 1.00 29.31 69 VAL C CA 1
ATOM 3033 C C . VAL C 1 69 ? 16.968 35.122 86.921 1.00 32.85 69 VAL C C 1
ATOM 3034 O O . VAL C 1 69 ? 17.926 34.375 86.649 1.00 25.44 69 VAL C O 1
ATOM 3038 N N . ASN C 1 70 ? 16.786 35.693 88.120 1.00 31.29 70 ASN C N 1
ATOM 3039 C CA . ASN C 1 70 ? 17.712 35.495 89.226 1.00 28.14 70 ASN C CA 1
ATOM 3040 C C . ASN C 1 70 ? 17.781 34.055 89.680 1.00 32.74 70 ASN C C 1
ATOM 3041 O O . ASN C 1 70 ? 18.856 33.550 90.021 1.00 33.40 70 ASN C O 1
ATOM 3046 N N . ARG C 1 71 ? 16.643 33.372 89.645 1.00 33.22 71 ARG C N 1
ATOM 3047 C CA . ARG C 1 71 ? 16.603 31.994 90.114 1.00 31.08 71 ARG C CA 1
ATOM 3048 C C . ARG C 1 71 ? 17.421 31.132 89.145 1.00 32.65 71 ARG C C 1
ATOM 3049 O O . ARG C 1 71 ? 18.068 30.165 89.550 1.00 33.71 71 ARG C O 1
ATOM 3057 N N . ASN C 1 72 ? 17.463 31.525 87.876 1.00 30.01 72 ASN C N 1
ATOM 3058 C CA . ASN C 1 72 ? 18.213 30.740 86.902 1.00 31.46 72 ASN C CA 1
ATOM 3059 C C . ASN C 1 72 ? 19.683 31.060 86.879 1.00 30.00 72 ASN C C 1
ATOM 3060 O O . ASN C 1 72 ? 20.492 30.260 86.407 1.00 32.47 72 ASN C O 1
ATOM 3065 N N . LEU C 1 73 ? 20.039 32.219 87.403 1.00 25.37 73 LEU C N 1
ATOM 3066 C CA . LEU C 1 73 ? 21.440 32.538 87.572 1.00 26.91 73 LEU C CA 1
ATOM 3067 C C . LEU C 1 73 ? 22.062 31.782 88.738 1.00 34.37 73 LEU C C 1
ATOM 3068 O O . LEU C 1 73 ? 23.103 31.133 88.598 1.00 34.55 73 LEU C O 1
ATOM 3073 N N . VAL C 1 74 ? 21.432 31.859 89.903 1.00 33.78 74 VAL C N 1
ATOM 3074 C CA . VAL C 1 74 ? 22.084 31.294 91.071 1.00 36.22 74 VAL C CA 1
ATOM 3075 C C . VAL C 1 74 ? 21.848 29.811 91.199 1.00 30.86 74 VAL C C 1
ATOM 3076 O O . VAL C 1 74 ? 22.377 29.192 92.099 1.00 34.62 74 VAL C O 1
ATOM 3080 N N . ARG C 1 75 ? 21.178 29.199 90.240 1.00 36.65 75 ARG C N 1
ATOM 3081 C CA . ARG C 1 75 ? 20.988 27.764 90.381 1.00 35.05 75 ARG C CA 1
ATOM 3082 C C . ARG C 1 75 ? 22.088 27.044 89.638 1.00 35.51 75 ARG C C 1
ATOM 3083 O O . ARG C 1 75 ? 22.131 25.820 89.617 1.00 37.32 75 ARG C O 1
ATOM 3091 N N . ILE C 1 76 ? 23.014 27.816 89.075 1.00 36.86 76 ILE C N 1
ATOM 3092 C CA . ILE C 1 76 ? 24.270 27.266 88.592 1.00 35.98 76 ILE C CA 1
ATOM 3093 C C . ILE C 1 76 ? 25.204 27.172 89.780 1.00 37.10 76 ILE C C 1
ATOM 3094 O O . ILE C 1 76 ? 25.386 28.136 90.512 1.00 43.25 76 ILE C O 1
ATOM 3099 N N . PRO C 1 77 ? 25.790 26.003 89.990 1.00 38.57 77 PRO C N 1
ATOM 3100 C CA . PRO C 1 77 ? 26.596 25.790 91.193 1.00 37.08 77 PRO C CA 1
ATOM 3101 C C . PRO C 1 77 ? 27.977 26.427 91.088 1.00 41.20 77 PRO C C 1
ATOM 3102 O O . PRO C 1 77 ? 28.539 26.503 90.004 1.00 42.71 77 PRO C O 1
ATOM 3106 N N . GLN C 1 78 ? 28.456 26.991 92.187 1.00 42.95 78 GLN C N 1
ATOM 3107 C CA . GLN C 1 78 ? 29.854 27.376 92.307 1.00 43.68 78 GLN C CA 1
ATOM 3108 C C . GLN C 1 78 ? 30.760 26.236 91.869 1.00 43.02 78 GLN C C 1
ATOM 3109 O O . GLN C 1 78 ? 30.533 25.084 92.238 1.00 40.57 78 GLN C O 1
ATOM 3115 N N . GLN C 1 79 ? 31.777 26.560 91.081 1.00 42.56 79 GLN C N 1
ATOM 3116 C CA . GLN C 1 79 ? 32.889 25.647 90.906 1.00 49.19 79 GLN C CA 1
ATOM 3117 C C . GLN C 1 79 ? 33.933 25.988 91.951 1.00 57.22 79 GLN C C 1
ATOM 3118 O O . GLN C 1 79 ? 34.205 27.161 92.225 1.00 57.05 79 GLN C O 1
ATOM 3124 N N . GLN C 1 80 ? 34.476 24.950 92.572 1.00 61.57 80 GLN C N 1
ATOM 3125 C CA . GLN C 1 80 ? 35.481 25.110 93.613 1.00 73.07 80 GLN C CA 1
ATOM 3126 C C . GLN C 1 80 ? 36.771 24.384 93.224 1.00 75.41 80 GLN C C 1
ATOM 3127 O O . GLN C 1 80 ? 36.730 23.205 92.864 1.00 79.06 80 GLN C O 1
ATOM 3133 N N . PRO C 1 81 ? 37.921 25.089 93.242 1.00 76.30 81 PRO C N 1
ATOM 3134 C CA . PRO C 1 81 ? 38.201 26.471 93.655 1.00 67.71 81 PRO C CA 1
ATOM 3135 C C . PRO C 1 81 ? 37.700 27.497 92.654 1.00 63.35 81 PRO C C 1
ATOM 3136 O O . PRO C 1 81 ? 37.475 27.143 91.487 1.00 61.50 81 PRO C O 1
ATOM 3140 N N . ALA C 1 82 ? 37.563 28.742 93.113 1.00 54.27 82 ALA C N 1
ATOM 3141 C CA . ALA C 1 82 ? 37.238 29.867 92.252 1.00 59.86 82 ALA C CA 1
ATOM 3142 C C . ALA C 1 82 ? 38.065 29.786 90.978 1.00 64.88 82 ALA C C 1
ATOM 3143 O O . ALA C 1 82 ? 39.286 29.740 91.030 1.00 67.46 82 ALA C O 1
ATOM 3145 N N . PRO C 1 83 ? 37.396 29.730 89.822 1.00 69.23 83 PRO C N 1
ATOM 3146 C CA . PRO C 1 83 ? 38.187 29.521 88.606 1.00 69.87 83 PRO C CA 1
ATOM 3147 C C . PRO C 1 83 ? 39.131 30.681 88.348 1.00 69.81 83 PRO C C 1
ATOM 3148 O O . PRO C 1 83 ? 38.829 31.812 88.739 1.00 65.52 83 PRO C O 1
ATOM 3152 N N . ALA C 1 84 ? 40.278 30.381 87.741 1.00 75.32 84 ALA C N 1
ATOM 3153 C CA . ALA C 1 84 ? 41.295 31.395 87.484 1.00 78.78 84 ALA C CA 1
ATOM 3154 C C . ALA C 1 84 ? 40.797 32.459 86.510 1.00 71.14 84 ALA C C 1
ATOM 3155 O O . ALA C 1 84 ? 40.686 33.640 86.855 1.00 72.02 84 ALA C O 1
ATOM 3157 N N . GLU C 1 85 ? 40.458 32.019 85.305 1.00 62.59 85 GLU C N 1
ATOM 3158 C CA . GLU C 1 85 ? 39.865 32.893 84.299 1.00 72.02 85 GLU C CA 1
ATOM 3159 C C . GLU C 1 85 ? 38.485 32.333 83.968 1.00 68.75 85 GLU C C 1
ATOM 3160 O O . GLU C 1 85 ? 38.246 31.129 84.128 1.00 65.80 85 GLU C O 1
ATOM 3166 N N . ILE C 1 86 ? 37.567 33.194 83.545 1.00 64.46 86 ILE C N 1
ATOM 3167 C CA . ILE C 1 86 ? 36.262 32.728 83.090 1.00 58.91 86 ILE C CA 1
ATOM 3168 C C . ILE C 1 86 ? 36.048 32.777 81.568 1.00 56.43 86 ILE C C 1
ATOM 3169 O O . ILE C 1 86 ? 35.856 33.839 80.974 1.00 53.53 86 ILE C O 1
ATOM 3174 N N . THR C 1 87 ? 36.149 31.617 80.933 1.00 55.54 87 THR C N 1
ATOM 3175 C CA . THR C 1 87 ? 35.901 31.484 79.490 1.00 56.92 87 THR C CA 1
ATOM 3176 C C . THR C 1 87 ? 34.401 31.547 79.111 1.00 48.56 87 THR C C 1
ATOM 3177 O O . THR C 1 87 ? 33.572 30.883 79.727 1.00 49.20 87 THR C O 1
ATOM 3181 N N . PRO C 1 88 ? 34.055 32.304 78.066 1.00 50.05 88 PRO C N 1
ATOM 3182 C CA . PRO C 1 88 ? 32.689 32.285 77.518 1.00 47.91 88 PRO C CA 1
ATOM 3183 C C . PRO C 1 88 ? 32.256 30.914 77.006 1.00 45.41 88 PRO C C 1
ATOM 3184 O O . PRO C 1 88 ? 33.043 30.259 76.335 1.00 50.16 88 PRO C O 1
ATOM 3188 N N . SER C 1 89 ? 31.051 30.468 77.352 1.00 40.59 89 SER C N 1
ATOM 3189 C CA . SER C 1 89 ? 30.562 29.177 76.864 1.00 45.17 89 SER C CA 1
ATOM 3190 C C . SER C 1 89 ? 30.279 29.214 75.365 1.00 42.46 89 SER C C 1
ATOM 3191 O O . SER C 1 89 ? 30.311 30.270 74.732 1.00 39.64 89 SER C O 1
ATOM 3194 N N . TYR C 1 90 ? 30.008 28.041 74.803 1.00 44.54 90 TYR C N 1
ATOM 3195 C CA . TYR C 1 90 ? 29.694 27.934 73.389 1.00 40.59 90 TYR C CA 1
ATOM 3196 C C . TYR C 1 90 ? 28.427 28.722 73.042 1.00 42.24 90 TYR C C 1
ATOM 3197 O O . TYR C 1 90 ? 28.396 29.467 72.062 1.00 44.87 90 TYR C O 1
ATOM 3206 N N . ALA C 1 91 ? 27.394 28.563 73.866 1.00 41.18 91 ALA C N 1
ATOM 3207 C CA . ALA C 1 91 ? 26.108 29.213 73.642 1.00 38.93 91 ALA C CA 1
ATOM 3208 C C . ALA C 1 91 ? 26.231 30.720 73.638 1.00 40.26 91 ALA C C 1
ATOM 3209 O O . ALA C 1 91 ? 25.598 31.418 72.829 1.00 36.30 91 ALA C O 1
ATOM 3211 N N . LEU C 1 92 ? 27.026 31.207 74.580 1.00 38.58 92 LEU C N 1
ATOM 3212 C CA . LEU C 1 92 ? 27.274 32.632 74.714 1.00 42.24 92 LEU C CA 1
ATOM 3213 C C . LEU C 1 92 ? 28.083 33.105 73.513 1.00 42.84 92 LEU C C 1
ATOM 3214 O O . LEU C 1 92 ? 27.855 34.207 72.981 1.00 42.66 92 LEU C O 1
ATOM 3219 N N . GLY C 1 93 ? 29.003 32.253 73.063 1.00 38.61 93 GLY C N 1
ATOM 3220 C CA . GLY C 1 93 ? 29.767 32.546 71.868 1.00 39.00 93 GLY C CA 1
ATOM 3221 C C . GLY C 1 93 ? 28.827 32.767 70.695 1.00 42.89 93 GLY C C 1
ATOM 3222 O O . GLY C 1 93 ? 29.022 33.688 69.895 1.00 39.20 93 GLY C O 1
ATOM 3223 N N . LYS C 1 94 ? 27.797 31.921 70.601 1.00 41.63 94 LYS C N 1
ATOM 3224 C CA . LYS C 1 94 ? 26.832 32.013 69.508 1.00 43.50 94 LYS C CA 1
ATOM 3225 C C . LYS C 1 94 ? 25.990 33.267 69.636 1.00 45.43 94 LYS C C 1
ATOM 3226 O O . LYS C 1 94 ? 25.711 33.964 68.639 1.00 45.61 94 LYS C O 1
ATOM 3232 N N . VAL C 1 95 ? 25.625 33.576 70.875 1.00 41.90 95 VAL C N 1
ATOM 3233 C CA . VAL C 1 95 ? 24.885 34.794 71.177 1.00 42.01 95 VAL C CA 1
ATOM 3234 C C . VAL C 1 95 ? 25.669 36.038 70.744 1.00 37.25 95 VAL C C 1
ATOM 3235 O O . VAL C 1 95 ? 25.127 36.914 70.080 1.00 36.34 95 VAL C O 1
ATOM 3239 N N . LEU C 1 96 ? 26.937 36.127 71.112 1.00 38.70 96 LEU C N 1
ATOM 3240 C CA . LEU C 1 96 ? 27.734 37.285 70.698 1.00 37.94 96 LEU C CA 1
ATOM 3241 C C . LEU C 1 96 ? 27.973 37.315 69.188 1.00 40.19 96 LEU C C 1
ATOM 3242 O O . LEU C 1 96 ? 27.900 38.367 68.541 1.00 38.64 96 LEU C O 1
ATOM 3247 N N . GLN C 1 97 ? 28.221 36.149 68.615 1.00 42.30 97 GLN C N 1
ATOM 3248 C CA . GLN C 1 97 ? 28.419 36.060 67.173 1.00 44.69 97 GLN C CA 1
ATOM 3249 C C . GLN C 1 97 ? 27.147 36.534 66.447 1.00 44.05 97 GLN C C 1
ATOM 3250 O O . GLN C 1 97 ? 27.225 37.372 65.543 1.00 48.57 97 GLN C O 1
ATOM 3256 N N . ASP C 1 98 ? 25.982 36.078 66.911 1.00 45.01 98 ASP C N 1
ATOM 3257 C CA . ASP C 1 98 ? 24.678 36.510 66.378 1.00 40.13 98 ASP C CA 1
ATOM 3258 C C . ASP C 1 98 ? 24.421 38.000 66.551 1.00 39.35 98 ASP C C 1
ATOM 3259 O O . ASP C 1 98 ? 23.757 38.612 65.711 1.00 42.00 98 ASP C O 1
ATOM 3264 N N . ALA C 1 99 ? 24.882 38.573 67.666 1.00 36.98 99 ALA C N 1
ATOM 3265 C CA . ALA C 1 99 ? 24.685 40.004 67.930 1.00 40.47 99 ALA C CA 1
ATOM 3266 C C . ALA C 1 99 ? 25.327 40.869 66.854 1.00 36.01 99 ALA C C 1
ATOM 3267 O O . ALA C 1 99 ? 24.756 41.852 66.400 1.00 37.85 99 ALA C O 1
ATOM 3269 N N . ALA C 1 100 ? 26.524 40.490 66.443 1.00 40.03 100 ALA C N 1
ATOM 3270 C CA . ALA C 1 100 ? 27.232 41.230 65.420 1.00 37.69 100 ALA C CA 1
ATOM 3271 C C . ALA C 1 100 ? 26.519 41.091 64.065 1.00 39.71 100 ALA C C 1
ATOM 3272 O O . ALA C 1 100 ? 26.467 42.041 63.290 1.00 39.26 100 ALA C O 1
ATOM 3274 N N . LYS C 1 101 ? 25.945 39.929 63.777 1.00 34.60 101 LYS C N 1
ATOM 3275 C CA . LYS C 1 101 ? 25.172 39.831 62.542 1.00 37.42 101 LYS C CA 1
ATOM 3276 C C . LYS C 1 101 ? 23.955 40.715 62.632 1.00 37.11 101 LYS C C 1
ATOM 3277 O O . LYS C 1 101 ? 23.598 41.387 61.665 1.00 43.05 101 LYS C O 1
ATOM 3283 N N . ILE C 1 102 ? 23.324 40.745 63.797 1.00 37.40 102 ILE C N 1
ATOM 3284 C CA . ILE C 1 102 ? 22.104 41.532 63.937 1.00 40.40 102 ILE C CA 1
ATOM 3285 C C . ILE C 1 102 ? 22.416 43.017 63.825 1.00 35.84 102 ILE C C 1
ATOM 3286 O O . ILE C 1 102 ? 21.636 43.787 63.261 1.00 36.95 102 ILE C O 1
ATOM 3291 N N . GLN C 1 103 ? 23.554 43.419 64.369 1.00 34.63 103 GLN C N 1
ATOM 3292 C CA . GLN C 1 103 ? 23.988 44.806 64.245 1.00 40.15 103 GLN C CA 1
ATOM 3293 C C . GLN C 1 103 ? 24.071 45.231 62.777 1.00 41.20 103 GLN C C 1
ATOM 3294 O O . GLN C 1 103 ? 23.595 46.292 62.391 1.00 39.50 103 GLN C O 1
ATOM 3300 N N . LYS C 1 104 ? 24.664 44.373 61.961 1.00 40.73 104 LYS C N 1
ATOM 3301 C CA . LYS C 1 104 ? 24.863 44.687 60.559 1.00 46.41 104 LYS C CA 1
ATOM 3302 C C . LYS C 1 104 ? 23.549 44.648 59.766 1.00 45.02 104 LYS C C 1
ATOM 3303 O O . LYS C 1 104 ? 23.318 45.519 58.912 1.00 47.68 104 LYS C O 1
ATOM 3309 N N . GLN C 1 105 ? 22.673 43.685 60.062 1.00 41.48 105 GLN C N 1
ATOM 3310 C CA . GLN C 1 105 ? 21.347 43.654 59.424 1.00 42.08 105 GLN C CA 1
ATOM 3311 C C . GLN C 1 105 ? 20.530 44.891 59.767 1.00 43.08 105 GLN C C 1
ATOM 3312 O O . GLN C 1 105 ? 19.671 45.314 58.991 1.00 41.78 105 GLN C O 1
ATOM 3318 N N . GLN C 1 106 ? 20.783 45.449 60.948 1.00 43.44 106 GLN C N 1
ATOM 3319 C CA . GLN C 1 106 ? 20.113 46.673 61.375 1.00 42.81 106 GLN C CA 1
ATOM 3320 C C . GLN C 1 106 ? 20.814 47.934 60.851 1.00 40.04 106 GLN C C 1
ATOM 3321 O O . GLN C 1 106 ? 20.376 49.053 61.126 1.00 41.23 106 GLN C O 1
ATOM 3327 N N . LYS C 1 107 ? 21.898 47.738 60.102 1.00 39.56 107 LYS C N 1
ATOM 3328 C CA . LYS C 1 107 ? 22.660 48.832 59.489 1.00 45.76 107 LYS C CA 1
ATOM 3329 C C . LYS C 1 107 ? 23.185 49.819 60.533 1.00 43.67 107 LYS C C 1
ATOM 3330 O O . LYS C 1 107 ? 23.254 51.034 60.298 1.00 50.48 107 LYS C O 1
ATOM 3336 N N . ASP C 1 108 ? 23.579 49.283 61.684 1.00 47.25 108 ASP C N 1
ATOM 3337 C CA . ASP C 1 108 ? 24.169 50.084 62.757 1.00 45.59 108 ASP C CA 1
ATOM 3338 C C . ASP C 1 108 ? 25.688 49.960 62.770 1.00 42.71 108 ASP C C 1
ATOM 3339 O O . ASP C 1 108 ? 26.231 48.992 62.251 1.00 40.69 108 ASP C O 1
ATOM 3344 N N . SER C 1 109 ? 26.361 50.946 63.364 1.00 50.73 109 SER C N 1
ATOM 3345 C CA . SER C 1 109 ? 27.824 51.048 63.319 1.00 56.08 109 SER C CA 1
ATOM 3346 C C . SER C 1 109 ? 28.496 50.379 64.520 1.00 53.94 109 SER C C 1
ATOM 3347 O O . SER C 1 109 ? 29.667 49.981 64.455 1.00 51.57 109 SER C O 1
ATOM 3350 N N . PHE C 1 110 ? 27.750 50.251 65.611 1.00 48.35 110 PHE C N 1
ATOM 3351 C CA . PHE C 1 110 ? 28.261 49.570 66.793 1.00 49.45 110 PHE C CA 1
ATOM 3352 C C . PHE C 1 110 ? 27.311 48.485 67.265 1.00 41.98 110 PHE C C 1
ATOM 3353 O O . PHE C 1 110 ? 26.111 48.552 67.013 1.00 43.88 110 PHE C O 1
ATOM 3361 N N . ILE C 1 111 ? 27.856 47.459 67.904 1.00 39.11 111 ILE C N 1
ATOM 3362 C CA . ILE C 1 111 ? 27.023 46.466 68.553 1.00 42.17 111 ILE C CA 1
ATOM 3363 C C . ILE C 1 111 ? 26.466 47.032 69.870 1.00 44.48 111 ILE C C 1
ATOM 3364 O O . ILE C 1 111 ? 27.217 47.257 70.816 1.00 43.48 111 ILE C O 1
ATOM 3369 N N . ALA C 1 112 ? 25.154 47.267 69.904 1.00 39.72 112 ALA C N 1
ATOM 3370 C CA . ALA C 1 112 ? 24.484 47.931 71.011 1.00 36.46 112 ALA C CA 1
ATOM 3371 C C . ALA C 1 112 ? 23.808 46.922 71.928 1.00 39.07 112 ALA C C 1
ATOM 3372 O O . ALA C 1 112 ? 23.760 45.737 71.614 1.00 41.65 112 ALA C O 1
ATOM 3374 N N . GLN C 1 113 ? 23.257 47.388 73.044 1.00 38.02 113 GLN C N 1
ATOM 3375 C CA . GLN C 1 113 ? 22.531 46.485 73.924 1.00 38.46 113 GLN C CA 1
ATOM 3376 C C . GLN C 1 113 ? 21.312 45.898 73.211 1.00 35.52 113 GLN C C 1
ATOM 3377 O O . GLN C 1 113 ? 20.901 44.770 73.502 1.00 34.30 113 GLN C O 1
ATOM 3383 N N . ASP C 1 114 ? 20.752 46.637 72.257 1.00 33.99 114 ASP C N 1
ATOM 3384 C CA . ASP C 1 114 ? 19.600 46.119 71.520 1.00 35.40 114 ASP C CA 1
ATOM 3385 C C . ASP C 1 114 ? 20.000 44.838 70.811 1.00 37.70 114 ASP C C 1
ATOM 3386 O O . ASP C 1 114 ? 19.287 43.828 70.873 1.00 35.33 114 ASP C O 1
ATOM 3391 N N . HIS C 1 115 ? 21.159 44.898 70.151 1.00 32.89 115 HIS C N 1
ATOM 3392 C CA . HIS C 1 115 ? 21.611 43.813 69.314 1.00 36.22 115 HIS C CA 1
ATOM 3393 C C . HIS C 1 115 ? 21.851 42.570 70.164 1.00 37.05 115 HIS C C 1
ATOM 3394 O O . HIS C 1 115 ? 21.502 41.460 69.759 1.00 35.19 115 HIS C O 1
ATOM 3401 N N . ILE C 1 116 ? 22.437 42.761 71.347 1.00 36.34 116 ILE C N 1
ATOM 3402 C CA . ILE C 1 116 ? 22.678 41.658 72.282 1.00 32.92 116 ILE C CA 1
ATOM 3403 C C . ILE C 1 116 ? 21.373 41.050 72.781 1.00 33.48 116 ILE C C 1
ATOM 3404 O O . ILE C 1 116 ? 21.245 39.817 72.853 1.00 31.75 116 ILE C O 1
ATOM 3409 N N . LEU C 1 117 ? 20.409 41.910 73.109 1.00 29.41 117 LEU C N 1
ATOM 3410 C CA . LEU C 1 117 ? 19.090 41.455 73.529 1.00 27.06 117 LEU C CA 1
ATOM 3411 C C . LEU C 1 117 ? 18.407 40.668 72.431 1.00 32.51 117 LEU C C 1
ATOM 3412 O O . LEU C 1 117 ? 17.799 39.621 72.676 1.00 30.80 117 LEU C O 1
ATOM 3417 N N . PHE C 1 118 ? 18.484 41.189 71.216 1.00 31.25 118 PHE C N 1
ATOM 3418 C CA . PHE C 1 118 ? 17.898 40.493 70.079 1.00 34.54 118 PHE C CA 1
ATOM 3419 C C . PHE C 1 118 ? 18.501 39.106 69.921 1.00 32.38 118 PHE C C 1
ATOM 3420 O O . PHE C 1 118 ? 17.798 38.149 69.596 1.00 31.20 118 PHE C O 1
ATOM 3428 N N . ALA C 1 119 ? 19.806 39.001 70.160 1.00 29.92 119 ALA C N 1
ATOM 3429 C CA . ALA C 1 119 ? 20.515 37.735 69.961 1.00 27.99 119 ALA C CA 1
ATOM 3430 C C . ALA C 1 119 ? 20.189 36.723 71.053 1.00 31.53 119 ALA C C 1
ATOM 3431 O O . ALA C 1 119 ? 20.048 35.525 70.778 1.00 33.33 119 ALA C O 1
ATOM 3433 N N . LEU C 1 120 ? 20.046 37.217 72.286 1.00 31.93 120 LEU C N 1
ATOM 3434 C CA . LEU C 1 120 ? 19.652 36.389 73.418 1.00 27.22 120 LEU C CA 1
ATOM 3435 C C . LEU C 1 120 ? 18.347 35.656 73.107 1.00 30.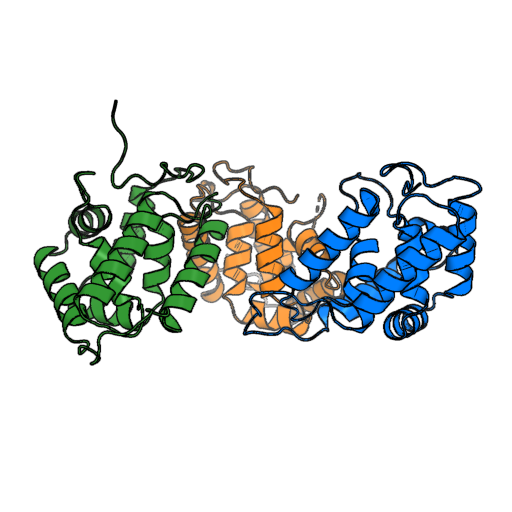49 120 LEU C C 1
ATOM 3436 O O . LEU C 1 120 ? 18.158 34.528 73.570 1.00 33.85 120 LEU C O 1
ATOM 3441 N N . PHE C 1 121 ? 17.469 36.264 72.303 1.00 24.86 121 PHE C N 1
ATOM 3442 C CA . PHE C 1 121 ? 16.186 35.639 71.979 1.00 26.48 121 PHE C CA 1
ATOM 3443 C C . PHE C 1 121 ? 16.333 34.318 71.180 1.00 30.97 121 PHE C C 1
ATOM 3444 O O . PHE C 1 121 ? 15.427 33.486 71.181 1.00 31.90 121 PHE C O 1
ATOM 3452 N N . ASN C 1 122 ? 17.446 34.139 70.473 1.00 27.65 122 ASN C N 1
ATOM 3453 C CA . ASN C 1 122 ? 17.678 32.895 69.740 1.00 32.33 122 ASN C CA 1
ATOM 3454 C C . ASN C 1 122 ? 18.179 31.748 70.594 1.00 35.67 122 ASN C C 1
ATOM 3455 O O . ASN C 1 122 ? 18.164 30.607 70.141 1.00 35.45 122 ASN C O 1
ATOM 3460 N N . ASP C 1 123 ? 18.610 32.051 71.818 1.00 30.21 123 ASP C N 1
ATOM 3461 C CA . ASP C 1 123 ? 19.192 31.038 72.684 1.00 34.21 123 ASP C CA 1
ATOM 3462 C C . ASP C 1 123 ? 18.113 30.311 73.441 1.00 35.80 123 ASP C C 1
ATOM 3463 O O . ASP C 1 123 ? 17.192 30.947 73.961 1.00 34.45 123 ASP C O 1
ATOM 3468 N N . SER C 1 124 ? 18.252 28.988 73.540 1.00 31.96 124 SER C N 1
ATOM 3469 C CA . SER C 1 124 ? 17.216 28.148 74.133 1.00 32.21 124 SER C CA 1
ATOM 3470 C C . SER C 1 124 ? 17.038 28.375 75.632 1.00 37.83 124 SER C C 1
ATOM 3471 O O . SER C 1 124 ? 15.904 28.410 76.135 1.00 37.00 124 SER C O 1
ATOM 3474 N N . SER C 1 125 ? 18.149 28.553 76.343 1.00 33.21 125 SER C N 1
ATOM 3475 C CA . SER C 1 125 ? 18.058 28.752 77.769 1.00 30.91 125 SER C CA 1
ATOM 3476 C C . SER C 1 125 ? 17.327 30.072 77.987 1.00 29.99 125 SER C C 1
ATOM 3477 O O . SER C 1 125 ? 16.484 30.177 78.869 1.00 32.78 125 SER C O 1
ATOM 3480 N N . ILE C 1 126 ? 17.630 31.080 77.177 1.00 31.93 126 ILE C N 1
ATOM 3481 C CA . ILE C 1 126 ? 16.922 32.354 77.323 1.00 30.37 126 ILE C CA 1
ATOM 3482 C C . ILE C 1 126 ? 15.430 32.179 77.030 1.00 31.04 126 ILE C C 1
ATOM 3483 O O . ILE C 1 126 ? 14.572 32.684 77.772 1.00 32.27 126 ILE C O 1
ATOM 3488 N N . GLN C 1 127 ? 15.106 31.437 75.980 1.00 28.75 127 GLN C N 1
ATOM 3489 C CA . GLN C 1 127 ? 13.699 31.260 75.645 1.00 29.58 127 GLN C CA 1
ATOM 3490 C C . GLN C 1 127 ? 12.959 30.555 76.772 1.00 29.94 127 GLN C C 1
ATOM 3491 O O . GLN C 1 127 ? 11.855 30.948 77.116 1.00 32.42 127 GLN C O 1
ATOM 3497 N N . GLN C 1 128 ? 13.572 29.528 77.357 1.00 28.71 128 GLN C N 1
ATOM 3498 C CA . GLN C 1 128 ? 12.952 28.798 78.461 1.00 31.10 128 GLN C CA 1
ATOM 3499 C C . GLN C 1 128 ? 12.706 29.720 79.682 1.00 36.51 128 GLN C C 1
ATOM 3500 O O . GLN C 1 128 ? 11.674 29.625 80.360 1.00 35.46 128 GLN C O 1
ATOM 3506 N N . ILE C 1 129 ? 13.661 30.607 79.941 1.00 28.03 129 ILE C N 1
ATOM 3507 C CA . ILE C 1 129 ? 13.541 31.599 80.986 1.00 29.26 129 ILE C CA 1
ATOM 3508 C C . ILE C 1 129 ? 12.354 32.526 80.755 1.00 28.52 129 ILE C C 1
ATOM 3509 O O . ILE C 1 129 ? 11.531 32.711 81.646 1.00 32.60 129 ILE C O 1
ATOM 3514 N N . PHE C 1 130 ? 12.229 33.073 79.551 1.00 32.98 130 PHE C N 1
ATOM 3515 C CA . PHE C 1 130 ? 11.095 33.942 79.242 1.00 31.93 130 PHE C CA 1
ATOM 3516 C C . PHE C 1 130 ? 9.789 33.163 79.374 1.00 32.29 130 PHE C C 1
ATOM 3517 O O . PHE C 1 130 ? 8.783 33.702 79.817 1.00 35.78 130 PHE C O 1
ATOM 3525 N N . LYS C 1 131 ? 9.809 31.881 79.036 1.00 30.17 131 LYS C N 1
ATOM 3526 C CA . LYS C 1 131 ? 8.588 31.113 79.110 1.00 32.92 131 LYS C CA 1
ATOM 3527 C C . LYS C 1 131 ? 8.174 30.893 80.578 1.00 38.83 131 LYS C C 1
ATOM 3528 O O . LYS C 1 131 ? 6.990 30.995 80.914 1.00 41.66 131 LYS C O 1
ATOM 3534 N N . GLU C 1 132 ? 9.140 30.661 81.466 1.00 39.67 132 GLU C N 1
ATOM 3535 C CA . GLU C 1 132 ? 8.828 30.532 82.892 1.00 35.87 132 GLU C CA 1
ATOM 3536 C C . GLU C 1 132 ? 8.270 31.812 83.447 1.00 35.99 132 GLU C C 1
ATOM 3537 O O . GLU C 1 132 ? 7.406 31.771 84.310 1.00 38.44 132 GLU C O 1
ATOM 3543 N N . ALA C 1 133 ? 8.745 32.948 82.933 1.00 37.13 133 ALA C N 1
ATOM 3544 C CA . ALA C 1 133 ? 8.293 34.244 83.430 1.00 35.48 133 ALA C CA 1
ATOM 3545 C C . ALA C 1 133 ? 6.996 34.661 82.763 1.00 36.01 133 ALA C C 1
ATOM 3546 O O . ALA C 1 133 ? 6.419 35.692 83.094 1.00 38.41 133 ALA C O 1
ATOM 3548 N N . GLN C 1 134 ? 6.519 33.818 81.858 1.00 40.01 134 GLN C N 1
ATOM 3549 C CA . GLN C 1 134 ? 5.304 34.083 81.109 1.00 37.81 134 GLN C CA 1
ATOM 3550 C C . GLN C 1 134 ? 5.387 35.425 80.408 1.00 38.16 134 GLN C C 1
ATOM 3551 O O . GLN C 1 134 ? 4.461 36.224 80.449 1.00 39.69 134 GLN C O 1
ATOM 3557 N N . VAL C 1 135 ? 6.521 35.669 79.770 1.00 40.02 135 VAL C N 1
ATOM 3558 C CA . VAL C 1 135 ? 6.694 36.851 78.953 1.00 39.26 135 VAL C CA 1
ATOM 3559 C C . VAL C 1 135 ? 6.920 36.430 77.508 1.00 38.48 135 VAL C C 1
ATOM 3560 O O . VAL C 1 135 ? 7.804 35.624 77.238 1.00 37.69 135 VAL C O 1
ATOM 3564 N N . ASP C 1 136 ? 6.109 36.955 76.591 1.00 40.05 136 ASP C N 1
ATOM 3565 C CA . ASP C 1 136 ? 6.192 36.579 75.184 1.00 35.54 136 ASP C CA 1
ATOM 3566 C C . ASP C 1 136 ? 7.366 37.280 74.536 1.00 33.63 136 ASP C C 1
ATOM 3567 O O . ASP C 1 136 ? 7.403 38.498 74.488 1.00 40.15 136 ASP C O 1
ATOM 3572 N N . ILE C 1 137 ? 8.327 36.522 74.039 1.00 32.79 137 ILE C N 1
ATOM 3573 C CA . ILE C 1 137 ? 9.516 37.114 73.452 1.00 36.54 137 ILE C CA 1
ATOM 3574 C C . ILE C 1 137 ? 9.162 38.053 72.296 1.00 36.80 137 ILE C C 1
ATOM 3575 O O . ILE C 1 137 ? 9.779 39.102 72.142 1.00 39.02 137 ILE C O 1
ATOM 3580 N N . GLU C 1 138 ? 8.142 37.716 71.521 1.00 43.77 138 GLU C N 1
ATOM 3581 C CA . GLU C 1 138 ? 7.736 38.567 70.394 1.00 48.71 138 GLU C CA 1
ATOM 3582 C C . GLU C 1 138 ? 7.228 39.932 70.828 1.00 44.82 138 GLU C C 1
ATOM 3583 O O . GLU C 1 138 ? 7.486 40.937 70.153 1.00 45.99 138 GLU C O 1
ATOM 3589 N N . ALA C 1 139 ? 6.522 39.984 71.952 1.00 42.45 139 ALA C N 1
ATOM 3590 C CA . ALA C 1 139 ? 6.045 41.271 72.442 1.00 40.65 139 ALA C CA 1
ATOM 3591 C C . ALA C 1 139 ? 7.217 42.157 72.858 1.00 40.25 139 ALA C C 1
ATOM 3592 O O . ALA C 1 139 ? 7.253 43.346 72.543 1.00 43.51 139 ALA C O 1
ATOM 3594 N N . ILE C 1 140 ? 8.195 41.573 73.532 1.00 36.64 140 ILE C N 1
ATOM 3595 C CA . ILE C 1 140 ? 9.367 42.337 73.935 1.00 37.86 140 ILE C CA 1
ATOM 3596 C C . ILE C 1 140 ? 10.224 42.728 72.743 1.00 39.33 140 ILE C C 1
ATOM 3597 O O . ILE C 1 140 ? 10.781 43.830 72.707 1.00 38.14 140 ILE C O 1
ATOM 3602 N N . LYS C 1 141 ? 10.338 41.822 71.776 1.00 38.57 141 LYS C N 1
ATOM 3603 C CA . LYS C 1 141 ? 11.032 42.129 70.538 1.00 35.50 141 LYS C CA 1
ATOM 3604 C C . LYS C 1 141 ? 10.400 43.359 69.905 1.00 39.07 141 LYS C C 1
ATOM 3605 O O . LYS C 1 141 ? 11.088 44.332 69.588 1.00 39.83 141 LYS C O 1
ATOM 3611 N N . GLN C 1 142 ? 9.075 43.368 69.822 1.00 40.31 142 GLN C N 1
ATOM 3612 C CA . GLN C 1 142 ? 8.399 44.503 69.190 1.00 46.47 142 GLN C CA 1
ATOM 3613 C C . GLN C 1 142 ? 8.536 45.783 70.012 1.00 41.82 142 GLN C C 1
ATOM 3614 O O . GLN C 1 142 ? 8.725 46.855 69.447 1.00 43.48 142 GLN C O 1
ATOM 3620 N N . GLN C 1 143 ? 8.489 45.673 71.334 1.00 34.41 143 GLN C N 1
ATOM 3621 C CA . GLN C 1 143 ? 8.744 46.836 72.171 1.00 39.48 143 GLN C CA 1
ATOM 3622 C C . GLN C 1 143 ? 10.122 47.432 71.885 1.00 40.42 143 GLN C C 1
ATOM 3623 O O . GLN C 1 143 ? 10.254 48.639 71.691 1.00 37.85 143 GLN C O 1
ATOM 3629 N N . ALA C 1 144 ? 11.129 46.562 71.805 1.00 42.11 144 ALA C N 1
ATOM 3630 C CA . ALA C 1 144 ? 12.495 46.960 71.509 1.00 35.97 144 ALA C CA 1
ATOM 3631 C C . ALA C 1 144 ? 12.595 47.686 70.166 1.00 38.91 144 ALA C C 1
ATOM 3632 O O . ALA C 1 144 ? 13.297 48.690 70.049 1.00 39.48 144 ALA C O 1
ATOM 3634 N N . LEU C 1 145 ? 11.898 47.190 69.146 1.00 43.56 145 LEU C N 1
ATOM 3635 C CA . LEU C 1 145 ? 11.889 47.887 67.848 1.00 40.36 145 LEU C CA 1
ATOM 3636 C C . LEU C 1 145 ? 11.248 49.259 67.959 1.00 37.35 145 LEU C C 1
ATOM 3637 O O . LEU C 1 145 ? 11.737 50.235 67.400 1.00 38.69 145 LEU C O 1
ATOM 3642 N N . GLU C 1 146 ? 10.129 49.316 68.663 1.00 39.24 146 GLU C N 1
ATOM 3643 C CA . GLU C 1 146 ? 9.426 50.570 68.841 1.00 47.68 146 GLU C CA 1
ATOM 3644 C C . GLU C 1 146 ? 10.227 51.534 69.716 1.00 43.96 146 GLU C C 1
ATOM 3645 O O . GLU C 1 146 ? 10.208 52.743 69.477 1.00 40.83 146 GLU C O 1
ATOM 3651 N N . LEU C 1 147 ? 10.950 51.012 70.704 1.00 42.27 147 LEU C N 1
ATOM 3652 C CA . LEU C 1 147 ? 11.769 51.885 71.540 1.00 40.25 147 LEU C CA 1
ATOM 3653 C C . LEU C 1 147 ? 12.767 52.650 70.677 1.00 45.24 147 LEU C C 1
ATOM 3654 O O . LEU C 1 147 ? 12.839 53.880 70.743 1.00 41.32 147 LEU C O 1
ATOM 3659 N N . ARG C 1 148 ? 13.479 51.959 69.796 1.00 43.63 148 ARG C N 1
ATOM 3660 C CA . ARG C 1 148 ? 14.503 52.688 69.069 1.00 50.52 148 ARG C CA 1
ATOM 3661 C C . ARG C 1 148 ? 14.033 53.407 67.808 1.00 50.02 148 ARG C C 1
ATOM 3662 O O . ARG C 1 148 ? 14.721 54.318 67.348 1.00 50.59 148 ARG C O 1
ATOM 3670 N N . GLY C 1 149 ? 12.883 53.020 67.254 1.00 50.84 149 GLY C N 1
ATOM 3671 C CA . GLY C 1 149 ? 12.398 53.635 66.028 1.00 41.85 149 GLY C CA 1
ATOM 3672 C C . GLY C 1 149 ? 13.436 53.535 64.927 1.00 46.41 149 GLY C C 1
ATOM 3673 O O . GLY C 1 149 ? 14.061 52.491 64.735 1.00 54.48 149 GLY C O 1
ATOM 3674 N N . ASN C 1 150 ? 13.615 54.620 64.188 1.00 50.11 150 ASN C N 1
ATOM 3675 C CA . ASN C 1 150 ? 14.581 54.643 63.093 1.00 55.06 150 ASN C CA 1
ATOM 3676 C C . ASN C 1 150 ? 15.908 55.279 63.515 1.00 55.36 150 ASN C C 1
ATOM 3677 O O . ASN C 1 150 ? 16.636 55.810 62.690 1.00 58.36 150 ASN C O 1
ATOM 3682 N N . THR C 1 151 ? 16.201 55.247 64.809 1.00 48.57 151 THR C N 1
ATOM 3683 C CA . THR C 1 151 ? 17.440 55.808 65.319 1.00 45.60 151 THR C CA 1
ATOM 3684 C C . THR C 1 151 ? 18.629 54.991 64.869 1.00 45.98 151 THR C C 1
ATOM 3685 O O . THR C 1 151 ? 18.661 53.780 65.063 1.00 48.03 151 THR C O 1
ATOM 3689 N N . ARG C 1 152 ? 19.606 55.628 64.243 1.00 49.35 152 ARG C N 1
ATOM 3690 C CA . ARG C 1 152 ? 20.807 54.879 63.916 1.00 53.63 152 ARG C CA 1
ATOM 3691 C C . ARG C 1 152 ? 21.767 54.858 65.107 1.00 54.04 152 ARG C C 1
ATOM 3692 O O . ARG C 1 152 ? 21.947 55.858 65.813 1.00 50.69 152 ARG C O 1
ATOM 3700 N N . ILE C 1 153 ? 22.345 53.690 65.344 1.00 50.51 153 ILE C N 1
ATOM 3701 C CA . ILE C 1 153 ? 23.361 53.530 66.368 1.00 53.11 153 ILE C CA 1
ATOM 3702 C C . ILE C 1 153 ? 24.702 53.657 65.670 1.00 48.92 153 ILE C C 1
ATOM 3703 O O . ILE C 1 153 ? 25.269 52.691 65.154 1.00 51.18 153 ILE C O 1
ATOM 3708 N N . ASP C 1 154 ? 25.175 54.889 65.603 1.00 52.56 154 ASP C N 1
ATOM 3709 C CA . ASP C 1 154 ? 26.399 55.183 64.877 1.00 57.68 154 ASP C CA 1
ATOM 3710 C C . ASP C 1 154 ? 27.456 55.821 65.774 1.00 59.71 154 ASP C C 1
ATOM 3711 O O . ASP C 1 154 ? 28.532 56.176 65.300 1.00 65.98 154 ASP C O 1
ATOM 3716 N N . SER C 1 155 ? 27.141 55.988 67.060 1.00 58.16 155 SER C N 1
ATOM 3717 C CA . SER C 1 155 ? 28.162 56.310 68.060 1.00 56.38 155 SER C CA 1
ATOM 3718 C C . SER C 1 155 ? 27.987 55.379 69.262 1.00 52.99 155 SER C C 1
ATOM 3719 O O . SER C 1 155 ? 26.921 54.802 69.463 1.00 51.48 155 SER C O 1
ATOM 3722 N N . ARG C 1 156 ? 29.016 55.297 70.094 1.00 54.41 156 ARG C N 1
ATOM 3723 C CA . ARG C 1 156 ? 29.041 54.355 71.208 1.00 50.38 156 ARG C CA 1
ATOM 3724 C C . ARG C 1 156 ? 28.175 54.812 72.380 1.00 50.36 156 ARG C C 1
ATOM 3725 O O . ARG C 1 156 ? 28.116 54.135 73.415 1.00 54.50 156 ARG C O 1
ATOM 3733 N N . GLY C 1 157 ? 27.521 55.961 72.227 1.00 41.21 157 GLY C N 1
ATOM 3734 C CA . GLY C 1 157 ? 26.626 56.455 73.249 1.00 30.79 157 GLY C CA 1
ATOM 3735 C C . GLY C 1 157 ? 25.210 56.501 72.735 1.00 40.15 157 GLY C C 1
ATOM 3736 O O . GLY C 1 157 ? 24.300 56.905 73.441 1.00 45.74 157 GLY C O 1
ATOM 3737 N N . ALA C 1 158 ? 24.998 56.033 71.516 1.00 40.24 158 ALA C N 1
ATOM 3738 C CA . ALA C 1 158 ? 23.723 56.295 70.876 1.00 45.81 158 ALA C CA 1
ATOM 3739 C C . ALA C 1 158 ? 22.591 55.439 71.440 1.00 50.23 158 ALA C C 1
ATOM 3740 O O . ALA C 1 158 ? 21.447 55.882 71.453 1.00 53.19 158 ALA C O 1
ATOM 3742 N N . ASP C 1 159 ? 22.892 54.238 71.936 1.00 47.08 159 ASP C N 1
ATOM 3743 C CA . ASP C 1 159 ? 21.817 53.300 72.293 1.00 48.79 159 ASP C CA 1
ATOM 3744 C C . ASP C 1 159 ? 21.234 53.567 73.685 1.00 44.97 159 ASP C C 1
ATOM 3745 O O . ASP C 1 159 ? 21.361 52.747 74.587 1.00 45.41 159 ASP C O 1
ATOM 3750 N N . THR C 1 160 ? 20.605 54.730 73.844 1.00 40.11 160 THR C N 1
ATOM 3751 C CA . THR C 1 160 ? 20.067 55.152 75.134 1.00 45.83 160 THR C CA 1
ATOM 3752 C C . THR C 1 160 ? 19.039 54.153 75.641 1.00 39.87 160 THR C C 1
ATOM 3753 O O . THR C 1 160 ? 18.451 53.427 74.846 1.00 39.30 160 THR C O 1
ATOM 3757 N N . ASN C 1 161 ? 18.873 54.060 76.959 1.00 43.79 161 ASN C N 1
ATOM 3758 C CA . ASN C 1 161 ? 17.868 53.153 77.519 1.00 44.08 161 ASN C CA 1
ATOM 3759 C C . ASN C 1 161 ? 16.475 53.626 77.219 1.00 43.27 161 ASN C C 1
ATOM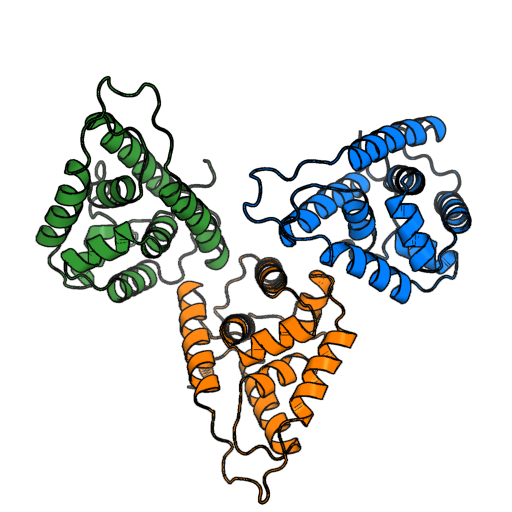 3760 O O . ASN C 1 161 ? 15.574 52.840 76.946 1.00 45.72 161 ASN C O 1
ATOM 3765 N N . THR C 1 162 ? 16.301 54.934 77.276 1.00 48.06 162 THR C N 1
ATOM 3766 C CA . THR C 1 162 ? 15.011 55.528 76.974 1.00 54.11 162 THR C CA 1
ATOM 3767 C C . THR C 1 162 ? 15.307 56.707 76.053 1.00 47.78 162 THR C C 1
ATOM 3768 O O . THR C 1 162 ? 16.474 57.030 75.838 1.00 47.47 162 THR C O 1
ATOM 3772 N N . PRO C 1 163 ? 14.272 57.337 75.486 1.00 44.54 163 PRO C N 1
ATOM 3773 C CA . PRO C 1 163 ? 14.601 58.444 74.568 1.00 47.30 163 PRO C CA 1
ATOM 3774 C C . PRO C 1 163 ? 15.171 59.703 75.239 1.00 43.17 163 PRO C C 1
ATOM 3775 O O . PRO C 1 163 ? 14.770 60.101 76.332 1.00 44.18 163 PRO C O 1
ATOM 3779 N N . LEU C 1 164 ? 16.115 60.325 74.548 1.00 44.31 164 LEU C N 1
ATOM 3780 C CA . LEU C 1 164 ? 16.765 61.558 74.996 1.00 48.50 164 LEU C CA 1
ATOM 3781 C C . LEU C 1 164 ? 15.833 62.769 75.153 1.00 41.60 164 LEU C C 1
ATOM 3782 O O . LEU C 1 164 ? 14.837 62.899 74.456 1.00 43.84 164 LEU C O 1
ATOM 3787 N N . GLU C 1 165 ? 16.189 63.673 76.053 1.00 47.58 165 GLU C N 1
ATOM 3788 C CA . GLU C 1 165 ? 15.400 64.873 76.310 1.00 43.04 165 GLU C CA 1
ATOM 3789 C C . GLU C 1 165 ? 16.265 66.132 76.386 1.00 44.75 165 GLU C C 1
ATOM 3790 O O . GLU C 1 165 ? 17.412 66.053 76.811 1.00 42.25 165 GLU C O 1
ATOM 3796 N N . TYR C 1 166 ? 15.708 67.291 76.007 1.00 46.11 166 TYR C N 1
ATOM 3797 C CA . TYR C 1 166 ? 16.438 68.568 76.078 1.00 42.06 166 TYR C CA 1
ATOM 3798 C C . TYR C 1 166 ? 15.673 69.732 76.737 1.00 41.68 166 TYR C C 1
ATOM 3799 O O . TYR C 1 166 ? 15.085 69.612 77.825 1.00 50.05 166 TYR C O 1
#

InterPro domains:
  IPR001270 ClpA/B family [PR00300] (610-628)
  IPR001270 ClpA/B family [PR00300] (655-673)
  IPR001270 ClpA/B family [PR00300] (684-702)
  IPR001270 ClpA/B family [PR00300] (717-731)
  IPR003593 AAA+ ATPase domain [SM00382] (204-345)
  IPR003593 AAA+ ATPase domain [SM00382] (606-777)
  IPR003959 ATPase, AAA-type, core [PF00004] (209-328)
  IPR003959 ATPase, AAA-type, core [PF07724] (607-768)
  IPR004176 Clp, repeat (R) N-terminal domain [PF02861] (7-132)
  IPR004176 Clp, repeat (R) N-terminal domain [PS51903] (4-150)
  IPR018368 ClpA/B, conserved site 1 [PS00870] (296-308)
  IPR019489 Clp ATPase, C-terminal [PF10431] (775-857)
  IPR019489 Clp ATPase, C-terminal [SM01086] (775-866)
  IPR027417 P-loop containing nucleoside triphosphate hydrolase [G3DSA:3.40.50.300] (155-344)
  IPR027417 P-loop containing nucleoside triphosphate hydrolase [G3DSA:3.40.50.300] (345-554)
  IPR027417 P-loop containing nucleoside triphosphate hydrolase [G3DSA:3.40.50.300] (559-774)
  IPR027417 P-loop containing nucleoside triphosphate hydrolase [SSF52540] (165-527)
  IPR027417 P-loop containing nucleoside triphosphate hydrolase [SSF52540] (556-860)
  IPR028299 ClpA/B, conserved site 2 [PS00871] (640-658)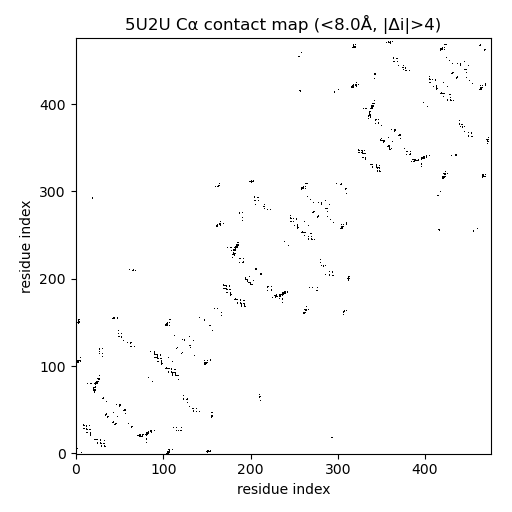
  IPR036628 Clp, N-terminal domain superfamily [G3DSA:1.10.1780.10] (4-151)

Foldseek 3Di:
DAFPVLVQLVVQLQVLCVVLQNQARELLSSVLSQPDCDPVNDDGLLNQLCVVLPADVVLLNVLSVVVSNPRDHDPVRDPDHHHDPLNVQLVVQLVVQCVVLVAPHRYSLSSLVSSCVGDVSVVSCVVSVHDPVSSNVSSCVVCPNQHHHHSHRHDSD/DLQLAFPVLSQLQVQLQVLCQVQQHQARELLSSVLSQPPDVHGLLLVLCVVLPADVVLLNCLSVVVSNPPHHDPDRHPGHHYDPLNVQLVVQLVVQCVVLVARHRYPLSSLVSSCVGDVSVVSCVVSPHDVVSSNVSSCVVQPNFGHHHSHRSDSD/DQQAFPQRVQLVVQLQVLCLVQLNQARELLSSVLSQPDCPVPLPDGLQLVLCVVLPADVVLLNVLSVVVSNVRHHDPPRDPDYYHDPLVVQLVVQLVVQCVVLVARHRYVLSSLVSSCPGPVSVVSCVSSVHDSVSSNVSSCVQCPNQHHHHSHRPRSHDDDD

GO terms:
  GO:0051087 protein-folding chaperone binding (F, IDA)
  GO:0034399 nuclear periphery (C, IDA)
  GO:0034605 cellular response to heat (P, IDA)
  GO:0005634 nucleus (C, IDA)
  GO:0035617 stress granule disassembly (P, IDA)
  GO:0005737 cytoplasm (C, IDA)
  GO:0016887 ATP hydrolysis activity (F, IDA)
  GO:0072380 TRC complex (C, IDA)
  GO:0006457 protein folding (P, IDA)
  GO:0005524 ATP binding (F, IMP)
  GO:0034975 protein folding in endoplasmic reticulum (P, IMP)
  GO:0005737 cytoplasm (C, HDA)
  GO:0043335 protein unfolding (P, IMP)
  GO:0016887 ATP hydrolysis activity (F, IMP)
  GO:0043531 ADP binding (F, IMP)
  GO:0005991 trehalose metabolic process (P, IMP)
  GO:0070370 cellular heat acclimation (P, IMP)
  GO:0042802 identical protein binding (F, IPI)
  GO:0005515 protein binding (F, IPI)

Nearest PDB structures (foldseek):
  5u2u-assembly1_A  TM=1.006E+00  e=3.677E-25  Saccharomyces cerevisiae S288C
  5u2u-assembly2_B  TM=9.990E-01  e=4.354E-22  Saccharomyces cerevisiae S288C
  5wbw-assembly1_A  TM=9.824E-01  e=2.986E-21  Saccharomyces cerevisiae
  5wbw-assembly3_D  TM=9.864E-01  e=3.490E-21  Saccharomyces cerevisiae
  5u2l-assembly1_A  TM=9.809E-01  e=3.064E-15  Candida albicans SC5314